Protein AF-A0A1J7IPE5-F1 (afdb_monomer)

Mean predicted aligned error: 17.85 Å

pLDDT: mean 82.45, std 17.39, range [29.64, 98.06]

Radius of gyration: 38.9 Å; Cα contacts (8 Å, |Δi|>4): 678; chains: 1; bounding box: 133×81×106 Å

Foldseek 3Di:
DDDDDPPPPPDDDPPDDLVPDQQDQDWDDDPQWIAGPNAIFHLPDGADALVLLVCLLPLVPDDDPSSVVNVVVVVPDDLQSHLVRNCVQLVLDPDPPPDDDDDDDCPPHSSVSSVVCSVVVSSVDGDPVNVVVSVVVVVVSVVVVVVRVVSNVVNVVVVVVVVVVVVVPDDPPVVVVVLVVVLVVCPVALQVNLVSDVVVSCCQAADDPRAGDCVNHVAKDKHWPHDPVSLVVVVVVQVVHPQKDKDWQDDPDTIIIIIHSDHVRRVVVSVVVNVVVVVVVLLVVLVVVVVVLVVLLVVVVVVVVVVVVVVPDDDDDPDDPLLLAFKKWKAFPLCCVVPVSQGTKIKGWASDWDDDPVGIWIKIWTCSSQWTFIKIKAPDPVRVVRVLVVVVVVPPPPDDDDDDDDDDDDDDDDDPPPPPDPDDDDDDDDDDPPPVQAFPDKIKMKTWTFGPPPPGGATDAPIWIWMKGARDPSSQKIWIWTQDPPSGITIMIIGGSTRHDHPPDDTDPRCCRHPVVRVVVVVVVVVVVVVVVVVVVVVVVVPPDDPPPDD

Solvent-accessible surface area (backbone atoms only — not comparable to full-atom values): 31977 Å² total; per-residue (Å²): 137,79,85,83,78,83,78,77,79,80,75,80,80,81,86,78,54,72,85,78,59,85,76,67,81,67,72,50,72,57,98,74,31,35,42,44,93,90,44,62,22,28,85,87,35,65,78,73,55,57,68,60,55,48,48,72,73,44,50,85,83,45,67,71,72,63,27,54,55,52,50,54,59,50,75,78,47,60,62,57,54,47,54,52,28,43,39,56,60,32,58,66,63,92,57,90,84,79,69,90,71,91,74,74,42,50,78,81,42,48,49,54,50,50,50,53,32,56,78,69,50,47,61,80,48,69,43,69,68,53,55,53,50,52,53,53,49,55,57,52,47,55,57,46,48,54,52,42,53,53,49,42,57,50,36,56,50,50,54,52,50,51,52,50,50,63,64,62,78,55,57,89,74,57,50,61,61,48,49,53,54,53,47,66,73,31,73,92,35,59,12,49,34,36,61,77,40,56,68,59,37,44,47,67,45,38,28,54,97,88,36,84,35,69,79,67,36,81,59,58,43,67,25,51,87,45,46,76,67,48,47,52,48,52,52,53,52,36,70,69,40,88,66,44,34,74,27,70,22,64,89,63,96,76,53,35,40,16,41,17,63,49,60,65,60,12,44,52,51,21,50,54,50,40,52,52,52,51,52,52,51,50,52,50,53,50,54,54,49,48,54,50,47,50,52,38,19,55,53,45,50,53,53,53,56,54,53,48,68,73,66,62,75,93,62,83,83,82,83,52,86,54,57,58,15,16,37,24,48,33,49,33,68,70,51,36,70,78,37,58,94,38,66,70,19,39,38,35,30,31,48,59,70,51,81,54,100,71,39,65,29,38,41,21,29,40,30,57,44,54,34,36,36,27,32,41,37,20,77,45,70,65,36,51,52,52,52,65,56,54,61,61,59,75,70,73,76,82,71,93,68,94,81,79,91,78,93,76,95,75,82,84,76,78,83,82,79,80,76,80,79,85,72,88,75,81,85,76,89,71,95,64,95,67,74,89,69,74,60,72,43,68,31,38,33,39,34,35,24,30,37,51,44,99,90,44,70,52,57,43,43,70,74,34,54,37,39,38,34,20,63,39,100,70,45,41,37,35,40,34,42,36,52,42,88,102,74,40,80,42,59,34,39,34,40,31,46,40,80,45,51,81,88,76,65,78,58,69,64,67,67,74,25,27,60,67,49,41,52,50,51,53,51,52,51,52,53,51,50,54,52,50,52,53,50,54,51,49,54,64,60,67,66,62,72,76,78,80,78,84,128

Organism: NCBI:txid1408157

Structure (mmCIF, N/CA/C/O backbone):
data_AF-A0A1J7IPE5-F1
#
_entry.id   AF-A0A1J7IPE5-F1
#
loop_
_atom_site.group_PDB
_atom_site.id
_atom_site.type_symbol
_atom_site.label_atom_id
_atom_site.label_alt_id
_atom_site.label_comp_id
_atom_site.label_asym_id
_atom_site.label_entity_id
_atom_site.label_seq_id
_atom_site.pdbx_PDB_ins_code
_atom_site.Cartn_x
_atom_site.Cartn_y
_atom_site.Cartn_z
_atom_site.occupancy
_atom_site.B_iso_or_equiv
_atom_site.auth_seq_id
_atom_site.auth_comp_id
_atom_site.auth_asym_id
_atom_site.auth_atom_id
_atom_site.pdbx_PDB_model_num
ATOM 1 N N . MET A 1 1 ? -4.215 -48.823 5.467 1.00 38.56 1 MET A N 1
ATOM 2 C CA . MET A 1 1 ? -2.832 -48.327 5.606 1.00 38.56 1 MET A CA 1
ATOM 3 C C . MET A 1 1 ? -2.918 -46.898 6.099 1.00 38.56 1 MET A C 1
ATOM 5 O O . MET A 1 1 ? -3.202 -46.001 5.317 1.00 38.56 1 MET A O 1
ATOM 9 N N . SER A 1 2 ? -2.836 -46.737 7.416 1.00 29.64 2 SER A N 1
ATOM 10 C CA . SER A 1 2 ? -2.898 -45.445 8.101 1.00 29.64 2 SER A CA 1
ATOM 11 C C . SER A 1 2 ? -1.520 -44.781 8.041 1.00 29.64 2 SER A C 1
ATOM 13 O O . SER A 1 2 ? -0.527 -45.504 8.113 1.00 29.64 2 SER A O 1
ATOM 15 N N . PRO A 1 3 ? -1.422 -43.452 7.882 1.00 41.94 3 PRO A N 1
ATOM 16 C CA . PRO A 1 3 ? -0.135 -42.779 7.888 1.00 41.94 3 PRO A CA 1
ATOM 17 C C . PRO A 1 3 ? 0.360 -42.661 9.331 1.00 41.94 3 PRO A C 1
ATOM 19 O O . PRO A 1 3 ? -0.299 -42.045 10.170 1.00 41.94 3 PRO A O 1
ATOM 22 N N . ASP A 1 4 ? 1.514 -43.266 9.599 1.00 32.22 4 ASP A N 1
ATOM 23 C CA . ASP A 1 4 ? 2.236 -43.130 10.857 1.00 32.22 4 ASP A CA 1
ATOM 24 C C . ASP A 1 4 ? 2.567 -41.656 11.115 1.00 32.22 4 ASP A C 1
ATOM 26 O O . ASP A 1 4 ? 3.304 -40.999 10.373 1.00 32.22 4 ASP A O 1
ATOM 30 N N . ILE A 1 5 ? 1.982 -41.137 12.189 1.00 35.66 5 ILE A N 1
ATOM 31 C CA . ILE A 1 5 ? 2.315 -39.850 12.782 1.00 35.66 5 ILE A CA 1
ATOM 32 C C . ILE A 1 5 ? 3.665 -40.042 13.476 1.00 35.66 5 ILE A C 1
ATOM 34 O O . ILE A 1 5 ? 3.760 -40.734 14.487 1.00 35.66 5 ILE A O 1
ATOM 38 N N . PHE A 1 6 ? 4.717 -39.448 12.912 1.00 36.88 6 PHE A N 1
ATOM 39 C CA . PHE A 1 6 ? 6.021 -39.347 13.564 1.00 36.88 6 PHE A CA 1
ATOM 40 C C . PHE A 1 6 ? 5.901 -38.451 14.800 1.00 36.88 6 PHE A C 1
ATOM 42 O O . PHE A 1 6 ? 5.999 -37.225 14.725 1.00 36.88 6 PHE A O 1
ATOM 49 N N . ASP A 1 7 ? 5.684 -39.093 15.941 1.00 37.91 7 ASP A N 1
ATOM 50 C CA . ASP A 1 7 ? 5.742 -38.499 17.267 1.00 37.91 7 ASP A CA 1
ATOM 51 C C . ASP A 1 7 ? 7.223 -38.325 17.657 1.00 37.91 7 ASP A C 1
ATOM 53 O O . ASP A 1 7 ? 7.864 -39.191 18.257 1.00 37.91 7 ASP A O 1
ATOM 57 N N . CYS A 1 8 ? 7.819 -37.214 17.213 1.00 33.47 8 CYS A N 1
ATOM 58 C CA . CYS A 1 8 ? 9.165 -36.804 17.610 1.00 33.47 8 CYS A CA 1
ATOM 59 C C . CYS A 1 8 ? 9.132 -36.356 19.079 1.00 33.47 8 CYS A C 1
ATOM 61 O O . CYS A 1 8 ? 8.987 -35.169 19.377 1.00 33.47 8 CYS A O 1
ATOM 63 N N . LYS A 1 9 ? 9.309 -37.307 20.003 1.00 41.19 9 LYS A N 1
ATOM 64 C CA . LYS A 1 9 ? 9.719 -37.021 21.382 1.00 41.19 9 LYS A CA 1
ATOM 65 C C . LYS A 1 9 ? 11.082 -36.319 21.355 1.00 41.19 9 LYS A C 1
ATOM 67 O O . LYS A 1 9 ? 12.122 -36.963 21.254 1.00 41.19 9 LYS A O 1
ATOM 72 N N . LEU A 1 10 ? 11.077 -34.985 21.392 1.00 42.62 10 LEU A N 1
ATOM 73 C CA . LEU A 1 10 ? 12.259 -34.195 21.735 1.00 42.62 10 LEU A CA 1
ATOM 74 C C . LEU A 1 10 ? 12.468 -34.322 23.250 1.00 42.62 10 LEU A C 1
ATOM 76 O O . LEU A 1 10 ? 11.893 -33.563 24.031 1.00 42.62 10 LEU A O 1
ATOM 80 N N . GLU A 1 11 ? 13.245 -35.322 23.648 1.00 45.34 11 GLU A N 1
ATOM 81 C CA . GLU A 1 11 ? 13.788 -35.426 24.999 1.00 45.34 11 GLU A CA 1
ATOM 82 C C . GLU A 1 11 ? 14.769 -34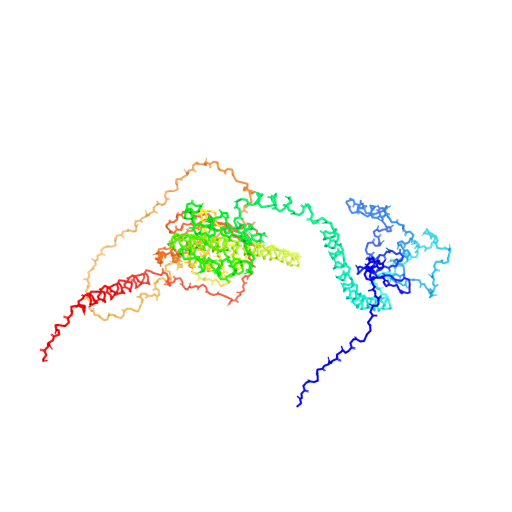.270 25.284 1.00 45.34 11 GLU A C 1
ATOM 84 O O . GLU A 1 11 ? 15.574 -33.889 24.433 1.00 45.34 11 GLU A O 1
ATOM 89 N N . GLU A 1 12 ? 14.624 -33.733 26.500 1.00 47.59 12 GLU A N 1
ATOM 90 C CA . GLU A 1 12 ? 15.601 -33.027 27.348 1.00 47.59 12 GLU A CA 1
ATOM 91 C C . GLU A 1 12 ? 16.173 -31.681 26.847 1.00 47.59 12 GLU A C 1
ATOM 93 O O . GLU A 1 12 ? 16.999 -31.569 25.947 1.00 47.59 12 GLU A O 1
ATOM 98 N N . LEU A 1 13 ? 15.593 -30.569 27.320 1.00 54.47 13 LEU A N 1
ATOM 99 C CA . LEU A 1 13 ? 16.037 -29.824 28.519 1.00 54.47 13 LEU A CA 1
ATOM 100 C C . LEU A 1 13 ? 17.335 -29.040 28.267 1.00 54.47 13 LEU A C 1
ATOM 102 O O . LEU A 1 13 ? 18.440 -29.430 28.613 1.00 54.47 13 LEU A O 1
ATOM 106 N N . SER A 1 14 ? 17.180 -27.855 27.668 1.00 57.78 14 SER A N 1
ATOM 107 C CA . SER A 1 14 ? 18.105 -26.765 27.980 1.00 57.78 14 SER A CA 1
ATOM 108 C C . SER A 1 14 ? 17.705 -26.239 29.360 1.00 57.78 14 SER A C 1
ATOM 110 O O . SER A 1 14 ? 16.714 -25.511 29.460 1.00 57.78 14 SER A O 1
ATOM 112 N N . ASP A 1 15 ? 18.481 -26.604 30.383 1.00 71.44 15 ASP A N 1
ATOM 113 C CA . ASP A 1 15 ? 18.374 -26.166 31.792 1.00 71.44 15 ASP A CA 1
ATOM 114 C C . ASP A 1 15 ? 18.757 -24.691 31.998 1.00 71.44 15 ASP A C 1
ATOM 116 O O . ASP A 1 15 ? 19.277 -24.296 33.034 1.00 71.44 15 ASP A O 1
ATOM 120 N N . TRP A 1 16 ? 18.570 -23.850 30.981 1.00 84.81 16 TRP A N 1
ATOM 121 C CA . TRP A 1 16 ? 18.903 -22.439 31.105 1.00 84.81 16 TRP A CA 1
ATOM 122 C C . TRP A 1 16 ? 17.825 -21.725 31.932 1.00 84.81 16 TRP A C 1
ATOM 124 O O . TRP A 1 16 ? 16.650 -21.696 31.533 1.00 84.81 16 TRP A O 1
ATOM 134 N N . ASP A 1 17 ? 18.249 -21.159 33.062 1.00 84.44 17 ASP A N 1
ATOM 135 C CA . ASP A 1 17 ? 17.425 -20.380 33.980 1.00 84.44 17 ASP A CA 1
ATOM 136 C C . ASP A 1 17 ? 17.452 -18.883 33.598 1.00 84.44 17 ASP A C 1
ATOM 138 O O . ASP A 1 17 ? 18.532 -18.292 33.470 1.00 84.44 17 ASP A O 1
ATOM 142 N N . PRO A 1 18 ? 16.287 -18.241 33.383 1.00 84.50 18 PRO A N 1
ATOM 143 C CA . PRO A 1 18 ? 16.202 -16.803 33.163 1.00 84.50 18 PRO A CA 1
ATOM 144 C C . PRO A 1 18 ? 16.586 -15.929 34.367 1.00 84.50 18 PRO A C 1
ATOM 146 O O . PRO A 1 18 ? 16.543 -14.713 34.220 1.00 84.50 18 PRO A O 1
ATOM 149 N N . GLU A 1 19 ? 16.944 -16.475 35.527 1.00 84.75 19 GLU A N 1
ATOM 150 C CA . GLU A 1 19 ? 17.472 -15.686 36.650 1.00 84.75 19 GLU A CA 1
ATOM 151 C C . GLU A 1 19 ? 19.000 -15.507 36.605 1.00 84.75 19 GLU A C 1
ATOM 153 O O . GLU A 1 19 ? 19.508 -14.508 37.116 1.00 84.75 19 GLU A O 1
ATOM 158 N N . ASP A 1 20 ? 19.728 -16.402 35.927 1.00 88.19 20 ASP A N 1
ATOM 159 C CA . ASP A 1 20 ? 21.195 -16.443 35.970 1.00 88.19 20 ASP A CA 1
ATOM 160 C C . ASP A 1 20 ? 21.868 -15.358 35.111 1.00 88.19 20 ASP A C 1
ATOM 162 O O . ASP A 1 20 ? 22.726 -14.609 35.586 1.00 88.19 20 ASP A O 1
ATOM 166 N N . ALA A 1 21 ? 21.540 -15.285 33.813 1.00 88.69 21 ALA A N 1
ATOM 167 C CA . ALA A 1 21 ? 22.156 -14.340 32.873 1.00 88.69 21 ALA A CA 1
ATOM 168 C C . ALA A 1 21 ? 21.436 -14.289 31.521 1.00 88.69 21 ALA A C 1
ATOM 170 O O . ALA A 1 21 ? 20.970 -15.314 31.036 1.00 88.69 21 ALA A O 1
ATOM 171 N N . GLU A 1 22 ? 21.472 -13.136 30.840 1.00 90.88 22 GLU A N 1
ATOM 172 C CA . GLU A 1 22 ? 20.930 -12.954 29.484 1.00 90.88 22 GLU A CA 1
ATOM 173 C C . GLU A 1 22 ? 21.467 -14.018 28.498 1.00 90.88 22 GLU A C 1
ATOM 175 O O . GLU A 1 22 ? 22.686 -14.237 28.414 1.00 90.88 22 GLU A O 1
ATOM 180 N N . PRO A 1 23 ? 20.592 -14.677 27.710 1.00 91.75 23 PRO A N 1
ATOM 181 C CA . PRO A 1 23 ? 21.030 -15.724 26.802 1.00 91.75 23 PRO A CA 1
ATOM 182 C C . PRO A 1 23 ? 21.918 -15.121 25.708 1.00 91.75 23 PRO A C 1
ATOM 184 O O . PRO A 1 23 ? 21.582 -14.100 25.105 1.00 91.75 23 PRO A O 1
ATOM 187 N N . ARG A 1 24 ? 23.054 -15.768 25.423 1.00 88.12 24 ARG A N 1
ATOM 188 C CA . ARG A 1 24 ? 24.028 -15.309 24.417 1.00 88.12 24 ARG A CA 1
ATOM 189 C C . ARG A 1 24 ? 23.795 -15.980 23.058 1.00 88.12 24 ARG A C 1
ATOM 191 O O . ARG A 1 24 ? 23.438 -17.159 23.030 1.00 88.12 24 ARG A O 1
ATOM 198 N N . PRO A 1 25 ? 24.038 -15.281 21.932 1.00 88.19 25 PRO A N 1
ATOM 199 C CA . PRO A 1 25 ? 23.971 -15.890 20.607 1.00 88.19 25 PRO A CA 1
ATOM 200 C C . PRO A 1 25 ? 24.941 -17.077 20.492 1.00 88.19 25 PRO A C 1
ATOM 202 O O . PRO A 1 25 ? 26.054 -17.007 21.027 1.00 88.19 25 PRO A O 1
ATOM 205 N N . PRO A 1 26 ? 24.568 -18.154 19.780 1.00 91.38 26 PRO A N 1
ATOM 206 C CA . PRO A 1 26 ? 25.431 -19.316 19.634 1.00 91.38 26 PRO A CA 1
ATOM 207 C C . PRO A 1 26 ? 26.689 -18.968 18.833 1.00 91.38 26 PRO A C 1
ATOM 209 O O . PRO A 1 26 ? 26.623 -18.394 17.744 1.00 91.38 26 PRO A O 1
ATOM 212 N N . VAL A 1 27 ? 27.851 -19.345 19.369 1.00 93.31 27 VAL A N 1
ATOM 213 C CA . VAL A 1 27 ? 29.149 -19.199 18.702 1.00 93.31 27 VAL A CA 1
ATOM 214 C C . VAL A 1 27 ? 29.757 -20.580 18.550 1.00 93.31 27 VAL A C 1
ATOM 216 O O . VAL A 1 27 ? 30.267 -21.157 19.510 1.00 93.31 27 VAL A O 1
ATOM 219 N N . LEU A 1 28 ? 29.740 -21.102 17.328 1.00 92.56 28 LEU A N 1
ATOM 220 C CA . LEU A 1 28 ? 30.306 -22.413 17.048 1.00 92.56 28 LEU A CA 1
ATOM 221 C C . LEU A 1 28 ? 31.764 -22.297 16.639 1.00 92.56 28 LEU A C 1
ATOM 223 O O . LEU A 1 28 ? 32.090 -21.559 15.711 1.00 92.56 28 LEU A O 1
ATOM 227 N N . LYS A 1 29 ? 32.631 -23.073 17.292 1.00 93.62 29 LYS A N 1
ATOM 228 C CA . LYS A 1 29 ? 34.056 -23.161 16.964 1.00 93.62 29 LYS A CA 1
ATOM 229 C C . LYS A 1 29 ? 34.421 -24.586 16.575 1.00 93.62 29 LYS A C 1
ATOM 231 O O . LYS A 1 29 ? 34.055 -25.527 17.278 1.00 93.62 29 LYS A O 1
ATOM 236 N N . LYS A 1 30 ? 35.149 -24.752 15.473 1.00 93.56 30 LYS A N 1
ATOM 237 C CA . LYS A 1 30 ? 35.725 -26.039 15.077 1.00 93.56 30 LYS A CA 1
ATOM 238 C C . LYS A 1 30 ? 36.933 -25.845 14.167 1.00 93.56 30 LYS A C 1
ATOM 240 O O . LYS A 1 30 ? 36.858 -25.087 13.209 1.00 93.56 30 LYS A O 1
ATOM 245 N N . ASP A 1 31 ? 38.023 -26.552 14.455 1.00 88.50 31 ASP A N 1
ATOM 246 C CA . ASP A 1 31 ? 39.263 -26.542 13.662 1.00 88.50 31 ASP A CA 1
ATOM 247 C C . ASP A 1 31 ? 39.821 -25.120 13.420 1.00 88.50 31 ASP A C 1
ATOM 249 O O . ASP A 1 31 ? 40.321 -24.807 12.344 1.00 88.50 31 ASP A O 1
ATOM 253 N N . GLY A 1 32 ? 39.679 -24.228 14.410 1.00 89.94 32 GLY A N 1
ATOM 254 C CA . GLY A 1 32 ? 40.064 -22.811 14.315 1.00 89.94 32 GLY A CA 1
ATOM 255 C C . GLY A 1 32 ? 39.052 -21.907 13.596 1.00 89.94 32 GLY A C 1
ATOM 256 O O . GLY A 1 32 ? 39.134 -20.687 13.725 1.00 89.94 32 GLY A O 1
ATOM 257 N N . PHE A 1 33 ? 38.064 -22.478 12.902 1.00 94.38 33 PHE A N 1
ATOM 258 C CA . PHE A 1 33 ? 36.974 -21.735 12.275 1.00 94.38 33 PHE A CA 1
ATOM 259 C C . PHE A 1 33 ? 35.870 -21.415 13.276 1.00 94.38 33 PHE A C 1
ATOM 261 O O . PHE A 1 33 ? 35.549 -22.217 14.158 1.00 94.38 33 PHE A O 1
ATOM 268 N N . ILE A 1 34 ? 35.268 -20.241 13.111 1.00 95.19 34 ILE A N 1
ATOM 269 C CA . ILE A 1 34 ? 34.213 -19.714 13.967 1.00 95.19 34 ILE A CA 1
ATOM 270 C C . ILE A 1 34 ? 33.029 -19.313 13.090 1.00 95.19 34 ILE A C 1
ATOM 272 O O . ILE A 1 34 ? 33.189 -18.542 12.145 1.00 95.19 34 ILE A O 1
ATOM 276 N N . LEU A 1 35 ? 31.837 -19.805 13.422 1.00 95.31 35 LEU A N 1
ATOM 277 C CA . LEU A 1 35 ? 30.579 -19.344 12.842 1.00 95.31 35 LEU A CA 1
ATOM 278 C C . LEU A 1 35 ? 29.810 -18.543 13.898 1.00 95.31 35 LEU A C 1
ATOM 280 O O . LEU A 1 35 ? 29.413 -19.091 14.929 1.00 95.31 35 LEU A O 1
ATOM 284 N N . ARG A 1 36 ? 29.628 -17.246 13.638 1.00 93.12 36 ARG A N 1
ATOM 285 C CA . ARG A 1 36 ? 28.872 -16.304 14.479 1.00 93.12 36 ARG A CA 1
ATOM 286 C C . ARG A 1 36 ? 28.000 -15.445 13.572 1.00 93.12 36 ARG A C 1
ATOM 288 O O . ARG A 1 36 ? 28.511 -14.924 12.590 1.00 93.12 36 ARG A O 1
ATOM 295 N N . ASP A 1 37 ? 26.712 -15.315 13.880 1.00 87.62 37 ASP A N 1
ATOM 296 C CA . ASP A 1 37 ? 25.768 -14.474 13.121 1.00 87.62 37 ASP A CA 1
ATOM 297 C C . ASP A 1 37 ? 25.819 -14.707 11.602 1.00 87.62 37 ASP A C 1
ATOM 299 O O . ASP A 1 37 ? 25.828 -13.777 10.804 1.00 87.62 37 ASP A O 1
ATOM 303 N N . ASP A 1 38 ? 25.888 -15.982 11.207 1.00 90.81 38 ASP A N 1
ATOM 304 C CA . ASP A 1 38 ? 25.984 -16.441 9.812 1.00 90.81 38 ASP A CA 1
ATOM 305 C C . ASP A 1 38 ? 27.313 -16.118 9.087 1.00 90.81 38 ASP A C 1
ATOM 307 O O . ASP A 1 38 ? 27.518 -16.531 7.940 1.00 90.81 38 ASP A O 1
ATOM 311 N N . LYS A 1 39 ? 28.262 -15.478 9.782 1.00 94.38 39 LYS A N 1
ATOM 312 C CA . LYS A 1 39 ? 29.614 -15.170 9.299 1.00 94.38 39 LYS A CA 1
ATOM 313 C C . LYS A 1 39 ? 30.584 -16.299 9.624 1.00 94.38 39 LYS A C 1
ATOM 315 O O . LYS A 1 39 ? 30.843 -16.603 10.792 1.00 94.38 39 LYS A O 1
ATOM 320 N N . PHE A 1 40 ? 31.134 -16.918 8.582 1.00 96.19 40 PHE A N 1
ATOM 321 C CA . PHE A 1 40 ? 32.129 -17.982 8.694 1.00 96.19 40 PHE A CA 1
ATOM 322 C C . PHE A 1 40 ? 33.539 -17.384 8.647 1.00 96.19 40 PHE A C 1
ATOM 324 O O . PHE A 1 40 ? 34.013 -16.948 7.598 1.00 96.19 40 PHE A O 1
ATOM 331 N N . THR A 1 41 ? 34.201 -17.346 9.800 1.00 96.12 41 THR A N 1
ATOM 332 C CA . THR A 1 41 ? 35.465 -16.629 10.003 1.00 96.12 41 THR A CA 1
ATOM 333 C C . THR A 1 41 ? 36.575 -17.554 10.486 1.00 96.12 41 THR A C 1
ATOM 335 O O . THR A 1 41 ? 36.325 -18.597 11.090 1.00 96.12 41 THR A O 1
ATOM 338 N N . VAL A 1 42 ? 37.820 -17.152 10.256 1.00 94.44 42 VAL A N 1
ATOM 339 C CA . VAL A 1 42 ? 39.006 -17.730 10.898 1.00 94.44 42 VAL A CA 1
ATOM 340 C C . VAL A 1 42 ? 39.909 -16.576 11.313 1.00 94.44 42 VAL A C 1
ATOM 342 O O . VAL A 1 42 ? 40.050 -15.610 10.567 1.00 94.44 42 VAL A O 1
ATOM 345 N N . LEU A 1 43 ? 40.438 -16.611 12.539 1.00 90.00 43 LEU A N 1
ATOM 346 C CA . LEU A 1 43 ? 41.174 -15.477 13.131 1.00 90.00 43 LEU A CA 1
ATOM 347 C C . LEU A 1 43 ? 40.398 -14.141 13.081 1.00 90.00 43 LEU A C 1
ATOM 349 O O . LEU A 1 43 ? 40.993 -13.076 12.975 1.00 90.00 43 LEU A O 1
ATOM 353 N N . GLY A 1 44 ? 39.062 -14.198 13.130 1.00 91.00 44 GLY A N 1
ATOM 354 C CA . GLY A 1 44 ? 38.192 -13.016 13.090 1.00 91.00 44 GLY A CA 1
ATOM 355 C C . GLY A 1 44 ? 37.926 -12.436 11.696 1.00 91.00 44 GLY A C 1
ATOM 356 O O . GLY A 1 44 ? 37.207 -11.448 11.596 1.00 91.00 44 GLY A O 1
ATOM 357 N N . HIS A 1 45 ? 38.440 -13.047 10.626 1.00 93.81 45 HIS A N 1
ATOM 358 C CA . HIS A 1 45 ? 38.270 -12.557 9.258 1.00 93.81 45 HIS A CA 1
ATOM 359 C C . HIS A 1 45 ? 37.417 -13.508 8.403 1.00 93.81 45 HIS A C 1
ATOM 361 O O . HIS A 1 45 ? 37.586 -14.734 8.428 1.00 93.81 45 HIS A O 1
ATOM 367 N N . GLU A 1 46 ? 36.484 -12.931 7.643 1.00 96.00 46 GLU A N 1
ATOM 368 C CA . GLU A 1 46 ? 35.667 -13.641 6.654 1.00 96.00 46 GLU A CA 1
ATOM 369 C C . GLU A 1 46 ? 36.495 -14.001 5.412 1.00 96.00 46 GLU A C 1
ATOM 371 O O . GLU A 1 46 ? 37.571 -13.448 5.168 1.00 96.00 46 GLU A O 1
ATOM 376 N N . ARG A 1 47 ? 36.007 -14.970 4.636 1.00 96.25 47 ARG A N 1
ATOM 377 C CA . ARG A 1 47 ? 36.646 -15.380 3.383 1.00 96.25 47 ARG A CA 1
ATOM 378 C C . ARG A 1 47 ? 36.449 -14.301 2.320 1.00 96.25 47 ARG A C 1
ATOM 380 O O . ARG A 1 47 ? 35.315 -14.018 1.943 1.00 96.25 47 ARG A O 1
ATOM 387 N N . GLU A 1 48 ? 37.546 -13.771 1.796 1.00 96.50 48 GLU A N 1
ATOM 388 C CA . GLU A 1 48 ? 37.536 -12.754 0.746 1.00 96.50 48 GLU A CA 1
ATOM 389 C C . GLU A 1 48 ? 37.575 -13.363 -0.651 1.00 96.50 48 GLU A C 1
ATOM 391 O O . GLU A 1 48 ? 38.077 -14.473 -0.860 1.00 96.50 48 GLU A O 1
ATOM 396 N N . LYS A 1 49 ? 37.057 -12.619 -1.632 1.00 95.94 49 LYS A N 1
ATOM 397 C CA . LYS A 1 49 ? 37.136 -13.011 -3.045 1.00 95.94 49 LYS A CA 1
ATOM 398 C C . LYS A 1 49 ? 38.563 -12.807 -3.584 1.00 95.94 49 LYS A C 1
ATOM 400 O O . LYS A 1 49 ? 39.209 -11.834 -3.198 1.00 95.94 49 LYS A O 1
ATOM 405 N N . PRO A 1 50 ? 39.029 -13.627 -4.546 1.00 94.50 50 PRO A N 1
ATOM 406 C CA . PRO A 1 50 ? 40.385 -13.514 -5.101 1.00 94.50 50 PRO A CA 1
ATOM 407 C C . PRO A 1 50 ? 40.720 -12.125 -5.660 1.00 94.50 50 PRO A C 1
ATOM 409 O O . PRO A 1 50 ? 41.822 -11.629 -5.449 1.00 94.50 50 PRO A O 1
ATOM 412 N N . ALA A 1 51 ? 39.756 -11.473 -6.322 1.00 94.31 51 ALA A N 1
ATOM 413 C CA . ALA A 1 51 ? 39.919 -10.113 -6.840 1.00 94.31 51 ALA A CA 1
ATOM 414 C C . ALA A 1 51 ? 40.216 -9.106 -5.718 1.00 94.31 51 ALA A C 1
ATOM 416 O O . ALA A 1 51 ? 41.180 -8.357 -5.799 1.00 94.31 51 ALA A O 1
ATOM 417 N N . ARG A 1 52 ? 39.462 -9.170 -4.615 1.00 94.88 52 ARG A N 1
ATOM 418 C CA . ARG A 1 52 ? 39.653 -8.270 -3.473 1.00 94.88 52 ARG A CA 1
ATOM 419 C C . ARG A 1 52 ? 40.978 -8.526 -2.752 1.00 94.88 52 ARG A C 1
ATOM 421 O O . ARG A 1 52 ? 41.636 -7.591 -2.314 1.00 94.88 52 ARG A O 1
ATOM 428 N N . ILE A 1 53 ? 41.405 -9.788 -2.676 1.00 95.44 53 ILE A N 1
ATOM 429 C CA . ILE A 1 53 ? 42.728 -10.152 -2.151 1.00 95.44 53 ILE A CA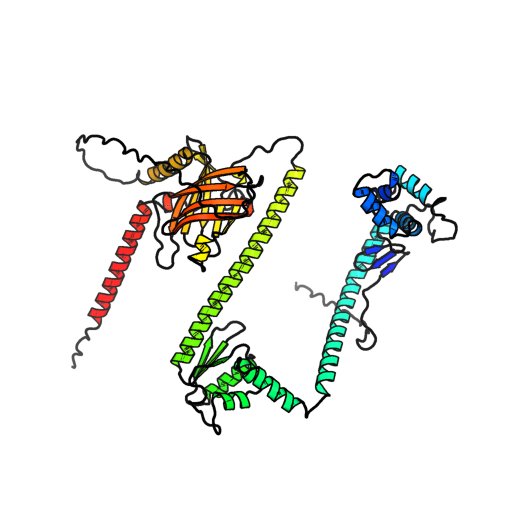 1
ATOM 430 C C . ILE A 1 53 ? 43.844 -9.534 -3.008 1.00 95.44 53 ILE A C 1
ATOM 432 O O . ILE A 1 53 ? 44.812 -9.013 -2.454 1.00 95.44 53 ILE A O 1
ATOM 436 N N . ARG A 1 54 ? 43.706 -9.564 -4.341 1.00 94.81 54 ARG A N 1
ATOM 437 C CA . ARG A 1 54 ? 44.651 -8.928 -5.270 1.00 94.81 54 ARG A CA 1
ATOM 438 C C . ARG A 1 54 ? 44.702 -7.415 -5.058 1.00 94.81 54 ARG A C 1
ATOM 440 O O . ARG A 1 54 ? 45.795 -6.874 -4.927 1.00 94.81 54 ARG A O 1
ATOM 447 N N . ASP A 1 55 ? 43.547 -6.771 -4.924 1.00 93.94 55 ASP A N 1
ATOM 448 C CA . ASP A 1 55 ? 43.454 -5.338 -4.630 1.00 93.94 55 ASP A CA 1
ATOM 449 C C . ASP A 1 55 ? 44.190 -4.985 -3.323 1.00 93.94 55 ASP A C 1
ATOM 451 O O . ASP A 1 55 ? 44.948 -4.018 -3.273 1.00 93.94 55 ASP A O 1
ATOM 455 N N . TYR A 1 56 ? 44.058 -5.809 -2.273 1.00 93.75 56 TYR A N 1
ATOM 456 C CA . TYR A 1 56 ? 44.772 -5.609 -1.003 1.00 93.75 56 TYR A CA 1
ATOM 457 C C . TYR A 1 56 ? 46.295 -5.803 -1.086 1.00 93.75 56 TYR A C 1
ATOM 459 O O . TYR A 1 56 ? 47.030 -5.272 -0.240 1.00 93.75 56 TYR A O 1
ATOM 467 N N . MET A 1 57 ? 46.778 -6.578 -2.058 1.00 92.62 57 MET A N 1
ATOM 468 C CA . MET A 1 57 ? 48.208 -6.777 -2.320 1.00 92.62 57 MET A CA 1
ATOM 469 C C . MET A 1 57 ? 48.791 -5.620 -3.143 1.00 92.62 57 MET A C 1
ATOM 471 O O . MET A 1 57 ? 49.891 -5.162 -2.839 1.00 92.62 57 MET A O 1
ATOM 475 N N . HIS A 1 58 ? 48.022 -5.106 -4.106 1.00 92.19 58 HIS A N 1
ATOM 476 C CA . HIS A 1 58 ? 48.453 -4.157 -5.139 1.00 92.19 58 HIS A CA 1
ATOM 477 C C . HIS A 1 58 ? 47.752 -2.795 -5.045 1.00 92.19 58 HIS A C 1
ATOM 479 O O . HIS A 1 58 ? 47.434 -2.165 -6.044 1.00 92.19 58 HIS A O 1
ATOM 485 N N . VAL A 1 59 ? 47.522 -2.303 -3.826 1.00 89.50 59 VAL A N 1
ATOM 486 C CA . VAL A 1 59 ? 46.819 -1.027 -3.576 1.00 89.50 59 VAL A CA 1
ATOM 487 C C . VAL A 1 59 ? 47.470 0.161 -4.295 1.00 89.50 59 VAL A C 1
ATOM 489 O O . VAL A 1 59 ? 46.799 1.134 -4.630 1.00 89.50 59 VAL A O 1
ATOM 492 N N . GLY A 1 60 ? 48.791 0.100 -4.501 1.00 88.19 60 GLY A N 1
ATOM 493 C CA . GLY A 1 60 ? 49.544 1.121 -5.229 1.00 88.19 60 GLY A CA 1
ATOM 494 C C . GLY A 1 60 ? 49.072 1.292 -6.672 1.00 88.19 60 GLY A C 1
ATOM 495 O O . GLY A 1 60 ? 49.015 2.431 -7.133 1.00 88.19 60 GLY A O 1
ATOM 496 N N . ASP A 1 61 ? 48.642 0.193 -7.294 1.00 90.81 61 ASP A N 1
ATOM 497 C CA . ASP A 1 61 ? 48.278 0.075 -8.710 1.00 90.81 61 ASP A CA 1
ATOM 498 C C . ASP A 1 61 ? 46.797 0.418 -8.972 1.00 90.81 61 ASP A C 1
ATOM 500 O O . ASP A 1 61 ? 46.333 0.361 -10.108 1.00 90.81 61 ASP A O 1
ATOM 504 N N . LEU A 1 62 ? 46.034 0.743 -7.920 1.00 89.62 62 LEU A N 1
ATOM 505 C CA . LEU A 1 62 ? 44.636 1.165 -8.015 1.00 89.62 62 LEU A CA 1
ATOM 506 C C . LEU A 1 62 ? 44.533 2.690 -8.121 1.00 89.62 62 LEU A C 1
ATOM 508 O O . LEU A 1 62 ? 45.270 3.409 -7.437 1.00 89.62 62 LEU A O 1
ATOM 512 N N . ASP A 1 63 ? 43.542 3.170 -8.875 1.00 87.62 63 ASP A N 1
ATOM 513 C CA . ASP A 1 63 ? 43.286 4.598 -9.088 1.00 87.62 63 ASP A CA 1
ATOM 514 C C . ASP A 1 63 ? 41.905 5.046 -8.585 1.00 87.62 63 ASP A C 1
ATOM 516 O O . ASP A 1 63 ? 40.951 4.267 -8.490 1.00 87.62 63 ASP A O 1
ATOM 520 N N . GLY A 1 64 ? 41.809 6.338 -8.259 1.00 89.50 64 GLY A N 1
ATOM 521 C CA . GLY A 1 64 ? 40.565 7.017 -7.893 1.00 89.50 64 GLY A CA 1
ATOM 522 C C . GLY A 1 64 ? 39.870 6.456 -6.647 1.00 89.50 64 GLY A C 1
ATOM 523 O O . GLY A 1 64 ? 40.505 6.035 -5.681 1.00 89.50 64 GLY A O 1
ATOM 524 N N . VAL A 1 65 ? 38.535 6.448 -6.688 1.00 82.19 65 VAL A N 1
ATOM 525 C CA . VAL A 1 65 ? 37.653 6.091 -5.560 1.00 82.19 65 VAL A CA 1
ATOM 526 C C . VAL A 1 65 ? 37.890 4.659 -5.058 1.00 82.19 65 VAL A C 1
ATOM 528 O O . VAL A 1 65 ? 37.810 4.397 -3.859 1.00 82.19 65 VAL A O 1
ATOM 531 N N . HIS A 1 66 ? 38.249 3.730 -5.951 1.00 85.56 66 HIS A N 1
ATOM 532 C CA . HIS A 1 66 ? 38.522 2.335 -5.582 1.00 85.56 66 HIS A CA 1
ATOM 533 C C . HIS A 1 66 ? 39.779 2.207 -4.710 1.00 85.56 66 HIS A C 1
ATOM 535 O O . HIS A 1 66 ? 39.803 1.429 -3.756 1.00 85.56 66 HIS A O 1
ATOM 541 N N . LYS A 1 67 ? 40.812 3.021 -4.975 1.00 91.12 67 LYS A N 1
ATOM 542 C CA . LYS A 1 67 ? 42.029 3.082 -4.150 1.00 91.12 67 LYS A CA 1
ATOM 543 C C . LYS A 1 67 ? 41.710 3.552 -2.734 1.00 91.12 67 LYS A C 1
ATOM 545 O O . LYS A 1 67 ? 42.181 2.944 -1.774 1.00 91.12 67 LYS A O 1
ATOM 550 N N . GLU A 1 68 ? 40.910 4.607 -2.602 1.00 88.50 68 GLU A N 1
ATOM 551 C CA . GLU A 1 68 ? 40.527 5.182 -1.306 1.00 88.50 68 GLU A CA 1
ATOM 552 C C . GLU A 1 68 ? 39.718 4.189 -0.464 1.00 88.50 68 GLU A C 1
ATOM 554 O O . GLU A 1 68 ? 40.014 3.992 0.717 1.00 88.50 68 GLU A O 1
ATOM 559 N N . GLU A 1 69 ? 38.758 3.493 -1.080 1.00 90.69 69 GLU A N 1
ATOM 560 C CA . GLU A 1 69 ? 37.961 2.452 -0.422 1.00 90.69 69 GLU A CA 1
ATOM 561 C C . GLU A 1 69 ? 38.847 1.310 0.102 1.00 90.69 69 GLU A C 1
ATOM 563 O O . GLU A 1 69 ? 38.748 0.894 1.263 1.00 90.69 69 GLU A O 1
ATOM 568 N N . VAL A 1 70 ? 39.758 0.820 -0.742 1.00 88.81 70 VAL A N 1
ATOM 569 C CA . VAL A 1 70 ? 40.680 -0.267 -0.401 1.00 88.81 70 VAL A CA 1
ATOM 570 C C . VAL A 1 70 ? 41.676 0.168 0.682 1.00 88.81 70 VAL A C 1
ATOM 572 O O . VAL A 1 70 ? 41.935 -0.587 1.622 1.00 88.81 70 VAL A O 1
ATOM 575 N N . GLN A 1 71 ? 42.200 1.395 0.613 1.00 88.19 71 GLN A N 1
ATOM 576 C CA . GLN A 1 71 ? 43.083 1.954 1.641 1.00 88.19 71 GLN A CA 1
ATOM 577 C C . GLN A 1 71 ? 42.376 2.106 2.990 1.00 88.19 71 GLN A C 1
ATOM 579 O O . GLN A 1 71 ? 42.950 1.749 4.024 1.00 88.19 71 GLN A O 1
ATOM 584 N N . ALA A 1 72 ? 41.128 2.580 2.996 1.00 87.75 72 ALA A N 1
ATOM 585 C CA . ALA A 1 72 ? 40.322 2.688 4.207 1.00 87.75 72 ALA A CA 1
ATOM 586 C C . ALA A 1 72 ? 40.076 1.309 4.843 1.00 87.75 72 ALA A C 1
ATOM 588 O O . ALA A 1 72 ? 40.259 1.146 6.052 1.00 87.75 72 ALA A O 1
ATOM 589 N N . ALA A 1 73 ? 39.752 0.299 4.027 1.00 85.75 73 ALA A N 1
ATOM 590 C CA . ALA A 1 73 ? 39.568 -1.076 4.486 1.00 85.75 73 ALA A CA 1
ATOM 591 C C . ALA A 1 73 ? 40.850 -1.660 5.108 1.00 85.75 73 ALA A C 1
ATOM 593 O O . ALA A 1 73 ? 40.790 -2.321 6.147 1.00 85.75 73 ALA A O 1
ATOM 594 N N . ILE A 1 74 ? 42.017 -1.377 4.519 1.00 86.38 74 ILE A N 1
ATOM 595 C CA . ILE A 1 74 ? 43.316 -1.846 5.022 1.00 86.38 74 ILE A CA 1
ATOM 596 C C . ILE A 1 74 ? 43.711 -1.153 6.328 1.00 86.38 74 ILE A C 1
ATOM 598 O O . ILE A 1 74 ? 44.236 -1.811 7.226 1.00 86.38 74 ILE A O 1
ATOM 602 N N . LYS A 1 75 ? 43.449 0.154 6.459 1.00 85.50 75 LYS A N 1
ATOM 603 C CA . LYS A 1 75 ? 43.826 0.954 7.638 1.00 85.50 75 LYS A CA 1
ATOM 604 C C . LYS A 1 75 ? 43.228 0.406 8.940 1.00 85.50 75 LYS A C 1
ATOM 606 O O . LYS A 1 75 ? 43.843 0.538 9.993 1.00 85.50 75 LYS A O 1
ATOM 611 N N . GLY A 1 76 ? 42.054 -0.225 8.866 1.00 75.56 76 GLY A N 1
ATOM 612 C CA . GLY A 1 76 ? 41.360 -0.817 10.012 1.00 75.56 76 GLY A CA 1
ATOM 613 C C . GLY A 1 76 ? 41.699 -2.282 10.309 1.00 75.56 76 GLY A C 1
ATOM 614 O O . GLY A 1 76 ? 41.187 -2.820 11.290 1.00 75.56 76 GLY A O 1
ATOM 615 N N . MET A 1 77 ? 42.527 -2.955 9.497 1.00 86.25 77 MET A N 1
ATOM 616 C CA . MET A 1 77 ? 42.806 -4.387 9.661 1.00 86.25 77 MET A CA 1
ATOM 617 C C . MET A 1 77 ? 44.276 -4.700 9.944 1.00 86.25 77 MET A C 1
ATOM 619 O O . MET A 1 77 ? 45.199 -4.122 9.375 1.00 86.25 77 MET A O 1
ATOM 623 N N . SER A 1 78 ? 44.509 -5.730 10.761 1.00 88.69 78 SER A N 1
ATOM 624 C CA . SER A 1 78 ? 45.832 -6.344 10.850 1.00 88.69 78 SER A CA 1
ATOM 625 C C . SER A 1 78 ? 46.097 -7.156 9.584 1.00 88.69 78 SER A C 1
ATOM 627 O O . SER A 1 78 ? 45.660 -8.303 9.471 1.00 88.69 78 SER A O 1
ATOM 629 N N . ARG A 1 79 ? 46.832 -6.575 8.624 1.00 88.12 79 ARG A N 1
ATOM 630 C CA . ARG A 1 79 ? 47.181 -7.231 7.345 1.00 88.12 79 ARG A CA 1
ATOM 631 C C . ARG A 1 79 ? 47.793 -8.619 7.548 1.00 88.12 79 ARG A C 1
ATOM 633 O O . ARG A 1 79 ? 47.502 -9.535 6.786 1.00 88.12 79 ARG A O 1
ATOM 640 N N . ARG A 1 80 ? 48.589 -8.794 8.612 1.00 89.12 80 ARG A N 1
ATOM 641 C CA . ARG A 1 80 ? 49.173 -10.088 8.995 1.00 89.12 80 ARG A CA 1
ATOM 642 C C . ARG A 1 80 ? 48.093 -11.136 9.256 1.00 89.12 80 ARG A C 1
ATOM 644 O O . ARG A 1 80 ? 48.108 -12.179 8.609 1.00 89.12 80 ARG A O 1
ATOM 651 N N . PHE A 1 81 ? 47.161 -10.869 10.173 1.00 89.88 81 PHE A N 1
ATOM 652 C CA . PHE A 1 81 ? 46.097 -11.823 10.508 1.00 89.88 81 PHE A CA 1
ATOM 653 C C . PHE A 1 81 ? 45.101 -11.995 9.366 1.00 89.88 81 PHE A C 1
ATOM 655 O O . PHE A 1 81 ? 44.663 -13.115 9.107 1.00 89.88 81 PHE A O 1
ATOM 662 N N . HIS A 1 82 ? 44.816 -10.920 8.631 1.00 93.62 82 HIS A N 1
ATOM 663 C CA . HIS A 1 82 ? 43.937 -10.969 7.476 1.00 93.62 82 HIS A CA 1
ATOM 664 C C . HIS A 1 82 ? 44.484 -11.904 6.393 1.00 93.62 82 HIS A C 1
ATOM 666 O O . HIS A 1 82 ? 43.831 -12.887 6.056 1.00 93.62 82 HIS A O 1
ATOM 672 N N . PHE A 1 83 ? 45.698 -11.685 5.887 1.00 93.69 83 PHE A N 1
ATOM 673 C CA . PHE A 1 83 ? 46.251 -12.556 4.844 1.00 93.69 83 PHE A CA 1
ATOM 674 C C . PHE A 1 83 ? 46.481 -13.984 5.339 1.00 93.69 83 PHE A C 1
ATOM 676 O O . PHE A 1 83 ? 46.190 -14.939 4.619 1.00 93.69 83 PHE A O 1
ATOM 683 N N . HIS A 1 84 ? 46.896 -14.148 6.597 1.00 91.31 84 HIS A N 1
ATOM 684 C CA . HIS A 1 84 ? 46.996 -15.470 7.210 1.00 91.31 84 HIS A CA 1
ATOM 685 C C . HIS A 1 84 ? 45.646 -16.208 7.198 1.00 91.31 84 HIS A C 1
ATOM 687 O O . HIS A 1 84 ? 45.580 -17.374 6.810 1.00 91.31 84 HIS A O 1
ATOM 693 N N . SER A 1 85 ? 44.551 -15.518 7.535 1.00 93.06 85 SER A N 1
ATOM 694 C CA . SER A 1 85 ? 43.202 -16.091 7.503 1.00 93.06 85 SER A CA 1
ATOM 695 C C . SER A 1 85 ? 42.777 -16.533 6.099 1.00 93.06 85 SER A C 1
ATOM 697 O O . SER A 1 85 ? 42.186 -17.604 5.951 1.00 93.06 85 SER A O 1
ATOM 699 N N . GLN A 1 86 ? 43.134 -15.770 5.058 1.00 95.94 86 GLN A N 1
ATOM 700 C CA . GLN A 1 86 ? 42.813 -16.128 3.677 1.00 95.94 86 GLN A CA 1
ATOM 701 C C . GLN A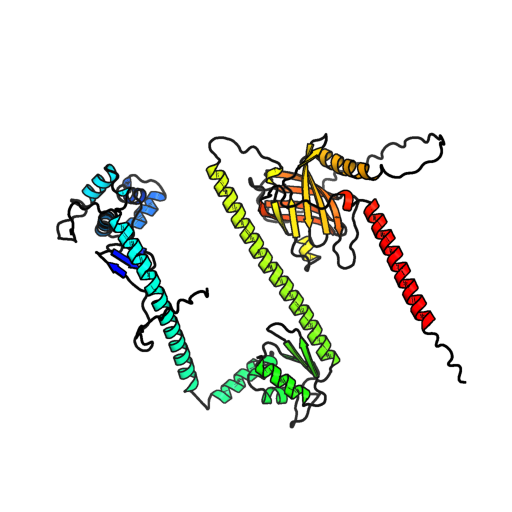 1 86 ? 43.566 -17.394 3.258 1.00 95.94 86 GLN A C 1
ATOM 703 O O . GLN A 1 86 ? 42.961 -18.332 2.743 1.00 95.94 86 GLN A O 1
ATOM 708 N N . LEU A 1 87 ? 44.859 -17.498 3.576 1.00 93.56 87 LEU A N 1
ATOM 709 C CA . LEU A 1 87 ? 45.634 -18.717 3.317 1.00 93.56 87 LEU A CA 1
ATOM 710 C C . LEU A 1 87 ? 45.016 -19.957 3.994 1.00 93.56 87 LEU A C 1
ATOM 712 O O . LEU A 1 87 ? 45.047 -21.050 3.419 1.00 93.56 87 LEU A O 1
ATOM 716 N N . ILE A 1 88 ? 44.408 -19.797 5.177 1.00 92.44 88 ILE A N 1
ATOM 717 C CA . ILE A 1 88 ? 43.691 -20.871 5.884 1.00 92.44 88 ILE A CA 1
ATOM 718 C C . ILE A 1 88 ? 42.359 -21.211 5.197 1.00 92.44 88 ILE A C 1
ATOM 720 O O . ILE A 1 88 ? 42.104 -22.390 4.936 1.00 92.44 88 ILE A O 1
ATOM 724 N N . HIS A 1 89 ? 41.532 -20.213 4.858 1.00 94.56 89 HIS A N 1
ATOM 725 C CA . HIS A 1 89 ? 40.249 -20.406 4.156 1.00 94.56 89 HIS A CA 1
ATOM 726 C C . HIS A 1 89 ? 40.414 -21.185 2.848 1.00 94.56 89 HIS A C 1
ATOM 728 O O . HIS A 1 89 ? 39.621 -22.080 2.549 1.00 94.56 89 HIS A O 1
ATOM 734 N N . TYR A 1 90 ? 41.474 -20.885 2.099 1.00 95.25 90 TYR A N 1
ATOM 735 C CA . TYR A 1 90 ? 41.791 -21.538 0.829 1.00 95.25 90 TYR A CA 1
ATOM 736 C C . TYR A 1 90 ? 42.706 -22.763 0.984 1.00 95.25 90 TYR A C 1
ATOM 738 O O . TYR A 1 90 ? 42.983 -23.463 0.014 1.00 95.25 90 TYR A O 1
ATOM 746 N N . GLY A 1 91 ? 43.122 -23.092 2.212 1.00 91.75 91 GLY A N 1
ATOM 747 C CA . GLY A 1 91 ? 43.901 -24.286 2.534 1.00 91.75 91 GLY A CA 1
ATOM 748 C C . GLY A 1 91 ? 45.245 -24.378 1.812 1.00 91.75 91 GLY A C 1
ATOM 749 O O . GLY A 1 91 ? 45.653 -25.485 1.469 1.00 91.75 91 GLY A O 1
ATOM 750 N N . ILE A 1 92 ? 45.905 -23.238 1.603 1.00 91.00 92 ILE A N 1
ATOM 751 C CA . ILE A 1 92 ? 47.145 -23.097 0.821 1.00 91.00 92 ILE A CA 1
ATOM 752 C C . ILE A 1 92 ? 48.380 -23.615 1.581 1.00 91.00 92 ILE A C 1
ATOM 754 O O . ILE A 1 92 ? 49.392 -23.968 0.975 1.00 91.00 92 ILE A O 1
ATOM 758 N N . TYR A 1 93 ? 48.309 -23.725 2.909 1.00 82.62 93 TYR A N 1
ATOM 759 C CA . TYR A 1 93 ? 49.411 -24.260 3.707 1.00 82.62 93 TYR A CA 1
ATOM 760 C C . TYR A 1 93 ? 49.784 -25.695 3.303 1.00 82.62 93 TYR A C 1
ATOM 762 O O . TYR A 1 93 ? 48.967 -26.614 3.373 1.00 82.62 93 TYR A O 1
ATOM 770 N N . LYS A 1 94 ? 51.058 -25.883 2.925 1.00 61.84 94 LYS A N 1
ATOM 771 C CA . LYS A 1 94 ? 51.615 -27.152 2.421 1.00 61.84 94 LYS A CA 1
ATOM 772 C C . LYS A 1 94 ? 51.647 -28.278 3.474 1.00 61.84 94 LYS A C 1
ATOM 774 O O . LYS A 1 94 ? 51.662 -29.445 3.094 1.00 61.84 94 LYS A O 1
ATOM 779 N N . LYS A 1 95 ? 51.629 -27.974 4.783 1.00 58.81 95 LYS A N 1
ATOM 780 C CA . LYS A 1 95 ? 51.617 -28.973 5.876 1.00 58.81 95 LYS A CA 1
ATOM 781 C C . LYS A 1 95 ? 50.311 -28.924 6.683 1.00 58.81 95 LYS A C 1
ATOM 783 O O . LYS A 1 95 ? 49.812 -27.852 7.020 1.00 58.81 95 LYS A O 1
ATOM 788 N N . LYS A 1 96 ? 49.764 -30.101 7.024 1.00 49.88 96 LYS A N 1
ATOM 789 C CA . LYS A 1 96 ? 48.665 -30.241 8.002 1.00 49.88 96 LYS A CA 1
ATOM 790 C C . LYS A 1 96 ? 49.180 -29.790 9.384 1.00 49.88 96 LYS A C 1
ATOM 792 O O . LYS A 1 96 ? 50.282 -30.176 9.751 1.00 49.88 96 LYS A O 1
ATOM 797 N N . ASN A 1 97 ? 48.384 -29.013 10.125 1.00 48.00 97 ASN A N 1
ATOM 798 C CA . ASN A 1 97 ? 48.644 -28.512 11.494 1.00 48.00 97 ASN A CA 1
ATOM 799 C C . ASN A 1 97 ? 49.588 -27.300 11.656 1.00 48.00 97 ASN A C 1
ATOM 801 O O . ASN A 1 97 ? 50.145 -27.109 12.731 1.00 48.00 97 ASN A O 1
ATOM 805 N N . MET A 1 98 ? 49.731 -26.429 10.652 1.00 52.00 98 MET A N 1
ATOM 806 C CA . MET A 1 98 ? 50.437 -25.146 10.823 1.00 52.00 98 MET A CA 1
ATOM 807 C C . MET A 1 98 ? 49.559 -24.102 11.535 1.00 52.00 98 MET A C 1
ATOM 809 O O . MET A 1 98 ? 49.068 -23.159 10.921 1.00 52.00 98 MET A O 1
ATOM 813 N N . LEU A 1 99 ? 49.329 -24.297 12.833 1.00 51.00 99 LEU A N 1
ATOM 814 C CA . LEU A 1 99 ? 48.845 -23.251 13.734 1.00 51.00 99 LEU A CA 1
ATOM 815 C C . LEU A 1 99 ? 50.061 -22.455 14.209 1.00 51.00 99 LEU A C 1
ATOM 817 O O . LEU A 1 99 ? 50.876 -22.999 14.941 1.00 51.00 99 LEU A O 1
ATOM 821 N N . THR A 1 100 ? 50.187 -21.208 13.740 1.00 50.88 100 THR A N 1
ATOM 822 C CA . THR A 1 100 ? 50.938 -20.099 14.368 1.00 50.88 100 THR A CA 1
ATOM 823 C C . THR A 1 100 ? 52.116 -20.492 15.276 1.00 50.88 100 THR A C 1
ATOM 825 O O . THR A 1 100 ? 52.142 -20.123 16.443 1.00 50.88 100 THR A O 1
ATOM 828 N N . THR A 1 101 ? 53.113 -21.210 14.762 1.00 48.19 101 THR A N 1
ATOM 829 C CA . THR A 1 101 ? 54.443 -21.249 15.383 1.00 48.19 101 THR A CA 1
ATOM 830 C C . THR A 1 101 ? 55.273 -20.139 14.745 1.00 48.19 101 THR A C 1
ATOM 832 O O . THR A 1 101 ? 55.559 -20.197 13.552 1.00 48.19 101 THR A O 1
ATOM 835 N N . GLU A 1 102 ? 55.485 -19.094 15.544 1.00 52.62 102 GLU A N 1
ATOM 836 C CA . GLU A 1 102 ? 56.430 -17.955 15.572 1.00 52.62 102 GLU A CA 1
ATOM 837 C C . GLU A 1 102 ? 57.139 -17.408 14.303 1.00 52.62 102 GLU A C 1
ATOM 839 O O . GLU A 1 102 ? 57.433 -16.216 14.283 1.00 52.62 102 GLU A O 1
ATOM 844 N N . ASP A 1 103 ? 57.281 -18.133 13.191 1.00 56.97 103 ASP A N 1
ATOM 845 C CA . ASP A 1 103 ? 58.175 -17.729 12.084 1.00 56.97 103 ASP A CA 1
ATOM 846 C C . ASP A 1 103 ? 57.511 -17.006 10.896 1.00 56.97 103 ASP A C 1
ATOM 848 O O . ASP A 1 103 ? 58.183 -16.587 9.952 1.00 56.97 103 ASP A O 1
ATOM 852 N N . TYR A 1 104 ? 56.190 -16.804 10.902 1.00 66.38 104 TYR A N 1
ATOM 853 C CA . TYR A 1 104 ? 55.506 -16.143 9.779 1.00 66.38 104 TYR A CA 1
ATOM 854 C C . TYR A 1 104 ? 55.526 -14.624 9.927 1.00 66.38 104 TYR A C 1
ATOM 856 O O . TYR A 1 104 ? 54.555 -14.019 10.411 1.00 66.38 104 TYR A O 1
ATOM 864 N N . SER A 1 105 ? 56.619 -13.995 9.496 1.00 79.56 105 SER A N 1
ATOM 865 C CA . SER A 1 105 ? 56.632 -12.550 9.282 1.00 79.56 105 SER A CA 1
ATOM 866 C C . SER A 1 105 ? 55.772 -12.207 8.056 1.00 79.56 105 SER A C 1
ATOM 868 O O . SER A 1 105 ? 55.712 -12.956 7.073 1.00 79.56 105 SER A O 1
ATOM 870 N N . LEU A 1 106 ? 55.050 -11.081 8.127 1.00 83.19 106 LEU A N 1
ATOM 871 C CA . LEU A 1 106 ? 54.178 -10.632 7.037 1.00 83.19 106 LEU A CA 1
ATOM 872 C C . LEU A 1 106 ? 54.968 -10.537 5.723 1.00 83.19 106 LEU A C 1
ATOM 874 O O . LEU A 1 106 ? 54.548 -11.103 4.718 1.00 83.19 106 LEU A O 1
ATOM 878 N N . HIS A 1 107 ? 56.127 -9.879 5.761 1.00 84.81 107 HIS A N 1
ATOM 879 C CA . HIS A 1 107 ? 56.933 -9.599 4.576 1.00 84.81 107 HIS A CA 1
ATOM 880 C C . HIS A 1 107 ? 57.742 -10.795 4.072 1.00 84.81 107 HIS A C 1
ATOM 882 O O . HIS A 1 107 ? 57.843 -10.964 2.862 1.00 84.81 107 HIS A O 1
ATOM 888 N N . ASN A 1 108 ? 58.272 -11.649 4.954 1.00 83.94 108 ASN A N 1
ATOM 889 C CA . ASN A 1 108 ? 59.186 -12.712 4.517 1.00 83.94 108 ASN A CA 1
ATOM 890 C C . ASN A 1 108 ? 58.457 -13.999 4.138 1.00 83.94 108 ASN A C 1
ATOM 892 O O . ASN A 1 108 ? 59.016 -14.822 3.421 1.00 83.94 108 ASN A O 1
ATOM 896 N N . THR A 1 109 ? 57.235 -14.213 4.635 1.00 84.19 109 THR A N 1
ATOM 897 C CA . THR A 1 109 ? 56.565 -15.510 4.461 1.00 84.19 109 THR A CA 1
ATOM 898 C C . THR A 1 109 ? 55.144 -15.386 3.948 1.00 84.19 109 THR A C 1
ATOM 900 O O . THR A 1 109 ? 54.779 -16.080 3.002 1.00 84.19 109 THR A O 1
ATOM 903 N N . ILE A 1 110 ? 54.331 -14.506 4.537 1.00 88.75 110 ILE A N 1
ATOM 904 C CA . ILE A 1 110 ? 52.912 -14.416 4.170 1.00 88.75 110 ILE A CA 1
ATOM 905 C C . ILE A 1 110 ? 52.750 -13.759 2.798 1.00 88.75 110 ILE A C 1
ATOM 907 O O . ILE A 1 110 ? 52.113 -14.352 1.936 1.00 88.75 110 ILE A O 1
ATOM 911 N N . LEU A 1 111 ? 53.335 -12.579 2.570 1.00 91.31 111 LEU A N 1
ATOM 912 C CA . LEU A 1 111 ? 53.206 -11.872 1.290 1.00 91.31 111 LEU A CA 1
ATOM 913 C C . LEU A 1 111 ? 53.787 -12.668 0.104 1.00 91.31 111 LEU A C 1
ATOM 915 O O . LEU A 1 111 ? 53.072 -12.793 -0.890 1.00 91.31 111 LEU A O 1
ATOM 919 N N . PRO A 1 112 ? 54.987 -13.284 0.185 1.00 92.38 112 PRO A N 1
ATOM 920 C CA . PRO A 1 112 ? 55.500 -14.112 -0.908 1.00 92.38 112 PRO A CA 1
ATOM 921 C C . PRO A 1 112 ? 54.598 -15.310 -1.222 1.00 92.38 112 PRO A C 1
ATOM 923 O O . PRO A 1 112 ? 54.352 -15.609 -2.387 1.00 92.38 112 PRO A O 1
ATOM 926 N N . LEU A 1 113 ? 54.043 -15.966 -0.195 1.00 91.06 113 LEU A N 1
ATOM 927 C CA . LEU A 1 113 ? 53.129 -17.094 -0.386 1.00 91.06 113 LEU A CA 1
ATOM 928 C C . LEU A 1 113 ? 51.773 -16.655 -0.959 1.00 91.06 113 LEU A C 1
ATOM 930 O O . LEU A 1 113 ? 51.195 -17.370 -1.775 1.00 91.06 113 LEU A O 1
ATOM 934 N N . MET A 1 114 ? 51.264 -15.488 -0.552 1.00 93.81 114 MET A N 1
ATOM 935 C CA . MET A 1 114 ? 50.064 -14.878 -1.136 1.00 93.81 114 MET A CA 1
ATOM 936 C C . MET A 1 114 ? 50.274 -14.570 -2.620 1.00 93.81 114 MET A C 1
ATOM 938 O O . MET A 1 114 ? 49.396 -14.882 -3.422 1.00 93.81 114 MET A O 1
ATOM 942 N N . GLN A 1 115 ? 51.435 -14.014 -2.982 1.00 94.56 115 GLN A N 1
ATOM 943 C CA . GLN A 1 115 ? 51.793 -13.732 -4.372 1.00 94.56 115 GLN A CA 1
ATOM 944 C C . GLN A 1 115 ? 51.871 -15.025 -5.193 1.00 94.56 115 GLN A C 1
ATOM 946 O O . GLN A 1 115 ? 51.164 -15.154 -6.188 1.00 94.56 115 GLN A O 1
ATOM 951 N N . GLU A 1 116 ? 52.617 -16.031 -4.714 1.00 94.38 116 GLU A N 1
ATOM 952 C CA . GLU A 1 116 ? 52.712 -17.344 -5.371 1.00 94.38 116 GLU A CA 1
ATOM 953 C C . GLU A 1 116 ? 51.320 -17.969 -5.580 1.00 94.38 116 GLU A C 1
ATOM 955 O O . GLU A 1 116 ? 51.021 -18.526 -6.639 1.00 94.38 116 GLU A O 1
ATOM 960 N N . ALA A 1 117 ? 50.446 -17.869 -4.575 1.00 94.56 117 ALA A N 1
ATOM 961 C CA . ALA A 1 117 ? 49.093 -18.403 -4.632 1.00 94.56 117 ALA A CA 1
ATOM 962 C C . ALA A 1 117 ? 48.176 -17.643 -5.605 1.00 94.56 117 ALA A C 1
ATOM 964 O O . ALA A 1 117 ? 47.320 -18.270 -6.235 1.00 94.56 117 ALA A O 1
ATOM 965 N N . LEU A 1 118 ? 48.335 -16.323 -5.741 1.00 95.00 118 LEU A N 1
ATOM 966 C CA . LEU A 1 118 ? 47.615 -15.516 -6.730 1.00 95.00 118 LEU A CA 1
ATOM 967 C C . LEU A 1 118 ? 48.067 -15.861 -8.152 1.00 95.00 118 LEU A C 1
ATOM 969 O O . LEU A 1 118 ? 47.215 -16.126 -9.003 1.00 95.00 118 LEU A O 1
ATOM 973 N N . ASP A 1 119 ? 49.377 -15.946 -8.383 1.00 94.31 119 ASP A N 1
ATOM 974 C CA . ASP A 1 119 ? 49.959 -16.258 -9.693 1.00 94.31 119 ASP A CA 1
ATOM 975 C C . ASP A 1 119 ? 49.532 -17.656 -10.170 1.00 94.31 119 ASP A C 1
ATOM 977 O O . ASP A 1 119 ? 49.154 -17.856 -11.326 1.00 94.31 119 ASP A O 1
ATOM 981 N N . LYS A 1 120 ? 49.497 -18.628 -9.248 1.00 94.81 120 LYS A N 1
ATOM 982 C CA . LYS A 1 120 ? 49.045 -20.005 -9.512 1.00 94.81 120 LYS A CA 1
ATOM 983 C C . LYS A 1 120 ? 47.529 -20.198 -9.421 1.00 94.81 120 LYS A C 1
ATOM 985 O O . LYS A 1 120 ? 47.060 -21.333 -9.534 1.00 94.81 120 LYS A O 1
ATOM 990 N N . ARG A 1 121 ? 46.758 -19.126 -9.207 1.00 95.38 121 ARG A N 1
ATOM 991 C CA . ARG A 1 121 ? 45.288 -19.148 -9.094 1.00 95.38 121 ARG A CA 1
ATOM 992 C C . ARG A 1 121 ? 44.747 -20.124 -8.037 1.00 95.38 121 ARG A C 1
ATOM 994 O O . ARG A 1 121 ? 43.684 -20.722 -8.194 1.00 95.38 121 ARG A O 1
ATOM 1001 N N . TRP A 1 122 ? 45.458 -20.296 -6.924 1.00 94.88 122 TRP A N 1
ATOM 1002 C CA . TRP A 1 122 ? 45.027 -21.179 -5.831 1.00 94.88 122 TRP A CA 1
ATOM 1003 C C . TRP A 1 122 ? 43.811 -20.642 -5.069 1.00 94.88 122 TRP A C 1
ATOM 1005 O O . TRP A 1 122 ? 43.043 -21.421 -4.508 1.00 94.88 122 TRP A O 1
ATOM 1015 N N . PHE A 1 123 ? 43.591 -19.328 -5.102 1.00 95.88 123 PHE A N 1
ATOM 1016 C CA . PHE A 1 123 ? 42.406 -18.692 -4.528 1.00 95.88 123 PHE A CA 1
ATOM 1017 C C . PHE A 1 123 ? 41.121 -18.938 -5.339 1.00 95.88 123 PHE A C 1
ATOM 1019 O O . PHE A 1 123 ? 40.030 -18.698 -4.835 1.00 95.88 123 PHE A O 1
ATOM 1026 N N . ASP A 1 124 ? 41.190 -19.476 -6.559 1.00 94.56 124 ASP A N 1
ATOM 1027 C CA . ASP A 1 124 ? 39.986 -19.690 -7.378 1.00 94.56 124 ASP A CA 1
ATOM 1028 C C . ASP A 1 124 ? 39.108 -20.843 -6.855 1.00 94.56 124 ASP A C 1
ATOM 1030 O O . ASP A 1 124 ? 37.941 -20.969 -7.233 1.00 94.56 124 ASP A O 1
ATOM 1034 N N . LYS A 1 125 ? 39.648 -21.716 -5.989 1.00 94.00 125 LYS A N 1
ATOM 1035 C CA . LYS A 1 125 ? 38.939 -22.897 -5.475 1.00 94.00 125 LYS A CA 1
ATOM 1036 C C . LYS A 1 125 ? 39.116 -23.057 -3.969 1.00 94.00 125 LYS A C 1
ATOM 1038 O O . LYS A 1 125 ? 40.213 -23.281 -3.473 1.00 94.00 125 LYS A O 1
ATOM 1043 N N . VAL A 1 126 ? 38.000 -23.067 -3.243 1.00 95.00 126 VAL A N 1
ATOM 1044 C CA . VAL A 1 126 ? 37.981 -23.410 -1.814 1.00 95.00 126 VAL A CA 1
ATOM 1045 C C . VAL A 1 126 ? 38.039 -24.936 -1.648 1.00 95.00 126 VAL A C 1
ATOM 1047 O O . VAL A 1 126 ? 37.237 -25.651 -2.262 1.00 95.00 126 VAL A O 1
ATOM 1050 N N . PRO A 1 127 ? 38.931 -25.483 -0.802 1.00 95.12 127 PRO A N 1
ATOM 1051 C CA . PRO A 1 127 ? 39.008 -26.921 -0.580 1.00 95.12 127 PRO A CA 1
ATOM 1052 C C . PRO A 1 127 ? 37.685 -27.512 -0.081 1.00 95.12 127 PRO A C 1
ATOM 1054 O O . PRO A 1 127 ? 37.080 -27.014 0.871 1.00 95.12 127 PRO A O 1
ATOM 1057 N N . ARG A 1 128 ? 37.282 -28.665 -0.637 1.00 94.56 128 ARG A N 1
ATOM 1058 C CA . ARG A 1 128 ? 36.039 -29.372 -0.256 1.00 94.56 128 ARG A CA 1
ATOM 1059 C C . ARG A 1 128 ? 35.916 -29.618 1.252 1.00 94.56 128 ARG A C 1
ATOM 1061 O O . ARG A 1 128 ? 34.807 -29.611 1.777 1.00 94.56 128 ARG A O 1
ATOM 1068 N N . ARG A 1 129 ? 37.036 -29.831 1.956 1.00 94.19 129 ARG A N 1
ATOM 1069 C CA . ARG A 1 129 ? 37.059 -30.005 3.420 1.00 94.19 129 ARG A CA 1
ATOM 1070 C C . ARG A 1 129 ? 36.519 -28.779 4.170 1.00 94.19 129 ARG A C 1
ATOM 1072 O O . ARG A 1 129 ? 35.759 -28.956 5.113 1.00 94.19 129 ARG A O 1
ATOM 1079 N N . ILE A 1 130 ? 36.859 -27.569 3.717 1.00 94.38 130 ILE A N 1
ATOM 1080 C CA . ILE A 1 130 ? 36.430 -26.310 4.340 1.00 94.38 130 ILE A CA 1
ATOM 1081 C C . ILE A 1 130 ? 34.949 -26.073 4.054 1.00 94.38 130 ILE A C 1
ATOM 1083 O O . ILE A 1 130 ? 34.196 -25.779 4.973 1.00 94.38 130 ILE A O 1
ATOM 1087 N N . LEU A 1 131 ? 34.496 -26.326 2.822 1.00 95.81 131 LEU A N 1
ATOM 1088 C CA . LEU A 1 131 ? 33.073 -26.234 2.469 1.00 95.81 131 LEU A CA 1
ATOM 1089 C C . LEU A 1 131 ? 32.207 -27.220 3.274 1.00 95.81 131 LEU A C 1
ATOM 1091 O O . LEU A 1 131 ? 31.141 -26.860 3.768 1.00 95.81 131 LEU A O 1
ATOM 1095 N N . LYS A 1 132 ?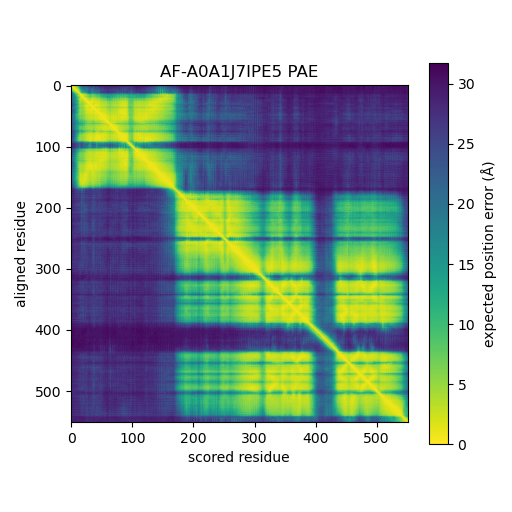 32.671 -28.467 3.458 1.00 96.19 132 LYS A N 1
ATOM 1096 C CA . LYS A 1 132 ? 31.987 -29.453 4.315 1.00 96.19 132 LYS A CA 1
ATOM 1097 C C . LYS A 1 132 ? 31.935 -29.001 5.777 1.00 96.19 132 LYS A C 1
ATOM 1099 O O . LYS A 1 132 ? 30.910 -29.192 6.429 1.00 96.19 132 LYS A O 1
ATOM 1104 N N . LEU A 1 133 ? 33.022 -28.418 6.286 1.00 95.19 133 LEU A N 1
ATOM 1105 C CA . LEU A 1 133 ? 33.089 -27.875 7.642 1.00 95.19 133 LEU A CA 1
ATOM 1106 C C . LEU A 1 133 ? 32.107 -26.710 7.829 1.00 95.19 133 LEU A C 1
ATOM 1108 O O . LEU A 1 133 ? 31.323 -26.733 8.775 1.00 95.19 133 LEU A O 1
ATOM 1112 N N . GLU A 1 134 ? 32.110 -25.748 6.905 1.00 96.06 134 GLU A N 1
ATOM 1113 C CA . GLU A 1 134 ? 31.197 -24.601 6.888 1.00 96.06 134 GLU A CA 1
ATOM 1114 C C . GLU A 1 134 ? 29.734 -25.070 6.898 1.00 96.06 134 GLU A C 1
ATOM 1116 O O . GLU A 1 134 ? 28.962 -24.673 7.771 1.00 96.06 134 GLU A O 1
ATOM 1121 N N . ASN A 1 135 ? 29.366 -26.000 6.011 1.00 95.12 135 ASN A N 1
ATOM 1122 C CA . ASN A 1 135 ? 28.013 -26.559 5.959 1.00 95.12 135 ASN A CA 1
ATOM 1123 C C . ASN A 1 135 ? 27.613 -27.265 7.262 1.00 95.12 135 ASN A C 1
ATOM 1125 O O . ASN A 1 135 ? 26.492 -27.082 7.740 1.00 95.12 135 ASN A O 1
ATOM 1129 N N . LYS A 1 136 ? 28.524 -28.039 7.869 1.00 94.88 136 LYS A N 1
ATOM 1130 C CA . LYS A 1 136 ? 28.271 -28.721 9.148 1.00 94.88 136 LYS A CA 1
ATOM 1131 C C . LYS A 1 136 ? 28.045 -27.722 10.286 1.00 94.88 136 LYS A C 1
ATOM 1133 O O . LYS A 1 136 ? 27.154 -27.929 11.108 1.00 94.88 136 LYS A O 1
ATOM 1138 N N . LEU A 1 137 ? 28.822 -26.640 10.328 1.00 93.62 137 LEU A N 1
ATOM 1139 C CA . LEU A 1 137 ? 28.643 -25.576 11.315 1.00 93.62 137 LEU A CA 1
ATOM 1140 C C . LEU A 1 137 ? 27.327 -24.831 11.087 1.00 93.62 137 LEU A C 1
ATOM 1142 O O . LEU A 1 137 ? 26.571 -24.671 12.037 1.00 93.62 137 LEU A O 1
ATOM 1146 N N . ARG A 1 138 ? 26.980 -24.481 9.841 1.00 94.62 138 ARG A N 1
ATOM 1147 C CA . ARG A 1 138 ? 25.694 -23.833 9.521 1.00 94.62 138 ARG A CA 1
ATOM 1148 C C . ARG A 1 138 ? 24.496 -24.692 9.922 1.00 94.62 138 ARG A C 1
ATOM 1150 O O . ARG A 1 138 ? 23.530 -24.169 10.470 1.00 94.62 138 ARG A O 1
ATOM 1157 N N . GLN A 1 139 ? 24.554 -26.007 9.702 1.00 92.12 139 GLN A N 1
ATOM 1158 C CA . GLN A 1 139 ? 23.511 -26.930 10.162 1.00 92.12 139 GLN A CA 1
ATOM 1159 C C . GLN A 1 139 ? 23.390 -26.944 11.690 1.00 92.12 139 GLN A C 1
ATOM 1161 O O . GLN A 1 139 ? 22.286 -26.813 12.212 1.00 92.12 139 GLN A O 1
ATOM 1166 N N . LYS A 1 140 ? 24.512 -27.032 12.414 1.00 92.25 140 LYS A N 1
ATOM 1167 C CA . LYS A 1 140 ? 24.501 -27.016 13.883 1.00 92.25 140 LYS A CA 1
ATOM 1168 C C . LYS A 1 140 ? 24.005 -25.671 14.441 1.00 92.25 140 LYS A C 1
ATOM 1170 O O . LYS A 1 140 ? 23.209 -25.666 15.376 1.00 92.25 140 LYS A O 1
ATOM 1175 N N . THR A 1 141 ? 24.374 -24.547 13.819 1.00 91.81 141 THR A N 1
ATOM 1176 C CA . THR A 1 141 ? 23.893 -23.209 14.204 1.00 91.81 141 THR A CA 1
ATOM 1177 C C . THR A 1 141 ? 22.386 -23.078 14.045 1.00 91.81 141 THR A C 1
ATOM 1179 O O . THR A 1 141 ? 21.764 -22.424 14.873 1.00 91.81 141 THR A O 1
ATOM 1182 N N . LYS A 1 142 ? 21.766 -23.698 13.030 1.00 89.75 142 LYS A N 1
ATOM 1183 C CA . LYS A 1 142 ? 20.298 -23.669 12.892 1.00 89.75 142 LYS A CA 1
ATOM 1184 C C . LYS A 1 142 ? 19.606 -24.255 14.124 1.00 89.75 142 LYS A C 1
ATOM 1186 O O . LYS A 1 142 ? 18.677 -23.637 14.633 1.00 89.75 142 LYS A O 1
ATOM 1191 N N . ASN A 1 143 ? 20.101 -25.381 14.636 1.00 87.75 143 ASN A N 1
ATOM 1192 C CA . ASN A 1 143 ? 19.537 -26.021 15.824 1.00 87.75 143 ASN A CA 1
ATOM 1193 C C . ASN A 1 143 ? 19.771 -25.172 17.083 1.00 87.75 143 ASN A C 1
ATOM 1195 O O . ASN A 1 143 ? 18.835 -24.905 17.831 1.00 87.75 143 ASN A O 1
ATOM 1199 N N . GLU A 1 144 ? 20.992 -24.670 17.286 1.00 89.81 144 GLU A N 1
ATOM 1200 C CA . GLU A 1 144 ? 21.305 -23.821 18.446 1.00 89.81 144 GLU A CA 1
ATOM 1201 C C . GLU A 1 144 ? 20.573 -22.470 18.410 1.00 89.81 144 GLU A C 1
ATOM 1203 O O . GLU A 1 144 ? 20.197 -21.942 19.454 1.00 89.81 144 GLU A O 1
ATOM 1208 N N . LYS A 1 145 ? 20.297 -21.922 17.219 1.00 90.31 145 LYS A N 1
ATOM 1209 C CA . LYS A 1 145 ? 19.530 -20.679 17.055 1.00 90.31 145 LYS A CA 1
ATOM 1210 C C . LYS A 1 145 ? 18.080 -20.836 17.512 1.00 90.31 145 LYS A C 1
ATOM 1212 O O . LYS A 1 145 ? 17.538 -19.900 18.092 1.00 90.31 145 LYS A O 1
ATOM 1217 N N . ILE A 1 146 ? 17.473 -22.006 17.300 1.00 89.44 146 ILE A N 1
ATOM 1218 C CA . ILE A 1 146 ? 16.123 -22.312 17.800 1.00 89.44 146 ILE A CA 1
ATOM 1219 C C . ILE A 1 146 ? 16.120 -22.315 19.336 1.00 89.44 146 ILE A C 1
ATOM 1221 O O . ILE A 1 146 ? 15.250 -21.698 19.952 1.00 89.44 146 ILE A O 1
ATOM 1225 N N . ILE A 1 147 ? 17.124 -22.945 19.956 1.00 90.19 147 ILE A N 1
ATOM 1226 C CA . ILE A 1 147 ? 17.282 -22.965 21.420 1.00 90.19 147 ILE A CA 1
ATOM 1227 C C . ILE A 1 147 ? 17.483 -21.540 21.953 1.00 90.19 147 ILE A C 1
ATOM 1229 O O . ILE A 1 147 ? 16.778 -21.115 22.867 1.00 90.19 147 ILE A O 1
ATOM 1233 N N . TYR A 1 148 ? 18.377 -20.768 21.331 1.00 91.38 148 TYR A N 1
ATOM 1234 C CA . TYR A 1 148 ? 18.632 -19.372 21.685 1.00 91.38 148 TYR A CA 1
ATOM 1235 C C . TYR A 1 148 ? 17.367 -18.507 21.618 1.00 91.38 148 TYR A C 1
ATOM 1237 O O . TYR A 1 148 ? 17.069 -17.794 22.571 1.00 91.38 148 TYR A O 1
ATOM 1245 N N . GLN A 1 149 ? 16.588 -18.591 20.534 1.00 91.31 149 GLN A N 1
ATOM 1246 C CA . GLN A 1 149 ? 15.344 -17.826 20.388 1.00 91.31 149 GLN A CA 1
ATOM 1247 C C . GLN A 1 149 ? 14.321 -18.179 21.472 1.00 91.31 149 GLN A C 1
ATOM 1249 O O . GLN A 1 149 ? 13.652 -17.293 22.006 1.00 91.31 149 GLN A O 1
ATOM 1254 N N . ARG A 1 150 ? 14.228 -19.462 21.841 1.00 90.06 150 ARG A N 1
ATOM 1255 C CA . ARG A 1 150 ? 13.356 -19.916 22.929 1.00 90.06 150 ARG A CA 1
ATOM 1256 C C . ARG A 1 150 ? 13.802 -19.357 24.280 1.00 90.06 150 ARG A C 1
ATOM 1258 O O . ARG A 1 150 ? 12.963 -18.858 25.027 1.00 90.06 150 ARG A O 1
ATOM 1265 N N . ASN A 1 151 ? 15.099 -19.408 24.579 1.00 91.75 151 ASN A N 1
ATOM 1266 C CA . ASN A 1 151 ? 15.655 -18.869 25.822 1.00 91.75 151 ASN A CA 1
ATOM 1267 C C . ASN A 1 151 ? 15.521 -17.342 25.873 1.00 91.75 151 ASN A C 1
ATOM 1269 O O . ASN A 1 151 ? 15.140 -16.794 26.904 1.00 91.75 151 ASN A O 1
ATOM 1273 N N . ARG A 1 152 ? 15.698 -16.650 24.741 1.00 92.38 152 ARG A N 1
ATOM 1274 C CA . ARG A 1 152 ? 15.470 -15.205 24.651 1.00 92.38 152 ARG A CA 1
ATOM 1275 C C . ARG A 1 152 ? 14.027 -14.825 24.966 1.00 92.38 152 ARG A C 1
ATOM 1277 O O . ARG A 1 152 ? 13.794 -13.964 25.804 1.00 92.38 152 ARG A O 1
ATOM 1284 N N . ALA A 1 153 ? 13.061 -15.527 24.380 1.00 89.19 153 ALA A N 1
ATOM 1285 C CA . ALA A 1 153 ? 11.652 -15.288 24.675 1.00 89.19 153 ALA A CA 1
ATOM 1286 C C . ALA A 1 153 ? 11.299 -15.550 26.154 1.00 89.19 153 ALA A C 1
ATOM 1288 O O . ALA A 1 153 ? 10.435 -14.869 26.705 1.00 89.19 153 ALA A O 1
ATOM 1289 N N . LYS A 1 154 ? 11.949 -16.526 26.811 1.00 90.19 154 LYS A N 1
ATOM 1290 C CA . LYS A 1 154 ? 11.809 -16.746 28.262 1.00 90.19 154 LYS A CA 1
ATOM 1291 C C . LYS A 1 154 ? 12.376 -15.569 29.069 1.00 90.19 154 LYS A C 1
ATOM 1293 O O . LYS A 1 154 ? 11.684 -15.083 29.958 1.00 90.19 154 LYS A O 1
ATOM 1298 N N . TRP A 1 155 ? 13.580 -15.096 28.732 1.00 91.69 155 TRP A N 1
ATOM 1299 C CA . TRP A 1 155 ? 14.218 -13.934 29.368 1.00 91.69 155 TRP A CA 1
ATOM 1300 C C . TRP A 1 155 ? 13.340 -12.679 29.295 1.00 91.69 155 TRP A C 1
ATOM 1302 O O . TRP A 1 155 ? 13.089 -12.024 30.303 1.00 91.69 155 TRP A O 1
ATOM 1312 N N . ASP A 1 156 ? 12.811 -12.375 28.108 1.00 90.56 156 ASP A N 1
ATOM 1313 C CA . ASP A 1 156 ? 11.996 -11.177 27.895 1.00 90.56 156 ASP A CA 1
ATOM 1314 C C . ASP A 1 156 ? 10.698 -11.222 28.732 1.00 90.56 156 ASP A C 1
ATOM 1316 O O . ASP A 1 156 ? 10.278 -10.211 29.2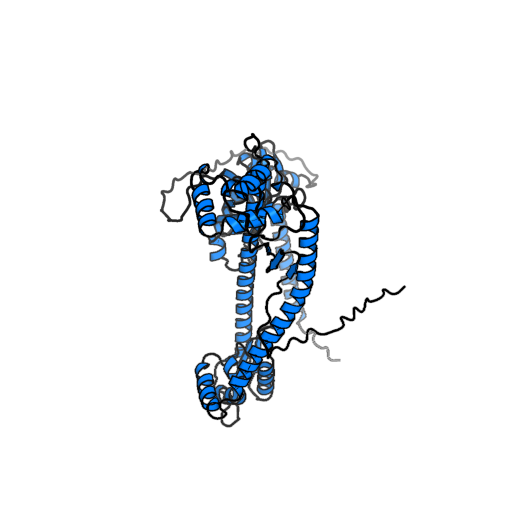96 1.00 90.56 156 ASP A O 1
ATOM 1320 N N . ARG A 1 157 ? 10.088 -12.409 28.895 1.00 89.31 157 ARG A N 1
ATOM 1321 C CA . ARG A 1 157 ? 8.932 -12.602 29.795 1.00 89.31 157 ARG A CA 1
ATOM 1322 C C . ARG A 1 157 ? 9.298 -12.411 31.263 1.00 89.31 157 ARG A C 1
ATOM 1324 O O . ARG A 1 157 ? 8.511 -11.820 31.997 1.00 89.31 157 ARG A O 1
ATOM 1331 N N . TYR A 1 158 ? 10.457 -12.910 31.684 1.00 91.44 158 TYR A N 1
ATOM 1332 C CA . TYR A 1 158 ? 10.946 -12.731 33.050 1.00 91.44 158 TYR A CA 1
ATOM 1333 C C . TYR A 1 158 ? 11.140 -11.243 33.376 1.00 91.44 158 TYR A C 1
ATOM 1335 O O . TYR A 1 158 ? 10.626 -10.768 34.389 1.00 91.44 158 TYR A O 1
ATOM 1343 N N . LEU A 1 159 ? 11.777 -10.476 32.482 1.00 88.81 159 LEU A N 1
ATOM 1344 C CA . LEU A 1 159 ? 11.930 -9.026 32.650 1.00 88.81 159 LEU A CA 1
ATOM 1345 C C . LEU A 1 159 ? 10.579 -8.308 32.745 1.00 88.81 159 LEU A C 1
ATOM 1347 O O . LEU A 1 159 ? 10.396 -7.473 33.632 1.00 88.81 159 LEU A O 1
ATOM 1351 N N . ALA A 1 160 ? 9.620 -8.667 31.887 1.00 86.25 160 ALA A N 1
ATOM 1352 C CA . ALA A 1 160 ? 8.274 -8.100 31.933 1.00 86.25 160 ALA A CA 1
ATOM 1353 C C . ALA A 1 160 ? 7.567 -8.402 33.268 1.00 86.25 160 ALA A C 1
ATOM 1355 O O . ALA A 1 160 ? 6.974 -7.512 33.874 1.00 86.25 160 ALA A O 1
ATOM 1356 N N . GLN A 1 161 ? 7.667 -9.633 33.778 1.00 86.94 161 GLN A N 1
ATOM 1357 C CA . GLN A 1 161 ? 7.094 -10.002 35.077 1.00 86.94 161 GLN A CA 1
ATOM 1358 C C . GLN A 1 161 ? 7.775 -9.285 36.245 1.00 86.94 161 GLN A C 1
ATOM 1360 O O . GLN A 1 161 ? 7.092 -8.854 37.173 1.00 86.94 161 GLN A O 1
ATOM 1365 N N . LYS A 1 162 ? 9.102 -9.126 36.205 1.00 86.38 162 LYS A N 1
ATOM 1366 C CA . LYS A 1 162 ? 9.863 -8.395 37.225 1.00 86.38 162 LYS A CA 1
ATOM 1367 C C . LYS A 1 162 ? 9.468 -6.917 37.270 1.00 86.38 162 LYS A C 1
ATOM 1369 O O . LYS A 1 162 ? 9.310 -6.373 38.357 1.00 86.38 162 LYS A O 1
ATOM 1374 N N . GLN A 1 163 ? 9.238 -6.299 36.110 1.00 82.06 163 GLN A N 1
ATOM 1375 C CA . GLN A 1 163 ? 8.703 -4.936 36.019 1.00 82.06 163 GLN A CA 1
ATOM 1376 C C . GLN A 1 163 ? 7.288 -4.840 36.600 1.00 82.06 163 GLN A C 1
ATOM 1378 O O . GLN A 1 163 ? 7.036 -3.965 37.419 1.00 82.06 163 GLN A O 1
ATOM 1383 N N . ILE A 1 164 ? 6.391 -5.774 36.262 1.00 76.50 164 ILE A N 1
ATOM 1384 C CA . ILE A 1 164 ? 5.023 -5.799 36.807 1.00 76.50 164 ILE A CA 1
ATOM 1385 C C . ILE A 1 164 ? 5.034 -5.965 38.333 1.00 76.50 164 ILE A C 1
ATOM 1387 O O . ILE A 1 164 ? 4.327 -5.237 39.026 1.00 76.50 164 ILE A O 1
ATOM 1391 N N . LYS A 1 165 ? 5.850 -6.878 38.877 1.00 76.06 165 LYS A N 1
ATOM 1392 C CA . LYS A 1 165 ? 5.976 -7.079 40.333 1.00 76.06 165 LYS A CA 1
ATOM 1393 C C . LYS A 1 165 ? 6.520 -5.832 41.035 1.00 76.06 165 LYS A C 1
ATOM 1395 O O . LYS A 1 165 ? 5.930 -5.398 42.018 1.00 76.06 165 LYS A O 1
ATOM 1400 N N . ALA A 1 166 ? 7.550 -5.192 40.475 1.00 66.88 166 ALA A N 1
ATOM 1401 C CA . ALA A 1 166 ? 8.069 -3.922 40.987 1.00 66.88 166 ALA A CA 1
ATOM 1402 C C . ALA A 1 166 ? 7.018 -2.793 40.966 1.00 66.88 166 ALA A C 1
ATOM 1404 O O . ALA A 1 166 ? 7.018 -1.944 41.850 1.00 66.88 166 ALA A O 1
ATOM 1405 N N . SER A 1 167 ? 6.092 -2.801 40.001 1.00 61.22 167 SER A N 1
ATOM 1406 C CA . SER A 1 167 ? 4.958 -1.864 39.951 1.00 61.22 167 SER A CA 1
ATOM 1407 C C . SER A 1 167 ? 3.780 -2.246 40.858 1.00 61.22 167 SER A C 1
ATOM 1409 O O . SER A 1 167 ? 2.878 -1.433 41.046 1.00 61.22 167 SER A O 1
ATOM 1411 N N . THR A 1 168 ? 3.744 -3.469 41.397 1.00 59.16 168 THR A N 1
ATOM 1412 C CA . THR A 1 168 ? 2.607 -3.974 42.189 1.00 59.16 168 THR A CA 1
ATOM 1413 C C . THR A 1 168 ? 2.863 -3.897 43.697 1.00 59.16 168 THR A C 1
ATOM 1415 O O . THR A 1 168 ? 1.917 -3.609 44.429 1.00 59.16 168 THR A O 1
ATOM 1418 N N . ASP A 1 169 ? 4.115 -4.066 44.146 1.00 50.56 169 ASP A N 1
ATOM 1419 C CA . ASP A 1 169 ? 4.510 -4.023 45.570 1.00 50.56 169 ASP A CA 1
ATOM 1420 C C . ASP A 1 169 ? 4.699 -2.596 46.131 1.00 50.56 169 ASP A C 1
ATOM 1422 O O . ASP A 1 169 ? 4.857 -2.407 47.337 1.00 50.56 169 ASP A O 1
ATOM 1426 N N . GLY A 1 170 ? 4.630 -1.575 45.273 1.00 49.44 170 GLY A N 1
ATOM 1427 C CA . GLY A 1 170 ? 4.532 -0.174 45.668 1.00 49.44 170 GLY A CA 1
ATOM 1428 C C . GLY A 1 170 ? 3.077 0.289 45.756 1.00 49.44 170 GLY A C 1
ATOM 1429 O O . GLY A 1 170 ? 2.369 0.371 44.754 1.00 49.44 170 GLY A O 1
ATOM 1430 N N . THR A 1 171 ? 2.670 0.665 46.963 1.00 47.38 171 THR A N 1
ATOM 1431 C CA . THR A 1 171 ? 1.669 1.707 47.225 1.00 47.38 171 THR A CA 1
ATOM 1432 C C . THR A 1 171 ? 0.182 1.395 47.008 1.00 47.38 171 THR A C 1
ATOM 1434 O O . THR A 1 171 ? -0.432 1.669 45.979 1.00 47.38 171 THR A O 1
ATOM 1437 N N . THR A 1 172 ? -0.460 0.943 48.086 1.00 49.72 172 THR A N 1
ATOM 1438 C CA . THR A 1 172 ? -1.921 0.921 48.271 1.00 49.72 172 THR A CA 1
ATOM 1439 C C . THR A 1 172 ? -2.516 2.289 48.644 1.00 49.72 172 THR A C 1
ATOM 1441 O O . THR A 1 172 ? -3.730 2.423 48.634 1.00 49.72 172 THR A O 1
ATOM 1444 N N . THR A 1 173 ? -1.701 3.319 48.905 1.00 48.19 173 THR A N 1
ATOM 1445 C CA . THR A 1 173 ? -2.154 4.683 49.266 1.00 48.19 173 THR A CA 1
ATOM 1446 C C . THR A 1 173 ? -1.867 5.762 48.207 1.00 48.19 173 THR A C 1
ATOM 1448 O O . THR A 1 173 ? -2.555 6.775 48.186 1.00 48.19 173 THR A O 1
ATOM 1451 N N . GLU A 1 174 ? -0.940 5.554 47.261 1.00 50.75 174 GLU A N 1
ATOM 1452 C CA . GLU A 1 174 ? -0.762 6.456 46.095 1.00 50.75 174 GLU A CA 1
ATOM 1453 C C . GLU A 1 174 ? -1.674 6.090 44.908 1.00 50.75 174 GLU A C 1
ATOM 1455 O O . GLU A 1 174 ? -1.868 6.901 44.002 1.00 50.75 174 GLU A O 1
ATOM 1460 N N . LYS A 1 175 ? -2.264 4.885 44.900 1.00 51.59 175 LYS A N 1
ATOM 1461 C CA . LYS A 1 175 ? -3.159 4.414 43.827 1.00 51.59 175 LYS A CA 1
ATOM 1462 C C . LYS A 1 175 ? -4.472 5.193 43.743 1.00 51.59 175 LYS A C 1
ATOM 1464 O O . LYS A 1 175 ? -4.971 5.379 42.641 1.00 51.59 175 LYS A O 1
ATOM 1469 N N . GLU A 1 176 ? -5.009 5.676 44.861 1.00 52.44 176 GLU A N 1
ATOM 1470 C CA . GLU A 1 176 ? -6.250 6.468 44.863 1.00 52.44 176 GLU A CA 1
ATOM 1471 C C . GLU A 1 176 ? -6.013 7.876 44.291 1.00 52.44 176 GLU A C 1
ATOM 1473 O O . GLU A 1 176 ? -6.722 8.289 43.376 1.00 52.44 176 GLU A O 1
ATOM 1478 N N . SER A 1 177 ? -4.930 8.542 44.710 1.00 59.62 177 SER A N 1
ATOM 1479 C CA . SER A 1 177 ? -4.470 9.826 44.148 1.00 59.62 177 SER A CA 1
ATOM 1480 C C . SER A 1 177 ? -4.181 9.731 42.642 1.00 59.62 177 SER A C 1
ATOM 1482 O O . SER A 1 177 ? -4.653 10.549 41.851 1.00 59.62 177 SER A O 1
ATOM 1484 N N . ASN A 1 178 ? -3.473 8.682 42.212 1.00 62.53 178 ASN A N 1
ATOM 1485 C CA . ASN A 1 178 ? -3.171 8.479 40.796 1.00 62.53 178 ASN A CA 1
ATOM 1486 C C . ASN A 1 178 ? -4.401 8.091 39.967 1.00 62.53 178 ASN A C 1
ATOM 1488 O O . ASN A 1 178 ? -4.476 8.483 38.805 1.00 62.53 178 ASN A O 1
ATOM 1492 N N . ASN A 1 179 ? -5.370 7.363 40.531 1.00 69.12 179 ASN A N 1
ATOM 1493 C CA . ASN A 1 179 ? -6.620 7.046 39.837 1.00 69.12 179 ASN A CA 1
ATOM 1494 C C . ASN A 1 179 ? -7.492 8.289 39.638 1.00 69.12 179 ASN A C 1
ATOM 1496 O O . ASN A 1 179 ? -8.102 8.423 38.580 1.00 69.12 179 ASN A O 1
ATOM 1500 N N . ASP A 1 180 ? -7.515 9.214 40.599 1.00 76.56 180 ASP A N 1
ATOM 1501 C CA . ASP A 1 180 ? -8.192 10.504 40.437 1.00 76.56 180 ASP A CA 1
ATOM 1502 C C . ASP A 1 180 ? -7.529 11.367 39.360 1.00 76.56 180 ASP A C 1
ATOM 1504 O O . ASP A 1 180 ? -8.212 11.924 38.497 1.00 76.56 180 ASP A O 1
ATOM 1508 N N . ILE A 1 181 ? -6.194 11.432 39.355 1.00 79.12 181 ILE A N 1
ATOM 1509 C CA . ILE A 1 181 ? -5.438 12.136 38.311 1.00 79.12 181 ILE A CA 1
ATOM 1510 C C . ILE A 1 181 ? -5.688 11.487 36.940 1.00 79.12 181 ILE A C 1
ATOM 1512 O O . ILE A 1 181 ? -5.972 12.188 35.967 1.00 79.12 181 ILE A O 1
ATOM 1516 N N . ALA A 1 182 ? -5.636 10.155 36.856 1.00 81.75 182 ALA A N 1
ATOM 1517 C CA . ALA A 1 182 ? -5.879 9.410 35.625 1.00 81.75 182 ALA A CA 1
ATOM 1518 C C . ALA A 1 182 ? -7.311 9.605 35.110 1.00 81.75 182 ALA A C 1
ATOM 1520 O O . ALA A 1 182 ? -7.491 9.833 33.916 1.00 81.75 182 ALA A O 1
ATOM 1521 N N . TRP A 1 183 ? -8.312 9.583 35.994 1.00 87.19 183 TRP A N 1
ATOM 1522 C CA . TRP A 1 183 ? -9.710 9.832 35.648 1.00 87.19 183 TRP A CA 1
ATOM 1523 C C . TRP A 1 183 ? -9.904 11.208 35.006 1.00 87.19 183 TRP A C 1
ATOM 1525 O O . TRP A 1 183 ? -10.422 11.301 33.892 1.00 87.19 183 TRP A O 1
ATOM 1535 N N . ASN A 1 184 ? -9.435 12.258 35.687 1.00 84.69 184 ASN A N 1
ATOM 1536 C CA . ASN A 1 184 ? -9.590 13.645 35.241 1.00 84.69 184 ASN A CA 1
ATOM 1537 C C . ASN A 1 184 ? -8.778 13.928 33.965 1.00 84.69 184 ASN A C 1
ATOM 1539 O O . ASN A 1 184 ? -9.164 14.745 33.136 1.00 84.69 184 ASN A O 1
ATOM 1543 N N . SER A 1 185 ? -7.661 13.221 33.758 1.00 84.88 185 SER A N 1
ATOM 1544 C CA . SER A 1 185 ? -6.872 13.335 32.523 1.00 84.88 185 SER A CA 1
ATOM 1545 C C . SER A 1 185 ? -7.587 12.788 31.276 1.00 84.88 185 SER A C 1
ATOM 1547 O O . SER A 1 185 ? -7.152 13.050 30.156 1.00 84.88 185 SER A O 1
ATOM 1549 N N . MET A 1 186 ? -8.674 12.026 31.458 1.00 85.19 186 MET A N 1
ATOM 1550 C CA . MET A 1 186 ? -9.421 11.340 30.398 1.00 85.19 186 MET A CA 1
ATOM 1551 C C . MET A 1 186 ? -10.815 11.936 30.148 1.00 85.19 186 MET A C 1
ATOM 1553 O O . MET A 1 186 ? -11.644 11.261 29.539 1.00 85.19 186 MET A O 1
ATOM 1557 N N . ASP A 1 187 ? -11.083 13.175 30.573 1.00 81.06 187 ASP A N 1
ATOM 1558 C CA . ASP A 1 187 ? -12.403 13.825 30.437 1.00 81.06 187 ASP A CA 1
ATOM 1559 C C . ASP A 1 187 ? -12.937 13.850 28.991 1.00 81.06 187 ASP A C 1
ATOM 1561 O O . ASP A 1 187 ? -14.144 13.740 28.762 1.00 81.06 187 ASP A O 1
ATOM 1565 N N . ASP A 1 188 ? -12.043 13.885 28.001 1.00 84.69 188 ASP A N 1
ATOM 1566 C CA . ASP A 1 188 ? -12.402 13.848 26.578 1.00 84.69 188 ASP A CA 1
ATOM 1567 C C . ASP A 1 188 ? -12.691 12.430 26.041 1.00 84.69 188 ASP A C 1
ATOM 1569 O O . ASP A 1 188 ? -13.113 12.270 24.891 1.00 84.69 188 ASP A O 1
ATOM 1573 N N . ASN A 1 189 ? -12.468 11.378 26.839 1.00 89.12 189 ASN A N 1
ATOM 1574 C CA . ASN A 1 189 ? -12.648 9.986 26.429 1.00 89.12 189 ASN A CA 1
ATOM 1575 C C . ASN A 1 189 ? -13.459 9.158 27.447 1.00 89.12 189 ASN A C 1
ATOM 1577 O O . ASN A 1 189 ? -12.901 8.337 28.190 1.00 89.12 189 ASN A O 1
ATOM 1581 N N . PRO A 1 190 ? -14.801 9.260 27.399 1.00 91.88 190 PRO A N 1
ATOM 1582 C CA . PRO A 1 190 ? -15.689 8.544 28.316 1.00 91.88 190 PRO A CA 1
ATOM 1583 C C . PRO A 1 190 ? -15.533 7.014 28.250 1.00 91.88 190 PRO A C 1
ATOM 1585 O O . PRO A 1 190 ? -15.821 6.307 29.213 1.00 91.88 190 PRO A O 1
ATOM 1588 N N . GLY A 1 191 ? -15.065 6.472 27.118 1.00 90.62 191 GLY A N 1
ATOM 1589 C CA . GLY A 1 191 ? -14.827 5.035 26.966 1.00 90.62 191 GLY A CA 1
ATOM 1590 C C . GLY A 1 191 ? -13.613 4.526 27.748 1.00 90.62 191 GLY A C 1
ATOM 1591 O O . GLY A 1 191 ? -13.645 3.405 28.253 1.00 90.62 191 GLY A O 1
ATOM 1592 N N . GLN A 1 192 ? -12.567 5.345 27.905 1.00 90.75 192 GLN A N 1
ATOM 1593 C CA . GLN A 1 192 ? -11.425 5.010 28.762 1.00 90.75 192 GLN A CA 1
ATOM 1594 C C . GLN A 1 192 ? -11.738 5.208 30.244 1.00 90.75 192 GLN A C 1
ATOM 1596 O O . GLN A 1 192 ? -11.340 4.370 31.051 1.00 90.75 192 GLN A O 1
ATOM 1601 N N . GLN A 1 193 ? -12.529 6.224 30.593 1.00 92.56 193 GLN A N 1
ATOM 1602 C CA . GLN A 1 193 ? -13.054 6.380 31.951 1.00 92.56 193 GLN A CA 1
ATOM 1603 C C . GLN A 1 193 ? -13.884 5.158 32.378 1.00 92.56 193 GLN A C 1
ATOM 1605 O O . GLN A 1 193 ? -13.635 4.580 33.433 1.00 92.56 193 GLN A O 1
ATOM 1610 N N . ALA A 1 194 ? -14.767 4.658 31.504 1.00 92.12 194 ALA A N 1
ATOM 1611 C CA . ALA A 1 194 ? -15.499 3.412 31.747 1.00 92.12 194 ALA A CA 1
ATOM 1612 C C . ALA A 1 194 ? -14.592 2.177 31.923 1.00 92.12 194 ALA A C 1
ATOM 1614 O O . ALA A 1 194 ? -15.013 1.199 32.539 1.00 92.12 194 ALA A O 1
ATOM 1615 N N . ASN A 1 195 ? -13.367 2.193 31.381 1.00 91.75 195 ASN A N 1
ATOM 1616 C CA . ASN A 1 195 ? -12.407 1.111 31.593 1.00 91.75 195 ASN A CA 1
ATOM 1617 C C . ASN A 1 195 ? -11.688 1.183 32.942 1.00 91.75 195 ASN A C 1
ATOM 1619 O O . ASN A 1 195 ? -11.296 0.134 33.448 1.00 91.75 195 ASN A O 1
ATOM 1623 N N . LEU A 1 196 ? -11.473 2.392 33.468 1.00 91.00 196 LEU A N 1
ATOM 1624 C CA . LEU A 1 196 ? -10.820 2.622 34.756 1.00 91.00 196 LEU A CA 1
ATOM 1625 C C . LEU A 1 196 ? -11.752 2.277 35.915 1.00 91.00 196 LEU A C 1
ATOM 1627 O O . LEU A 1 196 ? -11.394 1.481 36.778 1.00 91.00 196 LEU A O 1
ATOM 1631 N N . ASP A 1 197 ? -12.943 2.875 35.920 1.00 92.50 197 ASP A N 1
ATOM 1632 C CA . ASP A 1 197 ? -13.928 2.706 36.983 1.00 92.50 197 ASP A CA 1
ATOM 1633 C C . ASP A 1 197 ? -15.347 2.811 36.409 1.00 92.50 197 ASP A C 1
ATOM 1635 O O . ASP A 1 197 ? -15.852 3.882 36.055 1.00 92.50 197 ASP A O 1
ATOM 1639 N N . MET A 1 198 ? -16.000 1.654 36.313 1.00 93.44 198 MET A N 1
ATOM 1640 C CA . MET A 1 198 ? -17.347 1.521 35.768 1.00 93.44 198 MET A CA 1
ATOM 1641 C C . MET A 1 198 ? -18.398 2.219 36.639 1.00 93.44 198 MET A C 1
ATOM 1643 O O . MET A 1 198 ? -19.358 2.789 36.117 1.00 93.44 198 MET A O 1
ATOM 1647 N N . ASP A 1 199 ? -18.257 2.159 37.962 1.00 93.69 199 ASP A N 1
ATOM 1648 C CA . ASP A 1 199 ? -19.244 2.714 38.887 1.00 93.69 199 ASP A CA 1
ATOM 1649 C C . ASP A 1 199 ? -19.176 4.238 38.864 1.00 93.69 199 ASP A C 1
ATOM 1651 O O . ASP A 1 199 ? -20.200 4.912 38.691 1.00 93.69 199 ASP A O 1
ATOM 1655 N N . ARG A 1 200 ? -17.957 4.784 38.916 1.00 93.50 200 ARG A N 1
ATOM 1656 C CA . ARG A 1 200 ? -17.717 6.219 38.757 1.00 93.50 200 ARG A CA 1
ATOM 1657 C C . ARG A 1 200 ? -18.184 6.729 37.398 1.00 93.50 200 ARG A C 1
ATOM 1659 O O . ARG A 1 200 ? -18.795 7.791 37.346 1.00 93.50 200 ARG A O 1
ATOM 1666 N N . PHE A 1 201 ? -18.001 5.960 36.324 1.00 95.31 201 PHE A N 1
ATOM 1667 C CA . PHE A 1 201 ? -18.489 6.310 34.984 1.00 95.31 201 PHE A CA 1
ATOM 1668 C C . PHE A 1 201 ? -20.008 6.488 34.941 1.00 95.31 201 PHE A C 1
ATOM 1670 O O . PHE A 1 201 ? -20.500 7.523 34.485 1.00 95.31 201 PHE A O 1
ATOM 1677 N N . PHE A 1 202 ? -20.767 5.514 35.450 1.00 94.94 202 PHE A N 1
ATOM 1678 C CA . PHE A 1 202 ? -22.226 5.625 35.474 1.00 94.94 202 PHE A CA 1
ATOM 1679 C C . PHE A 1 202 ? -22.698 6.761 36.387 1.00 94.94 202 PHE A C 1
ATOM 1681 O O . PHE A 1 202 ? -23.614 7.489 36.009 1.00 94.94 202 PHE A O 1
ATOM 1688 N N . ASN A 1 203 ? -22.052 6.969 37.536 1.00 93.94 203 ASN A N 1
ATOM 1689 C CA . ASN A 1 203 ? -22.365 8.079 38.441 1.00 93.94 203 ASN A CA 1
ATOM 1690 C C . ASN A 1 203 ? -22.032 9.452 37.845 1.00 93.94 203 ASN A C 1
ATOM 1692 O O . ASN A 1 203 ? -22.762 10.417 38.063 1.00 93.94 203 ASN A O 1
ATOM 1696 N N . HIS A 1 204 ? -20.957 9.561 37.072 1.00 93.81 204 HIS A N 1
ATOM 1697 C CA . HIS A 1 204 ? -20.561 10.823 36.463 1.00 93.81 204 HIS A CA 1
ATOM 1698 C C . HIS A 1 204 ? -21.504 11.215 35.318 1.00 93.81 204 HIS A C 1
ATOM 1700 O O . HIS A 1 204 ? -21.992 12.341 35.286 1.00 93.81 204 HIS A O 1
ATOM 1706 N N . TYR A 1 205 ? -21.828 10.273 34.426 1.00 94.00 205 TYR A N 1
ATOM 1707 C CA . TYR A 1 205 ? -22.566 10.585 33.200 1.00 94.00 205 TYR A CA 1
ATOM 1708 C C . TYR A 1 205 ? -24.074 10.323 33.262 1.00 94.00 205 TYR A C 1
ATOM 1710 O O . TYR A 1 205 ? -24.828 10.972 32.539 1.00 94.00 205 TYR A O 1
ATOM 1718 N N . PHE A 1 206 ? -24.552 9.384 34.079 1.00 94.88 206 PHE A N 1
ATOM 1719 C CA . PHE A 1 206 ? -25.935 8.903 33.960 1.00 94.88 206 PHE A CA 1
ATOM 1720 C C . PHE A 1 206 ? -26.720 8.858 35.268 1.00 94.88 206 PHE A C 1
ATOM 1722 O O . PHE A 1 206 ? -27.944 8.855 35.199 1.00 94.88 206 PHE A O 1
ATOM 1729 N N . LEU A 1 207 ? -26.081 8.796 36.439 1.00 94.81 207 LEU A N 1
ATOM 1730 C CA . LEU A 1 207 ? -26.777 8.570 37.709 1.00 94.81 207 LEU A CA 1
ATOM 1731 C C . LEU A 1 207 ? -26.589 9.718 38.699 1.00 94.81 207 LEU A C 1
ATOM 1733 O O . LEU A 1 207 ? -25.469 10.151 38.933 1.00 94.81 207 LEU A O 1
ATOM 1737 N N . THR A 1 208 ? -27.660 10.142 39.361 1.00 92.50 208 THR A N 1
ATOM 1738 C CA . THR A 1 208 ? -27.624 10.987 40.566 1.00 92.50 208 THR A CA 1
ATOM 1739 C C . THR A 1 208 ? -28.378 10.243 41.663 1.00 92.50 208 THR A C 1
ATOM 1741 O O . THR A 1 208 ? -29.490 9.767 41.431 1.00 92.50 208 THR A O 1
ATOM 1744 N N . ASP A 1 209 ? -27.736 10.030 42.814 1.00 90.25 209 ASP A N 1
ATOM 1745 C CA . ASP A 1 209 ? -28.264 9.216 43.923 1.00 90.25 209 ASP A CA 1
ATOM 1746 C C . ASP A 1 209 ? -28.731 7.811 43.491 1.00 90.25 209 ASP A C 1
ATOM 1748 O O . ASP A 1 209 ? -29.771 7.299 43.911 1.00 90.25 209 ASP A O 1
ATOM 1752 N N . GLY A 1 210 ? -27.977 7.192 42.574 1.00 87.12 210 GLY A N 1
ATOM 1753 C CA . GLY A 1 210 ? -28.264 5.857 42.040 1.00 87.12 210 GLY A CA 1
ATOM 1754 C C . GLY A 1 210 ? -29.452 5.780 41.070 1.00 87.12 210 GLY A C 1
ATOM 1755 O O . GLY A 1 210 ? -29.781 4.690 40.601 1.00 87.12 210 GLY A O 1
ATOM 1756 N N . LYS A 1 211 ? -30.094 6.906 40.733 1.00 90.44 211 LYS A N 1
ATOM 1757 C CA . LYS A 1 211 ? -31.191 6.981 39.753 1.00 90.44 211 LYS A CA 1
ATOM 1758 C C . LYS A 1 211 ? -30.734 7.652 38.468 1.00 90.44 211 LYS A C 1
ATOM 1760 O O . LYS A 1 211 ? -29.876 8.523 38.499 1.00 90.44 211 LYS A O 1
ATOM 1765 N N . LEU A 1 212 ? -31.338 7.259 37.344 1.00 92.94 212 LEU A N 1
ATOM 1766 C CA . LEU A 1 212 ? -31.054 7.856 36.040 1.00 92.94 212 LEU A CA 1
ATOM 1767 C C . LEU A 1 212 ? -31.372 9.359 36.061 1.00 92.94 212 LEU A C 1
ATOM 1769 O O . LEU A 1 212 ? -32.521 9.744 36.278 1.00 92.94 212 LEU A O 1
ATOM 1773 N N . ASP A 1 213 ? -30.362 10.178 35.795 1.00 92.44 213 ASP A N 1
ATOM 1774 C CA . ASP A 1 213 ? -30.453 11.629 35.707 1.00 92.44 213 ASP A CA 1
ATOM 1775 C C . ASP A 1 213 ? -30.221 12.074 34.260 1.00 92.44 213 ASP A C 1
ATOM 1777 O O . ASP A 1 213 ? -29.115 12.018 33.721 1.00 92.44 213 ASP A O 1
ATOM 1781 N N . VAL A 1 214 ? -31.300 12.517 33.618 1.00 90.44 214 VAL A N 1
ATOM 1782 C CA . VAL A 1 214 ? -31.300 12.939 32.211 1.00 90.44 214 VAL A CA 1
ATOM 1783 C C . VAL A 1 214 ? -30.539 14.256 32.010 1.00 90.44 214 VAL A C 1
ATOM 1785 O O . VAL A 1 214 ? -30.131 14.563 30.891 1.00 90.44 214 VAL A O 1
ATOM 1788 N N . THR A 1 215 ? -30.324 15.035 33.076 1.00 91.00 215 THR A N 1
ATOM 1789 C CA . THR A 1 215 ? -29.691 16.358 32.988 1.00 91.00 215 THR A CA 1
ATOM 1790 C C . THR A 1 215 ? -28.170 16.286 32.866 1.00 91.00 215 THR A C 1
ATOM 1792 O O . THR A 1 215 ? -27.580 17.167 32.244 1.00 91.00 215 THR A O 1
ATOM 1795 N N . 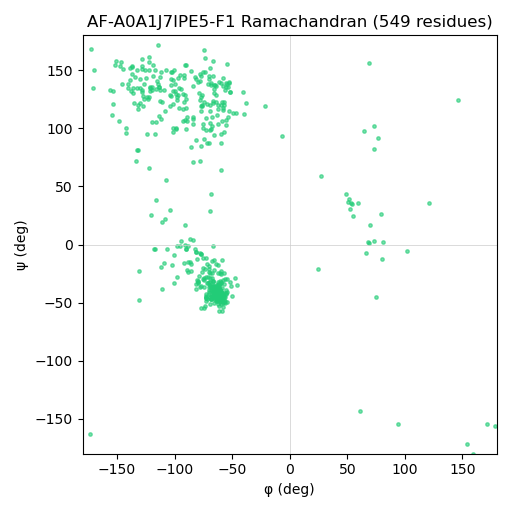LYS A 1 216 ? -27.539 15.217 33.376 1.00 91.44 216 LYS A N 1
ATOM 1796 C CA . LYS A 1 216 ? -26.078 15.036 33.348 1.00 91.44 216 LYS A CA 1
ATOM 1797 C C . LYS A 1 216 ? -25.518 14.901 31.940 1.00 91.44 216 LYS A C 1
ATOM 1799 O O . LYS A 1 216 ? -24.523 15.534 31.603 1.00 91.44 216 LYS A O 1
ATOM 1804 N N . THR A 1 217 ? -26.179 14.100 31.108 1.00 88.12 217 THR A N 1
ATOM 1805 C CA . THR A 1 217 ? -25.711 13.820 29.748 1.00 88.12 217 THR A CA 1
ATOM 1806 C C . THR A 1 217 ? -26.853 13.956 28.742 1.00 88.12 217 THR A C 1
ATOM 1808 O O . THR A 1 217 ? -27.446 12.959 28.320 1.00 88.12 217 THR A O 1
ATOM 1811 N N . PRO A 1 218 ? -27.172 15.197 28.324 1.00 84.31 218 PRO A N 1
ATOM 1812 C CA . PRO A 1 218 ? -28.255 15.457 27.374 1.00 84.31 218 PRO A CA 1
ATOM 1813 C C . PRO A 1 218 ? -27.933 14.969 25.950 1.00 84.31 218 PRO A C 1
ATOM 1815 O O . PRO A 1 218 ? -28.837 14.745 25.140 1.00 84.31 218 PRO A O 1
ATOM 1818 N N . ASN A 1 219 ? -26.646 14.791 25.635 1.00 90.25 219 ASN A N 1
ATOM 1819 C CA . ASN A 1 219 ? -26.160 14.300 24.348 1.00 90.25 219 ASN A CA 1
ATOM 1820 C C . ASN A 1 219 ? -25.758 12.825 24.441 1.00 90.25 219 ASN A C 1
ATOM 1822 O O . ASN A 1 219 ? -25.272 12.371 25.466 1.00 90.25 219 ASN A O 1
ATOM 1826 N N . THR A 1 220 ? -25.912 12.062 23.358 1.00 93.00 220 THR A N 1
ATOM 1827 C CA . THR A 1 220 ? -25.421 10.677 23.324 1.00 93.00 220 THR A CA 1
ATOM 1828 C C . THR A 1 220 ? -23.894 10.648 23.439 1.00 93.00 220 THR A C 1
ATOM 1830 O O . THR A 1 220 ? -23.202 11.282 22.642 1.00 93.00 220 THR A O 1
ATOM 1833 N N . LEU A 1 221 ? -23.371 9.853 24.373 1.00 93.69 221 LEU A N 1
ATOM 1834 C CA . LEU A 1 221 ? -21.944 9.591 24.506 1.00 93.69 221 LEU A CA 1
ATOM 1835 C C . LEU A 1 221 ? -21.461 8.579 23.480 1.00 93.69 221 LEU A C 1
ATOM 1837 O O . LEU A 1 221 ? -22.109 7.566 23.203 1.00 93.69 221 LEU A O 1
ATOM 1841 N N . ARG A 1 222 ? -20.265 8.842 22.966 1.00 93.31 222 ARG A N 1
ATOM 1842 C CA . ARG A 1 222 ? -19.475 7.921 22.161 1.00 93.31 222 ARG A CA 1
ATOM 1843 C C . ARG A 1 222 ? -18.388 7.324 23.050 1.00 93.31 222 ARG A C 1
ATOM 1845 O O . ARG A 1 222 ? -17.570 8.060 23.586 1.00 93.31 222 ARG A O 1
ATOM 1852 N N . LEU A 1 223 ? -18.375 6.003 23.187 1.00 92.81 223 LEU A N 1
ATOM 1853 C CA . LEU A 1 223 ? -17.385 5.276 23.976 1.00 92.81 223 LEU A CA 1
ATOM 1854 C C . LEU A 1 223 ? -16.351 4.664 23.032 1.00 92.81 223 LEU A C 1
ATOM 1856 O O . LEU A 1 223 ? -16.574 3.605 22.437 1.00 92.81 223 LEU A O 1
ATOM 1860 N N . ASP A 1 224 ? -15.238 5.373 22.869 1.00 88.69 224 ASP A N 1
ATOM 1861 C CA . ASP A 1 224 ? -14.081 4.912 22.107 1.00 88.69 224 ASP A CA 1
ATOM 1862 C C . ASP A 1 224 ? -13.154 4.056 22.987 1.00 88.69 224 ASP A C 1
ATOM 1864 O O . ASP A 1 224 ? -13.054 4.261 24.192 1.00 88.69 224 ASP A O 1
ATOM 1868 N N . ASN A 1 225 ? -12.449 3.090 22.386 1.00 86.12 225 ASN A N 1
ATOM 1869 C CA . ASN A 1 225 ? -11.419 2.273 23.052 1.00 86.12 225 ASN A CA 1
ATOM 1870 C C . ASN A 1 225 ? -11.868 1.525 24.328 1.00 86.12 225 ASN A C 1
ATOM 1872 O O . ASN A 1 225 ? -11.039 1.171 25.168 1.00 86.12 225 ASN A O 1
ATOM 1876 N N . ILE A 1 226 ? -13.163 1.247 24.479 1.00 89.12 226 ILE A N 1
ATOM 1877 C CA . ILE A 1 226 ? -13.668 0.415 25.572 1.00 89.12 226 ILE A CA 1
ATOM 1878 C C . ILE A 1 226 ? -13.222 -1.045 25.384 1.00 89.12 226 ILE A C 1
ATOM 1880 O O . ILE A 1 226 ? -13.244 -1.571 24.265 1.00 89.12 226 ILE A O 1
ATOM 1884 N N . THR A 1 227 ? -12.792 -1.715 26.459 1.00 88.94 227 THR A N 1
ATOM 1885 C CA . THR A 1 227 ? -12.435 -3.141 26.381 1.00 88.94 227 THR A CA 1
ATOM 1886 C C . THR A 1 227 ? -13.679 -3.983 26.089 1.00 88.94 227 THR A C 1
ATOM 1888 O O . THR A 1 227 ? -14.811 -3.573 26.347 1.00 88.94 227 THR A O 1
ATOM 1891 N N . ILE A 1 228 ? -13.494 -5.188 25.543 1.00 88.19 228 ILE A N 1
ATOM 1892 C CA . ILE A 1 228 ? -14.622 -6.073 25.201 1.00 88.19 228 ILE A CA 1
ATOM 1893 C C . ILE A 1 228 ? -15.448 -6.421 26.450 1.00 88.19 228 ILE A C 1
ATOM 1895 O O . ILE A 1 228 ? -16.675 -6.491 26.377 1.00 88.19 228 ILE A O 1
ATOM 1899 N N . GLU A 1 229 ? -14.787 -6.641 27.586 1.00 89.12 229 GLU A N 1
ATOM 1900 C CA . GLU A 1 229 ? -15.428 -6.989 28.857 1.00 89.12 229 GLU A CA 1
ATOM 1901 C C . GLU A 1 229 ? -16.219 -5.807 29.421 1.00 89.12 229 GLU A C 1
ATOM 1903 O O . GLU A 1 229 ? -17.425 -5.929 29.642 1.00 89.12 229 GLU A O 1
ATOM 1908 N N . ASN A 1 230 ? -15.588 -4.635 29.520 1.00 90.69 230 ASN A N 1
ATOM 1909 C CA . ASN A 1 230 ? -16.247 -3.426 30.013 1.00 90.69 230 ASN A CA 1
ATOM 1910 C C . ASN A 1 230 ? -17.370 -2.971 29.077 1.00 90.69 230 ASN A C 1
ATOM 1912 O O . ASN A 1 230 ? -18.431 -2.564 29.537 1.00 90.69 230 ASN A O 1
ATOM 1916 N N . GLY A 1 231 ? -17.214 -3.129 27.762 1.00 90.38 231 GLY A N 1
ATOM 1917 C CA . GLY A 1 231 ? -18.271 -2.844 26.794 1.00 90.38 231 GLY A CA 1
ATOM 1918 C C . GLY A 1 231 ? -19.510 -3.720 26.992 1.00 90.38 231 GLY A C 1
ATOM 1919 O O . GLY A 1 231 ? -20.636 -3.220 26.932 1.00 90.38 231 GLY A O 1
ATOM 1920 N N . LYS A 1 232 ? -19.332 -5.018 27.281 1.00 91.12 232 LYS A N 1
ATOM 1921 C CA . LYS A 1 232 ? -20.449 -5.915 27.630 1.00 91.12 232 LYS A CA 1
ATOM 1922 C C . LYS A 1 232 ? -21.127 -5.480 28.926 1.00 91.12 232 LYS A C 1
ATOM 1924 O O . LYS A 1 232 ? -22.356 -5.510 28.999 1.00 91.12 232 LYS A O 1
ATOM 1929 N N . GLU A 1 233 ? -20.345 -5.055 29.911 1.00 93.56 233 GLU A N 1
ATOM 1930 C CA . GLU A 1 233 ? -20.863 -4.601 31.199 1.00 93.56 233 GLU A CA 1
ATOM 1931 C C . GLU A 1 233 ? -21.645 -3.284 31.082 1.00 93.56 233 GLU A C 1
ATOM 1933 O O . GLU A 1 233 ? -22.769 -3.197 31.582 1.00 93.56 233 GLU A O 1
ATOM 1938 N N . VAL A 1 234 ? -21.145 -2.302 30.321 1.00 94.00 234 VAL A N 1
ATOM 1939 C CA . VAL A 1 234 ? -21.887 -1.068 30.006 1.00 94.00 234 VAL A CA 1
ATOM 1940 C C . VAL A 1 234 ? -23.221 -1.401 29.342 1.00 94.00 234 VAL A C 1
ATOM 1942 O O . VAL A 1 234 ? -24.258 -0.858 29.727 1.00 94.00 234 VAL A O 1
ATOM 1945 N N . VAL A 1 235 ? -23.233 -2.325 28.376 1.00 93.81 235 VAL A N 1
ATOM 1946 C CA . VAL A 1 235 ? -24.472 -2.779 27.724 1.00 93.81 235 VAL A CA 1
ATOM 1947 C C . VAL A 1 235 ? -25.427 -3.428 28.729 1.00 93.81 235 VAL A C 1
ATOM 1949 O O . VAL A 1 235 ? -26.627 -3.147 28.698 1.00 93.81 235 VAL A O 1
ATOM 1952 N N . ARG A 1 236 ? -24.920 -4.284 29.624 1.00 95.12 236 ARG A N 1
ATOM 1953 C CA . ARG A 1 236 ? -25.721 -4.953 30.658 1.00 95.12 236 ARG A CA 1
ATOM 1954 C C . ARG A 1 236 ? -26.381 -3.936 31.591 1.00 95.12 236 ARG A C 1
ATOM 1956 O O . ARG A 1 236 ? -27.594 -3.997 31.783 1.00 95.12 236 ARG A O 1
ATOM 1963 N N . ARG A 1 237 ? -25.611 -2.978 32.114 1.00 94.50 237 ARG A N 1
ATOM 1964 C CA . ARG A 1 237 ? -26.109 -1.916 33.005 1.00 94.50 237 ARG A CA 1
ATOM 1965 C C . ARG A 1 237 ? -27.071 -0.969 32.296 1.00 94.50 237 ARG A C 1
ATOM 1967 O O . ARG A 1 237 ? -28.124 -0.653 32.838 1.00 94.50 237 ARG A O 1
ATOM 1974 N N . THR A 1 238 ? -26.780 -0.613 31.046 1.00 94.31 238 THR A N 1
ATOM 1975 C CA . THR A 1 238 ? -27.674 0.222 30.232 1.00 94.31 238 THR A CA 1
ATOM 1976 C C . THR A 1 238 ? -29.036 -0.437 30.023 1.00 94.31 238 THR A C 1
ATOM 1978 O O . THR A 1 238 ? -30.054 0.236 30.108 1.00 94.31 238 THR A O 1
ATOM 1981 N N . LYS A 1 239 ? -29.088 -1.760 29.812 1.00 93.06 239 LYS A N 1
ATOM 1982 C CA . LYS A 1 239 ? -30.361 -2.499 29.721 1.00 93.06 239 LYS A CA 1
ATOM 1983 C C . LYS A 1 239 ? -31.140 -2.535 31.038 1.00 93.06 239 LYS A C 1
ATOM 1985 O O . LYS A 1 239 ? -32.364 -2.612 30.997 1.00 93.06 239 LYS A O 1
ATOM 1990 N N . ALA A 1 240 ? -30.445 -2.535 32.175 1.00 93.56 240 ALA A N 1
ATOM 1991 C CA . ALA A 1 240 ? -31.069 -2.557 33.496 1.00 93.56 240 ALA A CA 1
ATOM 1992 C C . ALA A 1 240 ? -31.672 -1.192 33.881 1.00 93.56 240 ALA A C 1
ATOM 1994 O O . ALA A 1 240 ? -32.671 -1.139 34.596 1.00 93.56 240 ALA A O 1
ATOM 1995 N N . LEU A 1 241 ? -31.099 -0.092 33.385 1.00 92.00 241 LEU A N 1
ATOM 1996 C CA . LEU A 1 241 ? -31.578 1.267 33.632 1.00 92.00 241 LEU A CA 1
ATOM 1997 C C . LEU A 1 241 ? -32.697 1.646 32.651 1.00 92.00 241 LEU A C 1
ATOM 1999 O O . LEU A 1 241 ? -32.470 1.895 31.466 1.00 92.00 241 LEU A O 1
ATOM 2003 N N . LYS A 1 242 ? -33.935 1.727 33.150 1.00 91.12 242 LYS A N 1
ATOM 2004 C CA . LYS A 1 242 ? -35.095 2.117 32.338 1.00 91.12 242 LYS A CA 1
ATOM 2005 C C . LYS A 1 242 ? -34.921 3.547 31.809 1.00 91.12 242 LYS A C 1
ATOM 2007 O O . LYS A 1 242 ? -34.846 4.486 32.591 1.00 91.12 242 LYS A O 1
ATOM 2012 N N . GLY A 1 243 ? -34.914 3.699 30.484 1.00 90.62 243 GLY A N 1
ATOM 2013 C CA . GLY A 1 243 ? -34.771 4.993 29.803 1.00 90.62 243 GLY A CA 1
ATOM 2014 C C . GLY A 1 243 ? -33.372 5.274 29.252 1.00 90.62 243 GLY A C 1
ATOM 2015 O O . GLY A 1 243 ? -33.209 6.249 28.530 1.00 90.62 243 GLY A O 1
ATOM 2016 N N . LEU A 1 244 ? -32.381 4.417 29.522 1.00 94.19 244 LEU A N 1
ATOM 2017 C CA . LEU A 1 244 ? -31.074 4.498 28.875 1.00 94.19 244 LEU A CA 1
ATOM 2018 C C . LEU A 1 244 ? -31.019 3.537 27.679 1.00 94.19 244 LEU A C 1
ATOM 2020 O O . LEU A 1 244 ? -31.451 2.384 27.743 1.00 94.19 244 LEU A O 1
ATOM 2024 N N . HIS A 1 245 ? -30.499 4.016 26.555 1.00 95.06 245 HIS A N 1
ATOM 2025 C CA . HIS A 1 245 ? -30.405 3.264 25.312 1.00 95.06 245 HIS A CA 1
ATOM 2026 C C . HIS A 1 245 ? -28.960 3.178 24.839 1.00 95.06 245 HIS A C 1
ATOM 2028 O O . HIS A 1 245 ? -28.148 4.072 25.070 1.00 95.06 245 HIS A O 1
ATOM 2034 N N . TYR A 1 246 ? -28.647 2.090 24.139 1.00 94.12 246 TYR A N 1
ATOM 2035 C CA . TYR A 1 246 ? -27.334 1.889 23.547 1.00 94.12 246 TYR A CA 1
ATOM 2036 C C . TYR A 1 246 ? -27.450 1.433 22.093 1.00 94.12 246 TYR A C 1
ATOM 2038 O O . TYR A 1 246 ? -28.401 0.749 21.708 1.00 94.12 246 TYR A O 1
ATOM 2046 N N . HIS A 1 247 ? -26.452 1.786 21.290 1.00 93.75 247 HIS A N 1
ATOM 2047 C CA . HIS A 1 247 ? -26.285 1.314 19.923 1.00 93.75 247 HIS A CA 1
ATOM 2048 C C . HIS A 1 247 ? -24.807 1.036 19.637 1.00 93.75 247 HIS A C 1
ATOM 2050 O O . HIS A 1 247 ? -23.931 1.798 20.025 1.00 93.75 247 HIS A O 1
ATOM 2056 N N . LEU A 1 248 ? -24.530 -0.069 18.946 1.00 88.75 248 LEU A N 1
ATOM 2057 C CA . LEU A 1 248 ? -23.178 -0.464 18.547 1.00 88.75 248 LEU A CA 1
ATOM 2058 C C . LEU A 1 248 ? -22.920 -0.027 17.104 1.00 88.75 248 LEU A C 1
ATOM 2060 O O . LEU A 1 248 ? -23.703 -0.367 16.211 1.00 88.75 248 LEU A O 1
ATOM 2064 N N . SER A 1 249 ? -21.813 0.674 16.854 1.00 79.50 249 SER A N 1
ATOM 2065 C CA . SER A 1 249 ? -21.343 0.922 15.492 1.00 79.50 249 SER A CA 1
ATOM 2066 C C . SER A 1 249 ? -20.417 -0.230 15.058 1.00 79.50 249 SER A C 1
ATOM 2068 O O . SER A 1 249 ? -19.277 -0.315 15.505 1.00 79.50 249 SER A O 1
ATOM 2070 N N . SER A 1 250 ? -20.898 -1.107 14.169 1.00 72.25 250 SER A N 1
ATOM 2071 C CA . SER A 1 250 ? -20.155 -2.230 13.544 1.00 72.25 250 SER A CA 1
ATOM 2072 C C . SER A 1 250 ? -19.736 -3.423 14.440 1.00 72.25 250 SER A C 1
ATOM 2074 O O . SER A 1 250 ? -19.614 -3.309 15.654 1.00 72.25 250 SER A O 1
ATOM 2076 N N . GLN A 1 251 ? -19.528 -4.590 13.803 1.00 56.41 251 GLN A N 1
ATOM 2077 C CA . GLN A 1 251 ? -19.217 -5.904 14.408 1.00 56.41 251 GLN A CA 1
ATOM 2078 C C . GLN A 1 251 ? -17.729 -6.311 14.362 1.00 56.41 251 GLN A C 1
ATOM 2080 O O . GLN A 1 251 ? -17.357 -7.311 14.969 1.00 56.41 251 GLN A O 1
ATOM 2085 N N . THR A 1 252 ? -16.862 -5.593 13.648 1.00 52.97 252 THR A N 1
ATOM 2086 C CA . THR A 1 252 ? -15.436 -5.955 13.531 1.00 52.97 252 THR A CA 1
ATOM 2087 C C . THR A 1 252 ? -14.579 -5.215 14.557 1.00 52.97 252 THR A C 1
ATOM 2089 O O . THR A 1 252 ? -14.747 -4.011 14.726 1.00 52.97 252 THR A O 1
ATOM 2092 N N . SER A 1 253 ? -13.684 -5.965 15.217 1.00 49.38 253 SER A N 1
ATOM 2093 C CA . SER A 1 253 ? -12.626 -5.569 16.170 1.00 49.38 253 SER A CA 1
ATOM 2094 C C . SER A 1 253 ? -12.430 -4.053 16.331 1.00 49.38 253 SER A C 1
ATOM 2096 O O . SER A 1 253 ? -11.708 -3.435 15.550 1.00 49.38 253 SER A O 1
ATOM 2098 N N . GLY A 1 254 ? -13.100 -3.472 17.332 1.00 62.69 254 GLY A N 1
ATOM 2099 C CA . GLY A 1 254 ? -13.165 -2.022 17.562 1.00 62.69 254 GLY A CA 1
ATOM 2100 C C . GLY A 1 254 ? -14.589 -1.452 17.548 1.00 62.69 254 GLY A C 1
ATOM 2101 O O . GLY A 1 254 ? -14.801 -0.354 17.040 1.00 62.69 254 GLY A O 1
ATOM 2102 N N . SER A 1 255 ? -15.582 -2.198 18.048 1.00 71.81 255 SER A N 1
ATOM 2103 C CA . SER A 1 255 ? -16.972 -1.733 18.117 1.00 71.81 255 SER A CA 1
ATOM 2104 C C . SER A 1 255 ? -17.083 -0.513 19.032 1.00 71.81 255 SER A C 1
ATOM 2106 O O . SER A 1 255 ? -16.925 -0.638 20.246 1.00 71.81 255 SER A O 1
ATOM 2108 N N . ILE A 1 256 ? -17.375 0.652 18.455 1.00 86.69 256 ILE A N 1
ATOM 2109 C CA . ILE A 1 256 ? -17.654 1.872 19.219 1.00 86.69 256 ILE A CA 1
ATOM 2110 C C . ILE A 1 256 ? -19.082 1.764 19.760 1.00 86.69 256 ILE A C 1
ATOM 2112 O O . ILE A 1 256 ? -20.028 1.478 19.012 1.00 86.69 256 ILE A O 1
ATOM 2116 N N . LEU A 1 257 ? -19.228 1.949 21.070 1.00 92.12 257 LEU A N 1
ATOM 2117 C CA . LEU A 1 257 ? -20.505 1.874 21.771 1.00 92.12 257 LEU A CA 1
ATOM 2118 C C . LEU A 1 257 ? -21.049 3.292 21.965 1.00 92.12 257 LEU A C 1
ATOM 2120 O O . LEU A 1 257 ? -20.373 4.152 22.516 1.00 92.12 257 LEU A O 1
ATOM 2124 N N . CYS A 1 258 ? -22.269 3.546 21.506 1.00 94.19 258 CYS A N 1
ATOM 2125 C CA . CYS A 1 258 ? -22.969 4.805 21.732 1.00 94.19 258 CYS A CA 1
ATOM 2126 C C . CYS A 1 258 ? -24.027 4.605 22.815 1.00 94.19 258 CYS A C 1
ATOM 2128 O O . CYS A 1 258 ? -24.844 3.692 22.687 1.00 94.19 258 CYS A O 1
ATOM 2130 N N . VAL A 1 259 ? -24.033 5.447 23.848 1.00 95.31 259 VAL A N 1
ATOM 2131 C CA . VAL A 1 259 ? -24.959 5.355 24.990 1.00 95.31 259 VAL A CA 1
ATOM 2132 C C . VAL A 1 259 ? -25.633 6.703 25.213 1.00 95.31 259 VAL A C 1
ATOM 2134 O O . VAL A 1 259 ? -24.973 7.737 25.213 1.00 95.31 259 VAL A O 1
ATOM 2137 N N . GLY A 1 260 ? -26.949 6.720 25.397 1.00 95.31 260 GLY A N 1
ATOM 2138 C CA . GLY A 1 260 ? -27.677 7.952 25.687 1.00 95.31 260 GLY A CA 1
ATOM 2139 C C . GLY A 1 260 ? -29.142 7.717 26.026 1.00 95.31 260 GLY A C 1
ATOM 2140 O O . GLY A 1 260 ? -29.670 6.626 25.829 1.00 95.31 260 GLY A O 1
ATOM 2141 N N . VAL A 1 261 ? -29.800 8.757 26.537 1.00 94.06 261 VAL A N 1
ATOM 2142 C CA . VAL A 1 261 ? -31.214 8.702 26.953 1.00 94.06 261 VAL A CA 1
ATOM 2143 C C . VAL A 1 261 ? -32.164 8.683 25.748 1.00 94.06 261 VAL A C 1
ATOM 2145 O O . VAL A 1 261 ? -33.235 8.090 25.800 1.00 94.06 261 VAL A O 1
ATOM 2148 N N . ASP A 1 262 ? -31.760 9.275 24.620 1.00 93.31 262 ASP A N 1
ATOM 2149 C CA . ASP A 1 262 ? -32.539 9.264 23.380 1.00 93.31 262 ASP A CA 1
ATOM 2150 C C . ASP A 1 262 ? -32.081 8.140 22.436 1.00 93.31 262 ASP A C 1
ATOM 2152 O O . ASP A 1 262 ? -30.947 8.114 21.941 1.00 93.31 262 ASP A O 1
ATOM 2156 N N . LYS A 1 263 ? -33.001 7.214 22.153 1.00 92.38 263 LYS A N 1
ATOM 2157 C CA . LYS A 1 263 ? -32.775 6.076 21.261 1.00 92.38 263 LYS A CA 1
ATOM 2158 C C . LYS A 1 263 ? -32.444 6.501 19.829 1.00 92.38 263 LYS A C 1
ATOM 2160 O O . LYS A 1 263 ? -31.611 5.851 19.194 1.00 92.38 263 LYS A O 1
ATOM 2165 N N . THR A 1 264 ? -33.105 7.528 19.288 1.00 93.12 264 THR A N 1
ATOM 2166 C CA . THR A 1 264 ? -32.913 7.930 17.883 1.00 93.12 264 THR A CA 1
ATOM 2167 C C . THR A 1 264 ? -31.552 8.589 17.710 1.00 93.12 264 THR A C 1
ATOM 2169 O O . THR A 1 264 ? -30.781 8.144 16.860 1.00 93.12 264 THR A O 1
ATOM 2172 N N . LYS A 1 265 ? -31.188 9.521 18.600 1.00 93.06 265 LYS A N 1
ATOM 2173 C CA . LYS A 1 265 ? -29.863 10.164 18.610 1.00 93.06 265 LYS A CA 1
ATOM 2174 C C . LYS A 1 265 ? -28.731 9.155 18.783 1.00 93.06 265 LYS A C 1
ATOM 2176 O O . LYS A 1 265 ? -27.740 9.218 18.056 1.00 93.06 265 LYS A O 1
ATOM 2181 N N . ALA A 1 266 ? -28.899 8.168 19.670 1.00 90.75 266 ALA A N 1
ATOM 2182 C CA . ALA A 1 266 ? -27.902 7.115 19.849 1.00 90.75 266 ALA A CA 1
ATOM 2183 C C . ALA A 1 266 ? -27.692 6.281 18.579 1.00 90.75 266 ALA A C 1
ATOM 2185 O O . ALA A 1 266 ? -26.561 5.936 18.225 1.00 90.75 266 ALA A O 1
ATOM 2186 N N . ARG A 1 267 ? -28.781 5.991 17.858 1.00 92.25 267 ARG A N 1
ATOM 2187 C CA . ARG A 1 267 ? -28.745 5.262 16.588 1.00 92.25 267 ARG A CA 1
ATOM 2188 C C . ARG A 1 267 ? -28.106 6.075 15.467 1.00 92.25 267 ARG A C 1
ATOM 2190 O O . ARG A 1 267 ? -27.291 5.537 14.720 1.00 92.25 267 ARG A O 1
ATOM 2197 N N . GLU A 1 268 ? -28.476 7.345 15.341 1.00 92.19 268 GLU A N 1
ATOM 2198 C CA . GLU A 1 268 ? -27.939 8.262 14.332 1.00 92.19 268 GLU A CA 1
ATOM 2199 C C . GLU A 1 268 ? -26.440 8.487 14.523 1.00 92.19 268 GLU A C 1
ATOM 2201 O O . GLU A 1 268 ? -25.682 8.402 13.555 1.00 92.19 268 GLU A O 1
ATOM 2206 N N . LEU A 1 269 ? -25.996 8.687 15.769 1.00 91.94 269 LEU A N 1
ATOM 2207 C CA . LEU A 1 269 ? -24.579 8.818 16.097 1.00 91.94 269 LEU A CA 1
ATOM 2208 C C . LEU A 1 269 ? -23.807 7.548 15.723 1.00 91.94 269 LEU A C 1
ATOM 2210 O O . LEU A 1 269 ? -22.801 7.632 15.016 1.00 91.94 269 LEU A O 1
ATOM 2214 N N . ALA A 1 270 ? -24.306 6.371 16.116 1.00 90.44 270 ALA A N 1
ATOM 2215 C CA . ALA A 1 270 ? -23.688 5.096 15.760 1.00 90.44 270 ALA A CA 1
ATOM 2216 C C . ALA A 1 270 ? -23.615 4.893 14.235 1.00 90.44 270 ALA A C 1
ATOM 2218 O O . ALA A 1 270 ? -22.593 4.439 13.718 1.00 90.44 270 ALA A O 1
ATOM 2219 N N . HIS A 1 271 ? -24.662 5.271 13.495 1.00 89.06 271 HIS A N 1
ATOM 2220 C CA . HIS A 1 271 ? -24.676 5.200 12.033 1.00 89.06 271 HIS A CA 1
ATOM 2221 C C . HIS A 1 271 ? -23.669 6.170 11.396 1.00 89.06 271 HIS A C 1
ATOM 2223 O O . HIS A 1 271 ? -22.909 5.779 10.509 1.00 89.06 271 HIS A O 1
ATOM 2229 N N . LYS A 1 272 ? -23.600 7.417 11.878 1.00 89.94 272 LYS A N 1
ATOM 2230 C CA . LYS A 1 272 ? -22.632 8.426 11.420 1.00 89.94 272 LYS A CA 1
ATOM 2231 C C . LYS A 1 272 ? -21.193 7.960 11.642 1.00 89.94 272 LYS A C 1
ATOM 2233 O O . LYS A 1 272 ? -20.368 8.062 10.735 1.00 89.94 272 LYS A O 1
ATOM 2238 N N . ILE A 1 273 ? -20.906 7.397 12.815 1.00 88.62 273 ILE A N 1
ATOM 2239 C CA . ILE A 1 273 ? -19.599 6.811 13.134 1.00 88.62 273 ILE A CA 1
ATOM 2240 C C . ILE A 1 273 ? -19.306 5.636 12.204 1.00 88.62 273 ILE A C 1
ATOM 2242 O O . ILE A 1 273 ? -18.223 5.574 11.631 1.00 88.62 273 ILE A O 1
ATOM 2246 N N . GLN A 1 274 ? -20.268 4.736 11.991 1.00 86.56 274 GLN A N 1
ATOM 2247 C CA . GLN A 1 274 ? -20.084 3.594 11.099 1.00 86.56 274 GLN A CA 1
ATOM 2248 C C . GLN A 1 274 ? -19.731 4.030 9.670 1.00 86.56 274 GLN A C 1
ATOM 2250 O O . GLN A 1 274 ? -18.853 3.426 9.052 1.00 86.56 274 GLN A O 1
ATOM 2255 N N . LEU A 1 275 ? -20.389 5.066 9.144 1.00 86.00 275 LEU A N 1
ATOM 2256 C CA . LEU A 1 275 ? -20.063 5.633 7.835 1.00 86.00 275 LEU A CA 1
ATOM 2257 C C . LEU A 1 275 ? -18.646 6.218 7.812 1.00 86.00 275 LEU A C 1
ATOM 2259 O O . LEU A 1 275 ? -17.874 5.880 6.917 1.00 86.00 275 LEU A O 1
ATOM 2263 N N . ALA A 1 276 ? -18.272 7.009 8.821 1.00 85.31 276 ALA A N 1
ATOM 2264 C CA . ALA A 1 276 ? -16.941 7.610 8.915 1.00 85.31 276 ALA A CA 1
ATOM 2265 C C . ALA A 1 276 ? -15.821 6.563 9.065 1.00 85.31 276 ALA A C 1
ATOM 2267 O O . ALA A 1 276 ? -14.763 6.686 8.451 1.00 85.31 276 ALA A O 1
ATOM 2268 N N . VAL A 1 277 ? -16.043 5.507 9.854 1.00 84.50 277 VAL A N 1
ATOM 2269 C CA . VAL A 1 277 ? -15.090 4.397 10.019 1.00 84.50 277 VAL A CA 1
ATOM 2270 C C . VAL A 1 277 ? -14.930 3.630 8.711 1.00 84.50 277 VAL A C 1
ATOM 2272 O O . VAL A 1 277 ? -13.802 3.347 8.314 1.00 84.50 277 VAL A O 1
ATOM 2275 N N . LYS A 1 278 ? -16.032 3.326 8.010 1.00 83.06 278 LYS A N 1
ATOM 2276 C CA . LYS A 1 278 ? -15.978 2.687 6.686 1.00 83.06 278 LYS A CA 1
ATOM 2277 C C . LYS A 1 278 ? -15.213 3.543 5.680 1.00 83.06 278 LYS A C 1
ATOM 2279 O O . LYS A 1 278 ? -14.395 3.008 4.942 1.00 83.06 278 LYS A O 1
ATOM 2284 N N . GLU A 1 279 ? -15.449 4.851 5.673 1.00 83.88 279 GLU A N 1
ATOM 2285 C CA . GLU A 1 279 ? -14.756 5.790 4.791 1.00 83.88 279 GLU A CA 1
ATOM 2286 C C . GLU A 1 279 ? -13.253 5.847 5.092 1.00 83.88 279 GLU A C 1
ATOM 2288 O O . GLU A 1 279 ? -12.446 5.647 4.188 1.00 83.88 279 GLU A O 1
ATOM 2293 N N . LYS A 1 280 ? -12.860 5.994 6.364 1.00 84.44 280 LYS A N 1
ATOM 2294 C CA . LYS A 1 280 ? -11.446 5.947 6.775 1.00 84.44 280 LYS A CA 1
ATOM 2295 C C . LYS A 1 280 ? -10.780 4.612 6.439 1.00 84.44 280 LYS A C 1
ATOM 2297 O O . LYS A 1 280 ? -9.652 4.600 5.958 1.00 84.44 280 LYS A O 1
ATOM 2302 N N . ALA A 1 281 ? -11.461 3.492 6.681 1.00 84.62 281 ALA A N 1
ATOM 2303 C CA . ALA A 1 281 ? -10.944 2.165 6.358 1.00 84.62 281 ALA A CA 1
ATOM 2304 C C . ALA A 1 281 ? -10.761 1.979 4.846 1.00 84.62 281 ALA A C 1
ATOM 2306 O O . ALA A 1 281 ? -9.763 1.405 4.419 1.00 84.62 281 ALA A O 1
ATOM 2307 N N . MET A 1 282 ? -11.692 2.496 4.039 1.00 83.62 282 MET A N 1
ATOM 2308 C CA . MET A 1 282 ? -11.594 2.486 2.581 1.00 83.62 282 MET A CA 1
ATOM 2309 C C . MET A 1 282 ? -10.398 3.315 2.095 1.00 83.62 282 MET A C 1
ATOM 2311 O O . MET A 1 282 ? -9.607 2.794 1.310 1.00 83.62 282 MET A O 1
ATOM 2315 N N . ILE A 1 283 ? -10.228 4.541 2.609 1.00 84.56 283 ILE A N 1
ATOM 2316 C CA . ILE A 1 283 ? -9.083 5.414 2.295 1.00 84.56 283 ILE A CA 1
ATOM 2317 C C . ILE A 1 283 ? -7.771 4.712 2.653 1.00 84.56 283 ILE A C 1
ATOM 2319 O O . ILE A 1 283 ? -6.897 4.571 1.803 1.00 84.56 283 ILE A O 1
ATOM 2323 N N . LYS A 1 284 ? -7.658 4.179 3.877 1.00 87.56 284 LYS A N 1
ATOM 2324 C CA . LYS A 1 284 ? -6.461 3.456 4.324 1.00 87.56 284 LYS A CA 1
ATOM 2325 C C . LYS A 1 284 ? -6.158 2.243 3.441 1.00 87.56 284 LYS A C 1
ATOM 2327 O O . LYS A 1 284 ? -5.028 2.066 3.004 1.00 87.56 284 LYS A O 1
ATOM 2332 N N . HIS A 1 285 ? -7.167 1.427 3.135 1.00 86.31 285 HIS A N 1
ATOM 2333 C CA . HIS A 1 285 ? -7.007 0.282 2.238 1.00 86.31 285 HIS A CA 1
ATOM 2334 C C . HIS A 1 285 ? -6.515 0.711 0.845 1.00 86.31 285 HIS A C 1
ATOM 2336 O O . HIS A 1 285 ? -5.706 0.020 0.228 1.00 86.31 285 HIS A O 1
ATOM 2342 N N . GLN A 1 286 ? -6.982 1.853 0.337 1.00 83.12 286 GLN A N 1
ATOM 2343 C CA . GLN A 1 286 ? -6.535 2.400 -0.943 1.00 83.12 286 GLN A CA 1
ATOM 2344 C C . GLN A 1 286 ? -5.096 2.926 -0.883 1.00 83.12 286 GLN A C 1
ATOM 2346 O O . GLN A 1 286 ? -4.332 2.655 -1.806 1.00 83.12 286 GLN A O 1
ATOM 2351 N N . GLU A 1 287 ? -4.697 3.605 0.193 1.00 87.38 287 GLU A N 1
ATOM 2352 C CA . GLU A 1 287 ? -3.306 4.023 0.419 1.00 87.38 287 GLU A CA 1
ATOM 2353 C C . GLU A 1 287 ? -2.354 2.826 0.521 1.00 87.38 287 GLU A C 1
ATOM 2355 O O . GLU A 1 287 ? -1.280 2.827 -0.083 1.00 87.38 287 GLU A O 1
ATOM 2360 N N . ASP A 1 288 ? -2.749 1.783 1.251 1.00 90.25 288 ASP A N 1
ATOM 2361 C CA . ASP A 1 288 ? -1.960 0.558 1.395 1.00 90.25 288 ASP A CA 1
ATOM 2362 C C . ASP A 1 288 ? -1.821 -0.167 0.048 1.00 90.25 288 ASP A C 1
ATOM 2364 O O . ASP A 1 288 ? -0.730 -0.611 -0.324 1.00 90.25 288 ASP A O 1
ATOM 2368 N N . GLN A 1 289 ? -2.901 -0.223 -0.737 1.00 88.88 289 GLN A N 1
ATOM 2369 C CA . GLN A 1 289 ? -2.858 -0.769 -2.091 1.00 88.88 289 GLN A CA 1
ATOM 2370 C C . GLN A 1 289 ? -1.984 0.081 -3.024 1.00 88.88 289 GLN A C 1
ATOM 2372 O O . GLN A 1 289 ? -1.235 -0.485 -3.814 1.00 88.88 289 GLN A O 1
ATOM 2377 N N . TRP A 1 290 ? -2.022 1.411 -2.915 1.00 89.75 290 TRP A N 1
ATOM 2378 C CA . TRP A 1 290 ? -1.153 2.310 -3.678 1.00 89.75 290 TRP A CA 1
ATOM 2379 C C . TRP A 1 290 ? 0.327 2.076 -3.360 1.00 89.75 290 TRP A C 1
ATOM 2381 O O . TRP A 1 290 ? 1.140 1.938 -4.272 1.00 89.75 290 TRP A O 1
ATOM 2391 N N . LYS A 1 291 ? 0.685 1.962 -2.075 1.00 93.25 291 LYS A N 1
ATOM 2392 C CA . LYS A 1 291 ? 2.058 1.634 -1.652 1.00 93.25 291 LYS A CA 1
ATOM 2393 C C . LYS A 1 291 ? 2.520 0.312 -2.254 1.00 93.25 291 LYS A C 1
ATOM 2395 O O . LYS A 1 291 ? 3.635 0.230 -2.765 1.00 93.25 291 LYS A O 1
ATOM 2400 N N . LYS A 1 292 ? 1.655 -0.705 -2.230 1.00 95.12 292 LYS A N 1
ATOM 2401 C CA . LYS A 1 292 ? 1.929 -2.003 -2.851 1.00 95.12 292 LYS A CA 1
ATOM 2402 C C . LYS A 1 292 ? 2.131 -1.880 -4.363 1.00 95.12 292 LYS A C 1
ATOM 2404 O O . LYS A 1 292 ? 3.106 -2.405 -4.887 1.00 95.12 292 LYS A O 1
ATOM 2409 N N . ASP A 1 293 ? 1.253 -1.152 -5.046 1.00 94.06 293 ASP A N 1
ATOM 2410 C CA . ASP A 1 293 ? 1.334 -0.930 -6.489 1.00 94.06 293 ASP A CA 1
ATOM 2411 C C . ASP A 1 293 ? 2.638 -0.188 -6.870 1.00 94.06 293 ASP A C 1
ATOM 2413 O O . ASP A 1 293 ? 3.298 -0.551 -7.843 1.00 94.06 293 ASP A O 1
ATOM 2417 N N . MET A 1 294 ? 3.080 0.791 -6.071 1.00 95.25 294 MET A N 1
ATOM 2418 C CA . MET A 1 294 ? 4.368 1.473 -6.275 1.00 95.25 294 MET A CA 1
ATOM 2419 C C . MET A 1 294 ? 5.574 0.564 -6.019 1.00 95.25 294 MET A C 1
ATOM 2421 O O . MET A 1 294 ? 6.540 0.603 -6.779 1.00 95.25 294 MET A O 1
ATOM 2425 N N . GLN A 1 295 ? 5.526 -0.295 -4.997 1.00 96.00 295 GLN A N 1
ATOM 2426 C CA . GLN A 1 295 ? 6.565 -1.310 -4.782 1.00 96.00 295 GLN A CA 1
ATOM 2427 C C . GLN A 1 295 ? 6.652 -2.285 -5.963 1.00 96.00 295 GLN A C 1
ATOM 2429 O O . GLN A 1 295 ? 7.750 -2.622 -6.409 1.00 96.00 295 GLN A O 1
ATOM 2434 N N . ASP A 1 296 ? 5.504 -2.706 -6.502 1.00 95.69 296 ASP A N 1
ATOM 2435 C CA . ASP A 1 296 ? 5.436 -3.558 -7.688 1.00 95.69 296 ASP A CA 1
ATOM 2436 C C . ASP A 1 296 ? 6.033 -2.867 -8.918 1.00 95.69 296 ASP A C 1
ATOM 2438 O O . ASP A 1 296 ? 6.786 -3.500 -9.662 1.00 95.69 296 ASP A O 1
ATOM 2442 N N . HIS A 1 297 ? 5.763 -1.571 -9.098 1.00 95.56 297 HIS A N 1
ATOM 2443 C CA . HIS A 1 297 ? 6.381 -0.760 -10.143 1.00 95.56 297 HIS A CA 1
ATOM 2444 C C . HIS A 1 297 ? 7.904 -0.679 -9.996 1.00 95.56 297 HIS A C 1
ATOM 2446 O O . HIS A 1 297 ? 8.613 -1.016 -10.941 1.00 95.56 297 HIS A O 1
ATOM 2452 N N . ILE A 1 298 ? 8.414 -0.294 -8.820 1.00 95.12 298 ILE A N 1
ATOM 2453 C CA . ILE A 1 298 ? 9.862 -0.176 -8.563 1.00 95.12 298 ILE A CA 1
ATOM 2454 C C . ILE A 1 298 ? 10.560 -1.509 -8.848 1.00 95.12 298 ILE A C 1
ATOM 2456 O O . ILE A 1 298 ? 11.585 -1.554 -9.530 1.00 95.12 298 ILE A O 1
ATOM 2460 N N . ARG A 1 299 ? 9.973 -2.615 -8.378 1.00 95.56 299 ARG A N 1
ATOM 2461 C CA . ARG A 1 299 ? 10.484 -3.964 -8.632 1.00 95.56 299 ARG A CA 1
ATOM 2462 C C . ARG A 1 299 ? 10.514 -4.289 -10.125 1.00 95.56 299 ARG A C 1
ATOM 2464 O O . ARG A 1 299 ? 11.512 -4.820 -10.606 1.00 95.56 299 ARG A O 1
ATOM 2471 N N . LEU A 1 300 ? 9.436 -3.997 -10.854 1.00 94.19 300 LEU A N 1
ATOM 2472 C CA . LEU A 1 300 ? 9.354 -4.272 -12.286 1.00 94.19 300 LEU A CA 1
ATOM 2473 C C . LEU A 1 300 ? 10.336 -3.414 -13.095 1.00 94.19 300 LEU A C 1
ATOM 2475 O O . LEU A 1 300 ? 11.012 -3.942 -13.978 1.00 94.19 300 LEU A O 1
ATOM 2479 N N . ALA A 1 301 ? 10.420 -2.118 -12.797 1.00 91.44 301 ALA A N 1
ATOM 2480 C CA . ALA A 1 301 ? 11.353 -1.200 -13.438 1.00 91.44 301 ALA A CA 1
ATOM 2481 C C . ALA A 1 301 ? 12.801 -1.667 -13.221 1.00 91.44 301 ALA A C 1
ATOM 2483 O O . ALA A 1 301 ? 13.550 -1.793 -14.185 1.00 91.44 301 ALA A O 1
ATOM 2484 N N . GLY A 1 302 ? 13.160 -2.057 -11.991 1.00 90.56 302 GLY A N 1
ATOM 2485 C CA . GLY A 1 302 ? 14.478 -2.623 -11.685 1.00 90.56 302 GLY A CA 1
ATOM 2486 C C . GLY A 1 302 ? 14.798 -3.895 -12.482 1.00 90.56 302 GLY A C 1
ATOM 2487 O O . GLY A 1 302 ? 15.898 -4.023 -13.015 1.00 90.56 302 GLY A O 1
ATOM 2488 N N . GLN A 1 303 ? 13.832 -4.808 -12.632 1.00 90.00 303 GLN A N 1
ATOM 2489 C CA . GLN A 1 303 ? 13.997 -6.018 -13.453 1.00 90.00 303 GLN A CA 1
ATOM 2490 C C . GLN A 1 303 ? 14.199 -5.700 -14.939 1.00 90.00 303 GLN A C 1
ATOM 2492 O O . GLN A 1 303 ? 14.995 -6.353 -15.608 1.00 90.00 303 GLN A O 1
ATOM 2497 N N . LEU A 1 304 ? 13.464 -4.720 -15.467 1.00 87.19 304 LEU A N 1
ATOM 2498 C CA . LEU A 1 304 ? 13.590 -4.290 -16.859 1.00 87.19 304 LEU A CA 1
ATOM 2499 C C . LEU A 1 304 ? 14.941 -3.623 -17.128 1.00 87.19 304 LEU A C 1
ATOM 2501 O O . LEU A 1 304 ? 15.564 -3.932 -18.141 1.00 87.19 304 LEU A O 1
ATOM 2505 N N . CYS A 1 305 ? 15.424 -2.803 -16.192 1.00 83.88 305 CYS A N 1
ATOM 2506 C CA . CYS A 1 305 ? 16.760 -2.223 -16.267 1.00 83.88 305 CYS A CA 1
ATOM 2507 C C . CYS A 1 305 ? 17.857 -3.293 -16.307 1.00 83.88 305 CYS A C 1
ATOM 2509 O O . CYS A 1 305 ? 18.767 -3.200 -17.124 1.00 83.88 305 CYS A O 1
ATOM 2511 N N . GLN A 1 306 ? 17.759 -4.329 -15.468 1.00 82.19 306 GLN A N 1
ATOM 2512 C CA . GLN A 1 306 ? 18.744 -5.418 -15.434 1.00 82.19 306 GLN A CA 1
ATOM 2513 C C . GLN A 1 306 ? 18.769 -6.232 -16.734 1.00 82.19 306 GLN A C 1
ATOM 2515 O O . GLN A 1 306 ? 19.844 -6.508 -17.253 1.00 82.19 306 GLN A O 1
ATOM 2520 N N . GLN A 1 307 ? 17.602 -6.558 -17.299 1.00 79.38 307 GLN A N 1
ATOM 2521 C CA . GLN A 1 307 ? 17.516 -7.324 -18.552 1.00 79.38 307 GLN A CA 1
ATOM 2522 C C . GLN A 1 307 ? 18.155 -6.593 -19.738 1.00 79.38 307 GLN A C 1
ATOM 2524 O O . GLN A 1 307 ? 18.787 -7.222 -20.579 1.00 79.38 307 GLN A O 1
ATOM 2529 N N . LYS A 1 308 ? 18.046 -5.261 -19.786 1.00 68.69 308 LYS A N 1
ATOM 2530 C CA . LYS A 1 308 ? 18.668 -4.455 -20.843 1.00 68.69 308 LYS A CA 1
ATOM 2531 C C . LYS A 1 308 ? 20.196 -4.477 -20.759 1.00 68.69 308 LYS A C 1
ATOM 2533 O O . LYS A 1 308 ? 20.851 -4.549 -21.787 1.00 68.69 308 LYS A O 1
ATOM 2538 N N . VAL A 1 309 ? 20.769 -4.471 -19.555 1.00 64.25 309 VAL A N 1
ATOM 2539 C CA . VAL A 1 309 ? 22.231 -4.573 -19.380 1.00 64.25 309 VAL A CA 1
ATOM 2540 C C . VAL A 1 309 ? 22.768 -5.906 -19.918 1.00 64.25 309 VAL A C 1
ATOM 2542 O O . VAL A 1 309 ? 23.881 -5.946 -20.430 1.00 64.25 309 VAL A O 1
ATOM 2545 N N . GLU A 1 310 ? 21.980 -6.981 -19.846 1.00 60.69 310 GLU A N 1
ATOM 2546 C CA . GLU A 1 310 ? 22.370 -8.304 -20.356 1.00 60.69 310 GLU A CA 1
ATOM 2547 C C . GLU A 1 310 ? 22.197 -8.449 -21.881 1.00 60.69 310 GLU A C 1
ATOM 2549 O O . GLU A 1 310 ? 22.956 -9.186 -22.505 1.00 60.69 310 GLU A O 1
ATOM 2554 N N . GLU A 1 311 ? 21.226 -7.755 -22.489 1.00 58.78 311 GLU A N 1
ATOM 2555 C CA . GLU A 1 311 ? 20.924 -7.847 -23.932 1.00 58.78 311 GLU A CA 1
ATOM 2556 C C . GLU A 1 311 ? 21.727 -6.863 -24.807 1.00 58.78 311 GLU A C 1
ATOM 2558 O O . GLU A 1 311 ? 21.793 -7.038 -26.024 1.00 58.78 311 GLU A O 1
ATOM 2563 N N . PHE A 1 312 ? 22.366 -5.845 -24.221 1.00 51.28 312 PHE A N 1
ATOM 2564 C CA . PHE A 1 312 ? 23.164 -4.855 -24.955 1.00 51.28 312 PHE A CA 1
ATOM 2565 C C . PHE A 1 312 ? 24.598 -5.335 -25.219 1.00 51.28 312 PHE A C 1
ATOM 2567 O O . PHE A 1 312 ? 25.571 -4.811 -24.680 1.00 51.28 312 PHE A O 1
ATOM 2574 N N . SER A 1 313 ? 24.717 -6.310 -26.118 1.00 48.00 313 SER A N 1
ATOM 2575 C CA . SER A 1 313 ? 25.885 -6.453 -26.988 1.00 48.00 313 SER A CA 1
ATOM 2576 C C . SER A 1 313 ? 25.523 -5.906 -28.381 1.00 48.00 313 SER A C 1
ATOM 2578 O O . SER A 1 313 ? 24.844 -6.580 -29.151 1.00 48.00 313 SER A O 1
ATOM 2580 N N . ASP A 1 314 ? 25.946 -4.671 -28.671 1.00 46.00 314 ASP A N 1
ATOM 2581 C CA . ASP A 1 314 ? 26.119 -4.057 -30.006 1.00 46.00 314 ASP A CA 1
ATOM 2582 C C . ASP A 1 314 ? 24.916 -3.696 -30.912 1.00 46.00 314 ASP A C 1
ATOM 2584 O O . ASP A 1 314 ? 25.128 -3.397 -32.088 1.00 46.00 314 ASP A O 1
ATOM 2588 N N . SER A 1 315 ? 23.670 -3.600 -30.431 1.00 49.22 315 SER A N 1
ATOM 2589 C CA . SER A 1 315 ? 22.587 -3.026 -31.265 1.00 49.22 315 SER A CA 1
ATOM 2590 C C . SER A 1 315 ? 21.656 -2.075 -30.520 1.00 49.22 315 SER A C 1
ATOM 2592 O O . SER A 1 315 ? 21.135 -2.427 -29.461 1.00 49.22 315 SER A O 1
ATOM 2594 N N . ASP A 1 316 ? 21.400 -0.905 -31.115 1.00 49.41 316 ASP A N 1
ATOM 2595 C CA . ASP A 1 316 ? 20.390 0.047 -30.649 1.00 49.41 316 ASP A CA 1
ATOM 2596 C C . ASP A 1 316 ? 19.023 -0.640 -30.489 1.00 49.41 316 ASP A C 1
ATOM 2598 O O . ASP A 1 316 ? 18.628 -1.464 -31.327 1.00 49.41 316 ASP A O 1
ATOM 2602 N N . PRO A 1 317 ? 18.267 -0.324 -29.424 1.00 53.47 317 PRO A N 1
ATOM 2603 C CA . PRO A 1 317 ? 17.009 -0.993 -29.153 1.00 53.47 317 PRO A CA 1
ATOM 2604 C C . PRO A 1 317 ? 15.999 -0.625 -30.239 1.00 53.47 317 PRO A C 1
ATOM 2606 O O . PRO A 1 317 ? 15.500 0.495 -30.289 1.00 53.47 317 PRO A O 1
ATOM 2609 N N . VAL A 1 318 ? 15.651 -1.586 -31.096 1.00 57.50 318 VAL A N 1
ATOM 2610 C CA . VAL A 1 318 ? 14.551 -1.428 -32.053 1.00 57.50 318 VAL A CA 1
ATOM 2611 C C . VAL A 1 318 ? 13.239 -1.399 -31.271 1.00 57.50 318 VAL A C 1
ATOM 2613 O O . VAL A 1 318 ? 12.703 -2.446 -30.894 1.00 57.50 318 VAL A O 1
ATOM 2616 N N . TRP A 1 319 ? 12.741 -0.189 -31.022 1.00 65.25 319 TRP A N 1
ATOM 2617 C CA . TRP A 1 319 ? 11.494 0.070 -30.308 1.00 65.25 319 TRP A CA 1
ATOM 2618 C C . TRP A 1 319 ? 10.313 -0.652 -30.949 1.00 65.25 319 TRP A C 1
ATOM 2620 O O . TRP A 1 319 ? 10.159 -0.677 -32.175 1.00 65.25 319 TRP A O 1
ATOM 2630 N N . LYS A 1 320 ? 9.430 -1.222 -30.123 1.00 77.44 320 LYS A N 1
ATOM 2631 C CA . LYS A 1 320 ? 8.172 -1.799 -30.598 1.00 77.44 320 LYS A CA 1
ATOM 2632 C C . LYS A 1 320 ? 7.028 -1.222 -29.788 1.00 77.44 320 LYS A C 1
ATOM 2634 O O . LYS A 1 320 ? 7.010 -1.316 -28.571 1.00 77.44 320 LYS A O 1
ATOM 2639 N N . LEU A 1 321 ? 5.981 -0.764 -30.473 1.00 84.88 321 LEU A N 1
ATOM 2640 C CA . LEU A 1 321 ? 4.707 -0.348 -29.870 1.00 84.88 321 LEU A CA 1
ATOM 2641 C C . LEU A 1 321 ? 4.168 -1.374 -28.840 1.00 84.88 321 LEU A C 1
ATOM 2643 O O . LEU A 1 321 ? 3.505 -1.036 -27.864 1.00 84.88 321 LEU A O 1
ATOM 2647 N N . ARG A 1 322 ? 4.495 -2.661 -29.014 1.00 87.56 322 ARG A N 1
ATOM 2648 C CA . ARG A 1 322 ? 4.161 -3.739 -28.072 1.00 87.56 322 ARG A CA 1
ATOM 2649 C C . ARG A 1 322 ? 4.794 -3.567 -26.679 1.00 87.56 322 ARG A C 1
ATOM 2651 O O . ARG A 1 322 ? 4.233 -4.090 -25.713 1.00 87.56 322 ARG A O 1
ATOM 2658 N N . ASP A 1 323 ? 5.901 -2.851 -26.547 1.00 89.50 323 ASP A N 1
ATOM 2659 C CA . ASP A 1 323 ? 6.626 -2.671 -25.285 1.00 89.50 323 ASP A CA 1
ATOM 2660 C C . ASP A 1 323 ? 5.835 -1.806 -24.294 1.00 89.50 323 ASP A C 1
ATOM 2662 O O . ASP A 1 323 ? 5.917 -2.016 -23.082 1.00 89.50 323 ASP A O 1
ATOM 2666 N N . CYS A 1 324 ? 4.928 -0.957 -24.789 1.00 92.88 324 CYS A N 1
ATOM 2667 C CA . CYS A 1 324 ? 3.951 -0.228 -23.978 1.00 92.88 324 CYS A CA 1
ATOM 2668 C C . CYS A 1 324 ? 2.918 -1.149 -23.298 1.00 92.88 324 CYS A C 1
ATOM 2670 O O . CYS A 1 324 ? 2.189 -0.710 -22.412 1.00 92.88 324 CYS A O 1
ATOM 2672 N N . SER A 1 325 ? 2.816 -2.427 -23.684 1.00 94.44 325 SER A N 1
ATOM 2673 C CA . SER A 1 325 ? 1.819 -3.339 -23.113 1.00 94.44 325 SER A CA 1
ATOM 2674 C C . SER A 1 325 ? 2.097 -3.680 -21.644 1.00 94.44 325 SER A C 1
ATOM 2676 O O . SER A 1 325 ? 3.234 -3.929 -21.228 1.00 94.44 325 SER A O 1
ATOM 2678 N N . GLY A 1 326 ? 1.039 -3.722 -20.836 1.00 95.25 326 GLY A N 1
ATOM 2679 C CA . GLY A 1 326 ? 1.142 -3.943 -19.398 1.00 95.25 326 GLY A CA 1
ATOM 2680 C C . GLY A 1 326 ? -0.063 -3.464 -18.603 1.00 95.25 326 GLY A C 1
ATOM 2681 O O . GLY A 1 326 ? -1.042 -2.962 -19.155 1.00 95.25 326 GLY A O 1
ATOM 2682 N N . LEU A 1 327 ? 0.011 -3.655 -17.288 1.00 96.56 327 LEU A N 1
ATOM 2683 C CA . LEU A 1 327 ? -0.897 -3.030 -16.332 1.00 96.56 327 LEU A CA 1
ATOM 2684 C C . LEU A 1 327 ? -0.212 -1.801 -15.748 1.00 96.56 327 LEU A C 1
ATOM 2686 O O . LEU A 1 327 ? 0.890 -1.910 -15.216 1.00 96.56 327 LEU A O 1
ATOM 2690 N N . PHE A 1 328 ? -0.893 -0.669 -15.829 1.00 97.44 328 PHE A N 1
ATOM 2691 C CA . PHE A 1 328 ? -0.502 0.592 -15.233 1.00 97.44 328 PHE A CA 1
ATOM 2692 C C . PHE A 1 328 ? -1.497 0.947 -14.144 1.00 97.44 328 PHE A C 1
ATOM 2694 O O . PHE A 1 328 ? -2.715 0.836 -14.328 1.00 97.44 328 PHE A O 1
ATOM 2701 N N . VAL A 1 329 ? -0.969 1.394 -13.017 1.00 96.81 329 VAL A N 1
ATOM 2702 C CA . VAL A 1 329 ? -1.757 2.069 -11.995 1.00 96.81 329 VAL A CA 1
ATOM 2703 C C . VAL A 1 329 ? -1.666 3.550 -12.295 1.00 96.81 329 VAL A C 1
ATOM 2705 O O . VAL A 1 329 ? -0.581 4.060 -12.559 1.00 96.81 329 VAL A O 1
ATOM 2708 N N . VAL A 1 330 ? -2.820 4.201 -12.353 1.00 96.25 330 VAL A N 1
ATOM 2709 C CA . VAL A 1 330 ? -2.966 5.581 -12.808 1.00 96.25 330 VAL A CA 1
ATOM 2710 C C . VAL A 1 330 ? -3.393 6.451 -11.636 1.00 96.25 330 VAL A C 1
ATOM 2712 O O . VAL A 1 330 ? -4.172 6.018 -10.786 1.00 96.25 330 VAL A O 1
ATOM 2715 N N . ARG A 1 331 ? -2.907 7.689 -11.603 1.00 94.25 331 ARG A N 1
ATOM 2716 C CA . ARG A 1 331 ? -3.316 8.704 -10.637 1.00 94.25 331 ARG A CA 1
ATOM 2717 C C . ARG A 1 331 ? -3.607 10.013 -11.354 1.00 94.25 331 ARG A C 1
ATOM 2719 O O . ARG A 1 331 ? -2.832 10.453 -12.193 1.00 94.25 331 ARG A O 1
ATOM 2726 N N . SER A 1 332 ? -4.723 10.638 -10.999 1.00 94.50 332 SER A N 1
ATOM 2727 C CA . SER A 1 332 ? -5.080 11.979 -11.451 1.00 94.50 332 SER A CA 1
ATOM 2728 C C . SER A 1 332 ? -5.506 12.803 -10.249 1.00 94.50 332 SER A C 1
ATOM 2730 O O . SER A 1 332 ? -6.465 12.448 -9.563 1.00 94.50 332 SER A O 1
ATOM 2732 N N . GLU A 1 333 ? -4.805 13.903 -9.990 1.00 91.56 333 GLU A N 1
ATOM 2733 C CA . GLU A 1 333 ? -5.134 14.789 -8.872 1.00 91.56 333 GLU A CA 1
ATOM 2734 C C . GLU A 1 333 ? -6.516 15.415 -9.033 1.00 91.56 333 GLU A C 1
ATOM 2736 O O . GLU A 1 333 ? -7.276 15.473 -8.074 1.00 91.56 333 GLU A O 1
ATOM 2741 N N . GLN A 1 334 ? -6.884 15.791 -10.258 1.00 91.88 334 GLN A N 1
ATOM 2742 C CA . GLN A 1 334 ? -8.186 16.385 -10.563 1.00 91.88 334 GLN A CA 1
ATOM 2743 C C . GLN A 1 334 ? -9.337 15.414 -10.266 1.00 91.88 334 GLN A C 1
ATOM 2745 O O . GLN A 1 334 ? -10.359 15.812 -9.700 1.00 91.88 334 GLN A O 1
ATOM 2750 N N . ILE A 1 335 ? -9.169 14.127 -10.599 1.00 91.31 335 ILE A N 1
ATOM 2751 C CA . ILE A 1 335 ? -10.153 13.091 -10.254 1.00 91.31 335 ILE A CA 1
ATOM 2752 C C . ILE A 1 335 ? -10.179 12.875 -8.741 1.00 91.31 335 ILE A C 1
ATOM 2754 O O . ILE A 1 335 ? -11.263 12.871 -8.164 1.00 91.31 335 ILE A O 1
ATOM 2758 N N . CYS A 1 336 ? -9.021 12.749 -8.087 1.00 88.81 336 CYS A N 1
ATOM 2759 C CA . CYS A 1 336 ? -8.948 12.530 -6.641 1.00 88.81 336 CYS A CA 1
ATOM 2760 C C . CYS A 1 336 ? -9.540 13.696 -5.829 1.00 88.81 336 CYS A C 1
ATOM 2762 O O . CYS A 1 336 ? -10.193 13.459 -4.819 1.00 88.81 336 CYS A O 1
ATOM 2764 N N . GLN A 1 337 ? -9.353 14.944 -6.267 1.00 87.62 337 GLN A N 1
ATOM 2765 C CA . GLN A 1 337 ? -9.919 16.127 -5.612 1.00 87.62 337 GLN A CA 1
ATOM 2766 C C . GLN A 1 337 ? -11.445 16.170 -5.746 1.00 87.62 337 GLN A C 1
ATOM 2768 O O . GLN A 1 337 ? -12.147 16.422 -4.769 1.00 87.62 337 GLN A O 1
ATOM 2773 N N . LYS A 1 338 ? -11.974 15.908 -6.949 1.00 88.31 338 LYS A N 1
ATOM 2774 C CA . LYS A 1 338 ? -13.419 15.989 -7.220 1.00 88.31 338 LYS A CA 1
ATOM 2775 C C . LYS A 1 338 ? -14.187 14.760 -6.733 1.00 88.31 338 LYS A C 1
ATOM 2777 O O . LYS A 1 338 ? -15.345 14.869 -6.337 1.00 88.31 338 LYS A O 1
ATOM 2782 N N . TYR A 1 339 ? -13.547 13.596 -6.761 1.00 87.56 339 TYR A N 1
ATOM 2783 C CA . TYR A 1 339 ? -14.135 12.309 -6.415 1.00 87.56 339 TYR A CA 1
ATOM 2784 C C . TYR A 1 339 ? -13.205 11.526 -5.489 1.00 87.56 339 TYR A C 1
ATOM 2786 O O . TYR A 1 339 ? -12.653 10.505 -5.908 1.00 87.56 339 TYR A O 1
ATOM 2794 N N . PRO A 1 340 ? -13.072 11.949 -4.214 1.00 79.00 340 PRO A N 1
ATOM 2795 C CA . PRO A 1 340 ? -12.152 11.322 -3.275 1.00 79.00 340 PRO A CA 1
ATOM 2796 C C . PRO A 1 340 ? -12.334 9.813 -3.246 1.00 79.00 340 PRO A C 1
ATOM 2798 O O . PRO A 1 340 ? -11.379 9.098 -3.433 1.00 79.00 340 PRO A O 1
ATOM 2801 N N . ARG A 1 341 ? -13.563 9.289 -3.216 1.00 78.81 341 ARG A N 1
ATOM 2802 C CA . ARG A 1 341 ? -13.829 7.837 -3.138 1.00 78.81 341 ARG A CA 1
ATOM 2803 C C . ARG A 1 341 ? -13.247 6.982 -4.284 1.00 78.81 341 ARG A C 1
ATOM 2805 O O . ARG A 1 341 ? -13.189 5.760 -4.146 1.00 78.81 341 ARG A O 1
ATOM 2812 N N . HIS A 1 342 ? -12.796 7.588 -5.383 1.00 75.06 342 HIS A N 1
ATOM 2813 C CA . HIS A 1 342 ? -12.338 6.920 -6.604 1.00 75.06 342 HIS A CA 1
ATOM 2814 C C . HIS A 1 342 ? -10.808 6.980 -6.775 1.00 75.06 342 HIS A C 1
ATOM 2816 O O . HIS A 1 342 ? -10.296 7.417 -7.800 1.00 75.06 342 HIS A O 1
ATOM 2822 N N . PHE A 1 343 ? -10.061 6.505 -5.776 1.00 68.75 343 PHE A N 1
ATOM 2823 C CA . PHE A 1 343 ? -8.595 6.603 -5.768 1.00 68.75 343 PHE A CA 1
ATOM 2824 C C . PHE A 1 343 ? -7.868 5.608 -6.680 1.00 68.75 343 PHE A C 1
ATOM 2826 O O . PHE A 1 343 ? -6.720 5.846 -7.051 1.00 68.75 343 PHE A O 1
ATOM 2833 N N . ARG A 1 344 ? -8.488 4.469 -7.021 1.00 81.81 344 ARG A N 1
ATOM 2834 C CA . ARG A 1 344 ? -7.806 3.430 -7.801 1.00 81.81 344 ARG A CA 1
ATOM 2835 C C . ARG A 1 344 ? -8.182 3.524 -9.266 1.00 81.81 344 ARG A C 1
ATOM 2837 O O . ARG A 1 344 ? -9.217 3.005 -9.676 1.00 81.81 344 ARG A O 1
ATOM 2844 N N . SER A 1 345 ? -7.290 4.128 -10.037 1.00 93.56 345 SER A N 1
ATOM 2845 C CA . SER A 1 345 ? -7.378 4.123 -11.486 1.00 93.56 345 SER A CA 1
ATOM 2846 C C . SER A 1 345 ? -6.384 3.128 -12.080 1.00 93.56 345 SER A C 1
ATOM 2848 O O . SER A 1 345 ? -5.273 2.956 -11.581 1.00 93.56 345 SER A O 1
ATOM 2850 N N . THR A 1 346 ? -6.779 2.440 -13.143 1.00 95.81 346 THR A N 1
ATOM 2851 C CA . THR A 1 346 ? -5.930 1.486 -13.855 1.00 95.81 346 THR A CA 1
ATOM 2852 C C . THR A 1 346 ? -6.035 1.690 -15.356 1.00 95.81 346 THR A C 1
ATOM 2854 O O . THR A 1 346 ? -7.100 1.988 -15.896 1.00 95.81 346 THR A O 1
ATOM 2857 N N . LEU A 1 347 ? -4.918 1.495 -16.044 1.00 97.12 347 LEU A N 1
ATOM 2858 C CA . LEU A 1 347 ? -4.843 1.452 -17.494 1.00 97.12 347 LEU A CA 1
ATOM 2859 C C . LEU A 1 347 ? -4.135 0.160 -17.878 1.00 97.12 347 LEU A C 1
ATOM 2861 O O . LEU A 1 347 ? -2.995 -0.080 -17.500 1.00 97.12 347 LEU A O 1
ATOM 2865 N N . ARG A 1 348 ? -4.814 -0.708 -18.617 1.00 96.44 348 ARG A N 1
ATOM 2866 C CA . ARG A 1 348 ? -4.279 -2.002 -19.026 1.00 96.44 348 ARG A CA 1
ATOM 2867 C C . ARG A 1 348 ? -4.148 -2.051 -20.535 1.00 96.44 348 ARG A C 1
ATOM 2869 O O . ARG A 1 348 ? -5.147 -2.209 -21.229 1.00 96.44 348 ARG A O 1
ATOM 2876 N N . ILE A 1 349 ? -2.919 -1.958 -21.021 1.00 96.25 349 ILE A N 1
ATOM 2877 C CA . ILE A 1 349 ? -2.572 -1.959 -22.441 1.00 96.25 349 ILE A CA 1
ATOM 2878 C C . ILE A 1 349 ? -2.292 -3.400 -22.883 1.00 96.25 349 ILE A C 1
ATOM 2880 O O . ILE A 1 349 ? -1.440 -4.085 -22.312 1.00 96.25 349 ILE A O 1
ATOM 2884 N N . SER A 1 350 ? -3.025 -3.884 -23.885 1.00 93.44 350 SER A N 1
ATOM 2885 C CA . SER A 1 350 ? -2.873 -5.238 -24.422 1.00 93.44 350 SER A CA 1
ATOM 2886 C C . SER A 1 350 ? -1.630 -5.362 -25.303 1.00 93.44 350 SER A C 1
ATOM 2888 O O . SER A 1 350 ? -1.251 -4.434 -26.009 1.00 93.44 350 SER A O 1
ATOM 2890 N N . ALA A 1 351 ? -1.018 -6.549 -25.312 1.00 88.31 351 ALA A N 1
ATOM 2891 C CA . ALA A 1 351 ? 0.058 -6.893 -26.247 1.00 88.31 351 ALA A CA 1
ATOM 2892 C C . ALA A 1 351 ? -0.458 -7.219 -27.667 1.00 88.31 351 ALA A C 1
ATOM 2894 O O . ALA A 1 351 ? 0.340 -7.429 -28.594 1.00 88.31 351 ALA A O 1
ATOM 2895 N N . ARG A 1 352 ? -1.788 -7.318 -27.827 1.00 87.88 352 ARG A N 1
ATOM 2896 C CA . ARG A 1 352 ? -2.469 -7.493 -29.112 1.00 87.88 352 ARG A CA 1
ATOM 2897 C C . ARG A 1 352 ? -2.526 -6.146 -29.830 1.00 87.88 352 ARG A C 1
ATOM 2899 O O . ARG A 1 352 ? -3.049 -5.175 -29.292 1.00 87.88 352 ARG A O 1
ATOM 2906 N N . MET A 1 353 ? -2.000 -6.123 -31.050 1.00 88.88 353 MET A N 1
ATOM 2907 C CA . MET A 1 353 ? -2.097 -4.973 -31.945 1.00 88.88 353 MET A CA 1
ATOM 2908 C C . MET A 1 353 ? -3.252 -5.184 -32.919 1.00 88.88 353 MET A C 1
ATOM 2910 O O . MET A 1 353 ? -3.474 -6.306 -33.381 1.00 88.88 353 MET A O 1
ATOM 2914 N N . VAL A 1 354 ? -3.958 -4.108 -33.242 1.00 89.88 354 VAL A N 1
ATOM 2915 C CA . VAL A 1 354 ? -4.958 -4.074 -34.309 1.00 89.88 354 VAL A CA 1
ATOM 2916 C C . VAL A 1 354 ? -4.323 -3.404 -35.516 1.00 89.88 354 VAL A C 1
ATOM 2918 O O . VAL A 1 354 ? -3.671 -2.364 -35.396 1.00 89.88 354 VAL A O 1
ATOM 2921 N N . ARG A 1 355 ? -4.475 -4.030 -36.682 1.00 89.19 355 ARG A N 1
ATOM 2922 C CA . ARG A 1 355 ? -3.948 -3.517 -37.944 1.00 89.19 355 ARG A CA 1
ATOM 2923 C C . ARG A 1 355 ? -5.062 -2.833 -38.716 1.00 89.19 355 ARG A C 1
ATOM 2925 O O . ARG A 1 355 ? -6.130 -3.403 -38.899 1.00 89.19 355 ARG A O 1
ATOM 2932 N N . THR A 1 356 ? -4.773 -1.638 -39.204 1.00 88.56 356 THR A N 1
ATOM 2933 C CA . THR A 1 356 ? -5.605 -0.922 -40.171 1.00 88.56 356 THR A CA 1
ATOM 2934 C C . THR A 1 356 ? -4.853 -0.771 -41.486 1.00 88.56 356 THR A C 1
ATOM 2936 O O . THR A 1 356 ? -3.646 -1.015 -41.556 1.00 88.56 356 THR A O 1
ATOM 2939 N N . ALA A 1 357 ? -5.542 -0.288 -42.518 1.00 86.69 357 ALA A N 1
ATOM 2940 C CA . ALA A 1 357 ? -4.896 0.132 -43.759 1.00 86.69 357 ALA A CA 1
ATOM 2941 C C . ALA A 1 357 ? -3.868 1.266 -43.555 1.00 86.69 357 ALA A C 1
ATOM 2943 O O . ALA A 1 357 ? -2.973 1.424 -44.377 1.00 86.69 357 ALA A O 1
ATOM 2944 N N . LYS A 1 358 ? -3.988 2.051 -42.473 1.00 89.12 358 LYS A N 1
ATOM 2945 C CA . LYS A 1 358 ? -3.194 3.267 -42.229 1.00 89.12 358 LYS A CA 1
ATOM 2946 C C . LYS A 1 358 ? -2.123 3.113 -41.142 1.00 89.12 358 LYS A C 1
ATOM 2948 O O . LYS A 1 358 ? -1.359 4.044 -40.925 1.00 89.12 358 LYS A O 1
ATOM 2953 N N . GLY A 1 359 ? -2.053 1.960 -40.470 1.00 90.62 359 GLY A N 1
ATOM 2954 C CA . GLY A 1 359 ? -1.062 1.702 -39.424 1.00 90.62 359 GLY A CA 1
ATOM 2955 C C . GLY A 1 359 ? -1.493 0.670 -38.382 1.00 90.62 359 GLY A C 1
ATOM 2956 O O . GLY A 1 359 ? -2.522 0.000 -38.522 1.00 90.62 359 GLY A O 1
ATOM 2957 N N . LEU A 1 360 ? -0.685 0.550 -37.328 1.00 92.56 360 LEU A N 1
ATOM 2958 C CA . LEU A 1 360 ? -0.918 -0.318 -36.173 1.00 92.56 360 LEU A CA 1
ATOM 2959 C C . LEU A 1 360 ? -1.413 0.496 -34.973 1.00 92.56 360 LEU A C 1
ATOM 2961 O O . LEU A 1 360 ? -1.019 1.646 -34.794 1.00 92.56 360 LEU A O 1
ATOM 2965 N N . ALA A 1 361 ? -2.244 -0.124 -34.140 1.00 94.56 361 ALA A N 1
ATOM 2966 C CA . ALA A 1 361 ? -2.686 0.440 -32.871 1.00 94.56 361 ALA A CA 1
ATOM 2967 C C . ALA A 1 361 ? -2.674 -0.611 -31.757 1.00 94.56 361 ALA A C 1
ATOM 2969 O O . ALA A 1 361 ? -2.855 -1.806 -32.006 1.00 94.56 361 ALA A O 1
ATOM 2970 N N . LEU A 1 362 ? -2.513 -0.159 -30.517 1.00 94.38 362 LEU A N 1
ATOM 2971 C CA . LEU A 1 362 ? -2.754 -0.953 -29.316 1.00 94.38 362 LEU A CA 1
ATOM 2972 C C . LEU A 1 362 ? -4.200 -0.793 -28.866 1.00 94.38 362 LEU A C 1
ATOM 2974 O O . LEU A 1 362 ? -4.825 0.243 -29.089 1.00 94.38 362 LEU A O 1
ATOM 2978 N N . VAL A 1 363 ? -4.692 -1.803 -28.156 1.00 94.81 363 VAL A N 1
ATOM 2979 C CA . VAL A 1 363 ? -5.977 -1.744 -27.456 1.00 94.81 363 VAL A CA 1
ATOM 2980 C C . VAL A 1 363 ? -5.716 -1.776 -25.963 1.00 94.81 363 VAL A C 1
ATOM 2982 O O . VAL A 1 363 ? -4.962 -2.620 -25.476 1.00 94.81 363 VAL A O 1
ATOM 2985 N N . ALA A 1 364 ? -6.363 -0.894 -25.219 1.00 96.19 364 ALA A N 1
ATOM 2986 C CA . ALA A 1 364 ? -6.290 -0.839 -23.776 1.00 96.19 364 ALA A CA 1
ATOM 2987 C C . ALA A 1 364 ? -7.681 -0.822 -23.148 1.00 96.19 364 ALA A C 1
ATOM 2989 O O . ALA A 1 364 ? -8.641 -0.318 -23.723 1.00 96.19 364 ALA A O 1
ATOM 2990 N N . ARG A 1 365 ? -7.776 -1.350 -21.930 1.00 96.44 365 ARG A N 1
ATOM 2991 C CA . ARG A 1 365 ? -8.890 -1.073 -21.025 1.00 96.44 365 ARG A CA 1
ATOM 2992 C C . ARG A 1 365 ? -8.448 0.000 -20.050 1.00 96.44 365 ARG A C 1
ATOM 2994 O O . ARG A 1 365 ? -7.422 -0.172 -19.400 1.00 96.44 365 ARG A O 1
ATOM 3001 N N . PHE A 1 366 ? -9.242 1.046 -19.898 1.00 96.56 366 PHE A N 1
ATOM 3002 C CA . PHE A 1 366 ? -9.036 2.031 -18.844 1.00 96.56 366 PHE A CA 1
ATOM 3003 C C . PHE A 1 366 ? -10.165 1.941 -17.819 1.00 96.56 366 PHE A C 1
ATOM 3005 O O . PHE A 1 366 ? -11.306 1.596 -18.139 1.00 96.56 366 PHE A O 1
ATOM 3012 N N . ASP A 1 367 ? -9.826 2.244 -16.579 1.00 95.56 367 ASP A N 1
ATOM 3013 C CA . ASP A 1 367 ? -10.750 2.431 -15.474 1.00 95.56 367 ASP A CA 1
ATOM 3014 C C . ASP A 1 367 ? -10.200 3.570 -14.623 1.00 95.56 367 ASP A C 1
ATOM 3016 O O . ASP A 1 367 ? -9.255 3.374 -13.870 1.00 95.56 367 ASP A O 1
ATOM 3020 N N . PHE A 1 368 ? -10.748 4.772 -14.781 1.00 94.38 368 PHE A N 1
ATOM 3021 C CA . PHE A 1 368 ? -10.366 5.940 -13.987 1.00 94.38 368 PHE A CA 1
ATOM 3022 C C . PHE A 1 368 ? -11.235 6.094 -12.728 1.00 94.38 368 PHE A C 1
ATOM 3024 O O . PHE A 1 368 ? -11.338 7.182 -12.163 1.00 94.38 368 PHE A O 1
ATOM 3031 N N . GLY A 1 369 ? -11.954 5.037 -12.330 1.00 91.69 369 GLY A N 1
ATOM 3032 C CA . GLY A 1 369 ? -12.894 5.026 -11.211 1.00 91.69 369 GLY A CA 1
ATOM 3033 C C . GLY A 1 369 ? -14.214 5.740 -11.513 1.00 91.69 369 GLY A C 1
ATOM 3034 O O . GLY A 1 369 ? -15.279 5.201 -11.227 1.00 91.69 369 GLY A O 1
ATOM 3035 N N . VAL A 1 370 ? -14.156 6.922 -12.128 1.00 92.56 370 VAL A N 1
ATOM 3036 C CA . VAL A 1 370 ? -15.308 7.748 -12.547 1.00 92.56 370 VAL A CA 1
ATOM 3037 C C . VAL A 1 370 ? -15.845 7.374 -13.925 1.00 92.56 370 VAL A C 1
ATOM 3039 O O . VAL A 1 370 ? -17.004 7.632 -14.242 1.00 92.56 370 VAL A O 1
ATOM 3042 N N . CYS A 1 371 ? -15.012 6.751 -14.752 1.00 93.75 371 CYS A N 1
ATOM 3043 C CA . CYS A 1 371 ? -15.392 6.186 -16.035 1.00 93.75 371 CYS A CA 1
ATOM 3044 C C . CYS A 1 371 ? -14.475 5.013 -16.374 1.00 93.75 371 CYS A C 1
ATOM 3046 O O . CYS A 1 371 ? -13.344 4.929 -15.897 1.00 93.75 371 CYS A O 1
ATOM 3048 N N . SER A 1 372 ? -14.971 4.099 -17.195 1.00 95.50 372 SER A N 1
ATOM 3049 C CA . SER A 1 372 ? -14.214 2.932 -17.640 1.00 95.50 372 SER A CA 1
ATOM 3050 C C . SER A 1 372 ? -14.623 2.547 -19.051 1.00 95.50 372 SER A C 1
ATOM 3052 O O . SER A 1 372 ? -15.750 2.822 -19.464 1.00 95.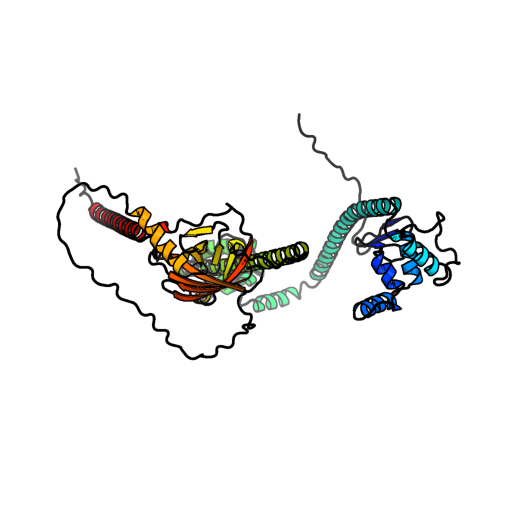50 372 SER A O 1
ATOM 3054 N N . GLY A 1 373 ? -13.732 1.905 -19.794 1.00 96.38 373 GLY A N 1
ATOM 3055 C CA . GLY A 1 373 ? -14.024 1.526 -21.167 1.00 96.38 373 GLY A CA 1
ATOM 3056 C C . GLY A 1 373 ? -12.820 0.987 -21.916 1.00 96.38 373 GLY A C 1
ATOM 3057 O O . GLY A 1 373 ? -11.873 0.467 -21.316 1.00 96.38 373 GLY A O 1
ATOM 3058 N N . THR A 1 374 ? -12.877 1.131 -23.235 1.00 96.94 374 THR A N 1
ATOM 3059 C CA . THR A 1 374 ? -11.849 0.664 -24.163 1.00 96.94 374 THR A CA 1
ATOM 3060 C C . THR A 1 374 ? -11.217 1.860 -24.866 1.00 96.94 374 THR A C 1
ATOM 3062 O O . THR A 1 374 ? -11.887 2.837 -25.195 1.00 96.94 374 THR A O 1
ATOM 3065 N N . MET A 1 375 ? -9.902 1.797 -25.051 1.00 96.75 375 MET A N 1
ATOM 3066 C CA . MET A 1 375 ? -9.059 2.847 -25.613 1.00 96.75 375 MET A CA 1
ATOM 3067 C C . MET A 1 375 ? -8.178 2.258 -26.716 1.00 96.75 375 MET A C 1
ATOM 3069 O O . MET A 1 375 ? -7.574 1.205 -26.526 1.00 96.75 375 MET A O 1
ATOM 3073 N N . PHE A 1 376 ? -8.077 2.945 -27.847 1.00 97.00 376 PHE A N 1
ATOM 3074 C CA . PHE A 1 376 ? -7.089 2.684 -28.887 1.00 97.00 376 PHE A CA 1
ATOM 3075 C C . PHE A 1 376 ? -5.930 3.666 -28.753 1.00 97.00 376 PHE A C 1
ATOM 3077 O O . PHE A 1 376 ? -6.160 4.851 -28.511 1.00 97.00 376 PHE A O 1
ATOM 3084 N N . LEU A 1 377 ? -4.702 3.175 -28.922 1.00 96.88 377 LEU A N 1
ATOM 3085 C CA . LEU A 1 377 ? -3.482 3.980 -28.875 1.00 96.88 377 LEU A CA 1
ATOM 3086 C C . LEU A 1 377 ? -2.698 3.791 -30.172 1.00 96.88 377 LEU A C 1
ATOM 3088 O O . LEU A 1 377 ? -2.413 2.654 -30.550 1.00 96.88 377 LEU A O 1
ATOM 3092 N N . ALA A 1 378 ? -2.343 4.880 -30.847 1.00 96.75 378 ALA A N 1
ATOM 3093 C CA . ALA A 1 378 ? -1.556 4.841 -32.077 1.00 96.75 378 ALA A CA 1
ATOM 3094 C C . ALA A 1 378 ? -0.722 6.117 -32.237 1.00 96.75 378 ALA A C 1
ATOM 3096 O O . ALA A 1 378 ? -1.067 7.166 -31.703 1.00 96.75 378 ALA A O 1
ATOM 3097 N N . GLU A 1 379 ? 0.342 6.042 -33.029 1.00 94.88 379 GLU A N 1
ATOM 3098 C CA . GLU A 1 379 ? 1.193 7.200 -33.346 1.00 94.88 379 GLU A CA 1
ATOM 3099 C C . GLU A 1 379 ? 0.488 8.209 -34.270 1.00 94.88 379 GLU A C 1
ATOM 3101 O O . GLU A 1 379 ? 0.755 9.405 -34.222 1.00 94.88 379 GLU A O 1
ATOM 3106 N N . SER A 1 380 ? -0.453 7.742 -35.100 1.00 95.12 380 SER A N 1
ATOM 3107 C CA . SER A 1 380 ? -1.150 8.569 -36.089 1.00 95.12 380 SER A CA 1
ATOM 3108 C C . SER A 1 380 ? -2.646 8.671 -35.817 1.00 95.12 380 SER A C 1
ATOM 3110 O O . SER A 1 380 ? -3.345 7.667 -35.648 1.00 95.12 380 SER A O 1
ATOM 3112 N N . ILE A 1 381 ? -3.166 9.900 -35.886 1.00 94.88 381 ILE A N 1
ATOM 3113 C CA . ILE A 1 381 ? -4.599 10.191 -35.764 1.00 94.88 381 ILE A CA 1
ATOM 3114 C C . ILE A 1 381 ? -5.418 9.487 -36.851 1.00 94.88 381 ILE A C 1
ATOM 3116 O O . ILE A 1 381 ? -6.545 9.063 -36.607 1.00 94.88 381 ILE A O 1
ATOM 3120 N N . HIS A 1 382 ? -4.845 9.302 -38.042 1.00 95.00 382 HIS A N 1
ATOM 3121 C CA . HIS A 1 382 ? -5.530 8.652 -39.154 1.00 95.00 382 HIS A CA 1
ATOM 3122 C C . HIS A 1 382 ? -5.751 7.157 -38.910 1.00 95.00 382 HIS A C 1
ATOM 3124 O O . HIS A 1 382 ? -6.762 6.612 -39.356 1.00 95.00 382 HIS A O 1
ATOM 3130 N N . THR A 1 383 ? -4.838 6.506 -38.183 1.00 94.75 383 THR A N 1
ATOM 3131 C CA . THR A 1 383 ? -5.000 5.119 -37.729 1.00 94.75 383 THR A CA 1
ATOM 3132 C C . THR A 1 383 ? -6.168 5.013 -36.751 1.00 94.75 383 THR A C 1
ATOM 3134 O O . THR A 1 383 ? -7.012 4.133 -36.904 1.00 94.75 383 THR A O 1
ATOM 3137 N N . LEU A 1 384 ? -6.269 5.943 -35.793 1.00 94.25 384 LEU A N 1
ATOM 3138 C CA . LEU A 1 384 ? -7.369 5.976 -34.820 1.00 94.25 384 LEU A CA 1
ATOM 3139 C C . LEU A 1 384 ? -8.724 6.244 -35.480 1.00 94.25 384 LEU A C 1
ATOM 3141 O O . LEU A 1 384 ? -9.696 5.560 -35.171 1.00 94.25 384 LEU A O 1
ATOM 3145 N N . GLN A 1 385 ? -8.783 7.190 -36.421 1.00 92.12 385 GLN A N 1
ATOM 3146 C CA . GLN A 1 385 ? -9.996 7.473 -37.198 1.00 92.12 385 GLN A CA 1
ATOM 3147 C C . GLN A 1 385 ? -10.458 6.238 -37.981 1.00 92.12 385 GLN A C 1
ATOM 3149 O O . GLN A 1 385 ? -11.635 5.893 -37.947 1.00 92.12 385 GLN A O 1
ATOM 3154 N N . GLY A 1 386 ? -9.525 5.519 -38.616 1.00 90.38 386 GLY A N 1
ATOM 3155 C CA . GLY A 1 386 ? -9.839 4.283 -39.336 1.00 90.38 386 GLY A CA 1
ATOM 3156 C C . GLY A 1 386 ? -10.419 3.181 -38.442 1.00 90.38 386 GLY A C 1
ATOM 3157 O O . GLY A 1 386 ? -11.302 2.453 -38.885 1.00 90.38 386 GLY A O 1
ATOM 3158 N N . LEU A 1 387 ? -9.966 3.073 -37.187 1.00 89.12 387 LEU A N 1
ATOM 3159 C CA . LEU A 1 387 ? -10.517 2.117 -36.215 1.00 89.12 387 LEU A CA 1
ATOM 3160 C C . LEU A 1 387 ? -11.902 2.523 -35.724 1.00 89.12 387 LEU A C 1
ATOM 3162 O O . LEU A 1 387 ? -12.796 1.683 -35.660 1.00 89.12 387 LEU A O 1
ATOM 3166 N N . ALA A 1 388 ? -12.080 3.806 -35.406 1.00 85.25 388 ALA A N 1
ATOM 3167 C CA . ALA A 1 388 ? -13.355 4.324 -34.929 1.00 85.25 388 ALA A CA 1
ATOM 3168 C C . ALA A 1 388 ? -14.463 4.177 -35.986 1.00 85.25 388 ALA A C 1
ATOM 3170 O O . ALA A 1 388 ? -15.589 3.848 -35.637 1.00 85.25 388 ALA A O 1
ATOM 3171 N N . GLU A 1 389 ? -14.140 4.374 -37.268 1.00 82.56 389 GLU A N 1
ATOM 3172 C CA . GLU A 1 389 ? -15.092 4.226 -38.377 1.00 82.56 389 GLU A CA 1
ATOM 3173 C C . GLU A 1 389 ? -15.291 2.767 -38.819 1.00 82.56 389 GLU A C 1
ATOM 3175 O O . GLU A 1 389 ? -16.379 2.398 -39.261 1.00 82.56 389 GLU A O 1
ATOM 3180 N N . GLY A 1 390 ? -14.240 1.943 -38.753 1.00 73.94 390 GLY A N 1
ATOM 3181 C CA . GLY A 1 390 ? -14.244 0.576 -39.276 1.00 73.94 390 GLY A CA 1
ATOM 3182 C C . GLY A 1 390 ? -15.022 -0.422 -38.420 1.00 73.94 390 GLY A C 1
ATOM 3183 O O . GLY A 1 390 ? -15.677 -1.300 -38.974 1.00 73.94 390 GLY A O 1
ATOM 3184 N N . GLU A 1 391 ? -14.989 -0.291 -37.090 1.00 64.25 391 GLU A N 1
ATOM 3185 C CA . GLU A 1 391 ? -15.741 -1.199 -36.209 1.00 64.25 391 GLU A CA 1
ATOM 3186 C C . GLU A 1 391 ? -17.249 -0.925 -36.201 1.00 64.25 391 GLU A C 1
ATOM 3188 O O . GLU A 1 391 ? -18.033 -1.862 -36.066 1.00 64.25 391 GLU A O 1
ATOM 3193 N N . ASP A 1 392 ? -17.669 0.325 -36.406 1.00 59.66 392 ASP A N 1
ATOM 3194 C CA . ASP A 1 392 ? -19.092 0.679 -36.403 1.00 59.66 392 ASP A CA 1
ATOM 3195 C C . ASP A 1 392 ? -19.819 0.170 -37.668 1.00 59.66 392 ASP A C 1
ATOM 3197 O O . ASP A 1 392 ? -21.002 -0.153 -37.614 1.00 59.66 392 ASP A O 1
ATOM 3201 N N . ARG A 1 393 ? -19.117 0.015 -38.803 1.00 57.72 393 ARG A N 1
ATOM 3202 C CA . ARG A 1 393 ? -19.723 -0.420 -40.081 1.00 57.72 393 ARG A CA 1
ATOM 3203 C C . ARG A 1 393 ? -20.094 -1.902 -40.147 1.00 57.72 393 ARG A C 1
ATOM 3205 O O . ARG A 1 393 ? -20.939 -2.265 -40.957 1.00 57.72 393 ARG A O 1
ATOM 3212 N N . ASN A 1 394 ? -19.495 -2.750 -39.314 1.00 54.78 394 ASN A N 1
ATOM 3213 C CA . ASN A 1 394 ? -19.761 -4.193 -39.339 1.00 54.78 394 ASN A CA 1
ATOM 3214 C C . ASN A 1 394 ? -21.036 -4.596 -38.573 1.00 54.78 394 ASN A C 1
ATOM 3216 O O . ASN A 1 394 ? -21.392 -5.768 -38.591 1.00 54.78 394 ASN A O 1
ATOM 3220 N N . MET A 1 395 ? -21.717 -3.657 -37.903 1.00 49.09 395 MET A N 1
ATOM 3221 C CA . M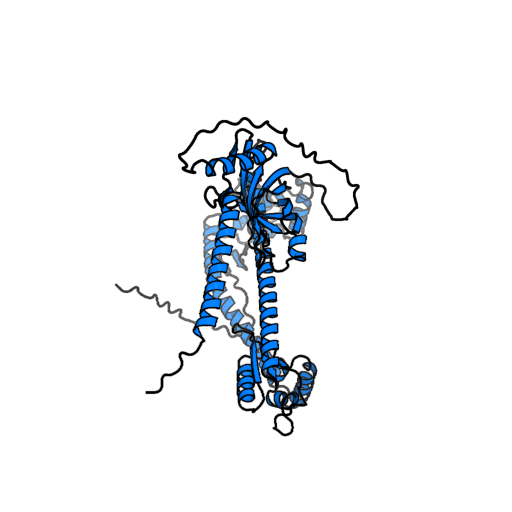ET A 1 395 ? -22.919 -3.925 -37.095 1.00 49.09 395 MET A CA 1
ATOM 3222 C C . MET A 1 395 ? -24.240 -3.534 -37.777 1.00 49.09 395 MET A C 1
ATOM 3224 O O . MET A 1 395 ? -25.288 -4.015 -37.362 1.00 49.09 395 MET A O 1
ATOM 3228 N N . ASP A 1 396 ? -24.205 -2.700 -38.822 1.00 51.75 396 ASP A N 1
ATOM 3229 C CA . ASP A 1 396 ? -25.411 -2.214 -39.520 1.00 51.75 396 ASP A CA 1
ATOM 3230 C C . ASP A 1 396 ? -25.789 -3.059 -40.757 1.00 51.75 396 ASP A C 1
ATOM 3232 O O . ASP A 1 396 ? -26.737 -2.731 -41.468 1.00 51.75 396 ASP A O 1
ATOM 3236 N N . ALA A 1 397 ? -25.058 -4.143 -41.045 1.00 50.34 397 ALA A N 1
ATOM 3237 C CA . ALA A 1 397 ? -25.235 -4.930 -42.271 1.00 50.34 397 ALA A CA 1
ATOM 3238 C C . ALA A 1 397 ? -26.245 -6.092 -42.164 1.00 50.34 397 ALA A C 1
ATOM 3240 O O . ALA A 1 397 ? -26.534 -6.721 -43.178 1.00 50.34 397 ALA A O 1
ATOM 3241 N N . GLU A 1 398 ? -26.820 -6.357 -40.988 1.00 46.62 398 GLU A N 1
ATOM 3242 C CA . GLU A 1 398 ? -27.864 -7.379 -40.808 1.00 46.62 398 GLU A CA 1
ATOM 3243 C C . GLU A 1 398 ? -29.144 -6.762 -40.233 1.00 46.62 398 GLU A C 1
ATOM 3245 O O . GLU A 1 398 ? -29.557 -7.028 -39.107 1.00 46.62 398 GLU A O 1
ATOM 3250 N N . SER A 1 399 ? -29.780 -5.895 -41.020 1.00 46.19 399 SER A N 1
ATOM 3251 C CA . SER A 1 399 ? -31.183 -5.543 -40.812 1.00 46.19 399 SER A CA 1
ATOM 3252 C C . SER A 1 399 ? -31.964 -5.989 -42.036 1.00 46.19 399 SER A C 1
ATOM 3254 O O . SER A 1 399 ? -32.039 -5.290 -43.044 1.00 46.19 399 SER A O 1
ATOM 3256 N N . ASP A 1 400 ? -32.520 -7.184 -41.902 1.00 54.50 400 ASP A N 1
ATOM 3257 C CA . ASP A 1 400 ? -33.445 -7.832 -42.813 1.00 54.50 400 ASP A CA 1
ATOM 3258 C C . ASP A 1 400 ? -34.659 -6.914 -43.050 1.00 54.50 400 ASP A C 1
ATOM 3260 O O . ASP A 1 400 ? -35.516 -6.735 -42.181 1.00 54.50 400 ASP A O 1
ATOM 3264 N N . SER A 1 401 ? -34.706 -6.251 -44.206 1.00 41.47 401 SER A N 1
ATOM 3265 C CA . SER A 1 401 ? -35.946 -5.669 -44.711 1.00 41.47 401 SER A CA 1
ATOM 3266 C C . SER A 1 401 ? -36.005 -5.829 -46.222 1.00 41.47 401 SER A C 1
ATOM 3268 O O . SER A 1 401 ? -35.500 -5.006 -46.991 1.00 41.47 401 SER A O 1
ATOM 3270 N N . GLU A 1 402 ? -36.687 -6.885 -46.651 1.00 50.25 402 GLU A N 1
ATOM 3271 C CA . GLU A 1 402 ? -37.426 -6.819 -47.897 1.00 50.25 402 GLU A CA 1
ATOM 3272 C C . GLU A 1 402 ? -38.339 -5.587 -47.865 1.00 50.25 402 GLU A C 1
ATOM 3274 O O . GLU A 1 402 ? -39.064 -5.366 -46.893 1.00 50.25 402 GLU A O 1
ATOM 3279 N N . THR A 1 403 ? -38.310 -4.793 -48.937 1.00 44.41 403 THR A N 1
ATOM 3280 C CA . THR A 1 403 ? -39.482 -4.240 -49.646 1.00 44.41 403 THR A CA 1
ATOM 3281 C C . THR A 1 403 ? -39.213 -2.840 -50.210 1.00 44.41 403 THR A C 1
ATOM 3283 O O . THR A 1 403 ? -38.969 -1.864 -49.506 1.00 44.41 403 THR A O 1
ATOM 3286 N N . SER A 1 404 ? -39.430 -2.757 -51.522 1.00 40.31 404 SER A N 1
ATOM 3287 C CA . SER A 1 404 ? -39.755 -1.581 -52.336 1.00 40.31 404 SER A CA 1
ATOM 3288 C C . SER A 1 404 ? -38.664 -0.544 -52.621 1.00 40.31 404 SER A C 1
ATOM 3290 O O . SER A 1 404 ? -38.380 0.393 -51.881 1.00 40.31 404 SER A O 1
ATOM 3292 N N . SER A 1 405 ? -38.166 -0.673 -53.847 1.00 47.69 405 SER A N 1
ATOM 3293 C CA . SER A 1 405 ? -37.911 0.420 -54.779 1.00 47.69 405 SER A CA 1
ATOM 3294 C C . SER A 1 405 ? -38.717 1.694 -54.494 1.00 47.69 405 SER A C 1
ATOM 3296 O O . SER A 1 405 ? -39.937 1.704 -54.651 1.00 47.69 405 SER A O 1
ATOM 3298 N N . ASN A 1 406 ? -38.024 2.801 -54.223 1.00 41.81 406 ASN A N 1
ATOM 3299 C CA . ASN A 1 406 ? -38.402 4.072 -54.827 1.00 41.81 406 ASN A CA 1
ATOM 3300 C C . ASN A 1 406 ? -37.214 5.024 -54.950 1.00 41.81 406 ASN A C 1
ATOM 3302 O O . ASN A 1 406 ? -36.547 5.421 -53.996 1.00 41.81 406 ASN A O 1
ATOM 3306 N N . THR A 1 407 ? -36.969 5.382 -56.201 1.00 52.38 407 THR A N 1
ATOM 3307 C CA . THR A 1 407 ? -35.971 6.321 -56.679 1.00 52.38 407 THR A CA 1
ATOM 3308 C C . THR A 1 407 ? -36.341 7.743 -56.276 1.00 52.38 407 THR A C 1
ATOM 3310 O O . THR A 1 407 ? -37.351 8.269 -56.735 1.00 52.38 407 THR A O 1
ATOM 3313 N N . SER A 1 408 ? -35.491 8.427 -55.514 1.00 47.03 408 SER A N 1
ATOM 3314 C CA . SER A 1 408 ? -35.438 9.890 -55.574 1.00 47.03 408 SER A CA 1
ATOM 3315 C C . SER A 1 408 ? -34.066 10.412 -55.144 1.00 47.03 408 SER A C 1
ATOM 3317 O O . SER A 1 408 ? -33.630 10.307 -54.001 1.00 47.03 408 SER A O 1
ATOM 3319 N N . ARG A 1 409 ? -33.351 10.963 -56.130 1.00 53.12 409 ARG A N 1
ATOM 3320 C CA . ARG A 1 409 ? -32.074 11.661 -55.979 1.00 53.12 409 ARG A CA 1
ATOM 3321 C C . ARG A 1 409 ? -32.286 12.900 -55.104 1.00 53.12 409 ARG A C 1
ATOM 3323 O O . ARG A 1 409 ? -32.956 13.836 -55.536 1.00 53.12 409 ARG A O 1
ATOM 3330 N N . LYS A 1 410 ? -31.653 12.960 -53.931 1.00 52.28 410 LYS A N 1
ATOM 3331 C CA . LYS A 1 410 ? -31.441 14.218 -53.198 1.00 52.28 410 LYS A CA 1
ATOM 3332 C C . LYS A 1 410 ? -29.951 14.468 -52.981 1.00 52.28 410 LYS A C 1
ATOM 3334 O O . LYS A 1 410 ? -29.177 13.573 -52.663 1.00 52.28 410 LYS A O 1
ATOM 3339 N N . ARG A 1 411 ? -29.578 15.707 -53.292 1.00 52.34 411 ARG A N 1
ATOM 3340 C CA . ARG A 1 411 ? -28.227 16.237 -53.489 1.00 52.34 411 ARG A CA 1
ATOM 3341 C C . ARG A 1 411 ? -27.356 16.089 -52.236 1.00 52.34 411 ARG A C 1
ATOM 3343 O O . ARG A 1 411 ? -27.806 16.373 -51.131 1.00 52.34 411 ARG A O 1
ATOM 3350 N N . LYS A 1 412 ? -26.091 15.713 -52.456 1.00 43.84 412 LYS A N 1
ATOM 3351 C CA . LYS A 1 412 ? -24.992 15.782 -51.483 1.00 43.84 412 LYS A CA 1
ATOM 3352 C C . LYS A 1 412 ? -24.832 17.224 -50.990 1.00 43.84 412 LYS A C 1
ATOM 3354 O O . LYS A 1 412 ? -24.541 18.107 -51.794 1.00 43.84 412 LYS A O 1
ATOM 3359 N N . ALA A 1 413 ? -24.981 17.445 -49.688 1.00 48.69 413 ALA A N 1
ATOM 3360 C CA . ALA A 1 413 ? -24.396 18.606 -49.028 1.00 48.69 413 ALA A CA 1
ATOM 3361 C C . ALA A 1 413 ? -22.901 18.320 -48.767 1.00 48.69 413 ALA A C 1
ATOM 3363 O O . ALA A 1 413 ? -22.558 17.180 -48.438 1.00 48.69 413 ALA A O 1
ATOM 3364 N N . PRO A 1 414 ? -22.000 19.299 -48.950 1.00 50.47 414 PRO A N 1
ATOM 3365 C CA . PRO A 1 414 ? -20.578 19.113 -48.690 1.00 50.47 414 PRO A CA 1
ATOM 3366 C C . PRO A 1 414 ? -20.310 18.967 -47.181 1.00 50.47 414 PRO A C 1
ATOM 3368 O O . PRO A 1 414 ? -21.058 19.517 -46.371 1.00 50.47 414 PRO A O 1
ATOM 3371 N N . PRO A 1 415 ? -19.245 18.248 -46.783 1.00 48.22 415 PRO A N 1
ATOM 3372 C CA . PRO A 1 415 ? -18.894 18.091 -45.381 1.00 48.22 415 PRO A CA 1
ATOM 3373 C C . PRO A 1 415 ? -18.458 19.438 -44.801 1.00 48.22 415 PRO A C 1
ATOM 3375 O O . PRO A 1 415 ? -17.510 20.069 -45.276 1.00 48.22 415 PRO A O 1
ATOM 3378 N N . THR A 1 416 ? -19.157 19.875 -43.758 1.00 40.84 416 THR A N 1
ATOM 3379 C CA . THR A 1 416 ? -18.800 21.046 -42.964 1.00 40.84 416 THR A CA 1
ATOM 3380 C C . THR A 1 416 ? -17.443 20.800 -42.312 1.00 40.84 416 THR A C 1
ATOM 3382 O O . THR A 1 416 ? -17.316 20.054 -41.344 1.00 40.84 416 THR A O 1
ATOM 3385 N N . SER A 1 417 ? -16.414 21.425 -42.876 1.00 41.31 417 SER A N 1
ATOM 3386 C CA . SER A 1 417 ? -15.082 21.554 -42.298 1.00 41.31 417 SER A CA 1
ATOM 3387 C C . SER A 1 417 ? -15.186 22.237 -40.929 1.00 41.31 417 SER A C 1
ATOM 3389 O O . SER A 1 417 ? -15.266 23.462 -40.830 1.00 41.31 417 SER A O 1
ATOM 3391 N N . GLN A 1 418 ? -15.204 21.449 -39.851 1.00 43.88 418 GLN A N 1
ATOM 3392 C CA . GLN A 1 418 ? -14.893 21.962 -38.521 1.00 43.88 418 GLN A CA 1
ATOM 3393 C C . GLN A 1 418 ? -13.388 22.231 -38.465 1.00 43.88 418 GLN A C 1
ATOM 3395 O O . GLN A 1 418 ? -12.582 21.384 -38.089 1.00 43.88 418 GLN A O 1
ATOM 3400 N N . ARG A 1 419 ? -13.014 23.444 -38.881 1.00 35.62 419 ARG A N 1
ATOM 3401 C CA . ARG A 1 419 ? -11.720 24.056 -38.583 1.00 35.62 419 ARG A CA 1
ATOM 3402 C C . ARG A 1 419 ? -11.554 24.148 -37.065 1.00 35.62 419 ARG A C 1
ATOM 3404 O O . ARG A 1 419 ? -12.154 25.006 -36.420 1.00 35.62 419 ARG A O 1
ATOM 3411 N N . SER A 1 420 ? -10.702 23.304 -36.498 1.00 39.00 420 SER A N 1
ATOM 3412 C CA . SER A 1 420 ? -10.101 23.525 -35.187 1.00 39.00 420 SER A CA 1
ATOM 3413 C C . SER A 1 420 ? -9.146 24.717 -35.289 1.00 39.00 420 SER A C 1
ATOM 3415 O O . SER A 1 420 ? -8.040 24.629 -35.818 1.00 39.00 420 SER A O 1
ATOM 3417 N N . ALA A 1 421 ? -9.599 25.874 -34.811 1.00 35.06 421 ALA A N 1
ATOM 3418 C CA . ALA A 1 421 ? -8.751 27.040 -34.641 1.00 35.06 421 ALA A CA 1
ATOM 3419 C C . ALA A 1 421 ? -7.758 26.778 -33.498 1.00 35.06 421 ALA A C 1
ATOM 3421 O O . ALA A 1 421 ? -8.117 26.844 -32.322 1.00 35.06 421 ALA A O 1
ATOM 3422 N N . CYS A 1 422 ? -6.498 26.519 -33.852 1.00 41.59 422 CYS A N 1
ATOM 3423 C CA . CYS A 1 422 ? -5.350 26.673 -32.963 1.00 41.59 422 CYS A CA 1
ATOM 3424 C C . CYS A 1 422 ? -5.262 28.134 -32.496 1.00 41.59 422 CYS A C 1
ATOM 3426 O O . CYS A 1 422 ? -4.573 28.957 -33.098 1.00 41.59 422 CYS A O 1
ATOM 3428 N N . LYS A 1 423 ? -5.960 28.477 -31.410 1.00 38.25 423 LYS A N 1
ATOM 3429 C CA . LYS A 1 423 ? -5.653 29.677 -30.631 1.00 38.25 423 LYS A CA 1
ATOM 3430 C C . LYS A 1 423 ? -4.543 29.333 -29.647 1.00 38.25 423 LYS A C 1
ATOM 3432 O O . LYS A 1 423 ? -4.782 28.699 -28.623 1.00 38.25 423 LYS A O 1
ATOM 3437 N N . ARG A 1 424 ? -3.334 29.795 -29.984 1.00 47.00 424 ARG A N 1
ATOM 3438 C CA . ARG A 1 424 ? -2.226 30.017 -29.049 1.00 47.00 424 ARG A CA 1
ATOM 3439 C C . ARG A 1 424 ? -2.777 30.762 -27.830 1.00 47.00 424 ARG A C 1
ATOM 3441 O O . ARG A 1 424 ? -3.204 31.907 -27.961 1.00 47.00 424 ARG A O 1
ATOM 3448 N N . LYS A 1 425 ? -2.791 30.108 -26.669 1.00 40.50 425 LYS A N 1
ATOM 3449 C CA . LYS A 1 425 ? -2.925 30.786 -25.382 1.00 40.50 425 LYS A CA 1
ATOM 3450 C C . LYS A 1 425 ? -1.561 30.806 -24.715 1.00 40.50 425 LYS A C 1
ATOM 3452 O O . LYS A 1 425 ? -0.941 29.776 -24.483 1.00 40.50 425 LYS A O 1
ATOM 3457 N N . THR A 1 426 ? -1.133 32.037 -24.498 1.00 36.38 426 THR A N 1
ATOM 3458 C CA . THR A 1 426 ? -0.054 32.505 -23.645 1.00 36.38 426 THR A CA 1
ATOM 3459 C C . THR A 1 426 ? -0.016 31.765 -22.313 1.00 36.38 426 THR A C 1
ATOM 3461 O O . THR A 1 426 ? -1.031 31.631 -21.631 1.00 36.38 426 THR A O 1
ATOM 3464 N N . SER A 1 427 ? 1.189 31.316 -21.980 1.00 41.84 427 SER A N 1
ATOM 3465 C CA . SER A 1 427 ? 1.598 30.676 -20.739 1.00 41.84 427 SER A CA 1
ATOM 3466 C C . SER A 1 427 ? 1.214 31.499 -19.508 1.00 41.84 427 SER A C 1
ATOM 3468 O O . SER A 1 427 ? 1.774 32.572 -19.276 1.00 41.84 427 SER A O 1
ATOM 3470 N N . SER A 1 428 ? 0.327 30.965 -18.674 1.00 40.38 428 SER A N 1
ATOM 3471 C CA . SER A 1 428 ? 0.365 31.243 -17.241 1.00 40.38 428 SER A CA 1
ATOM 3472 C C . SER A 1 428 ? 1.274 30.197 -16.608 1.00 40.38 428 SER A C 1
ATOM 3474 O O . SER A 1 428 ? 0.937 29.014 -16.591 1.00 40.38 428 SER A O 1
ATOM 3476 N N . ARG A 1 429 ? 2.444 30.651 -16.152 1.00 48.03 429 ARG A N 1
ATOM 3477 C CA . ARG A 1 429 ? 3.373 29.908 -15.300 1.00 48.03 429 ARG A CA 1
ATOM 3478 C C . ARG A 1 429 ? 2.604 29.317 -14.117 1.00 48.03 429 ARG A C 1
ATOM 3480 O O . ARG A 1 429 ? 2.097 30.066 -13.287 1.00 48.03 429 ARG A O 1
ATOM 3487 N N . GLN A 1 430 ? 2.511 27.996 -14.067 1.00 41.34 430 GLN A N 1
ATOM 3488 C CA . GLN A 1 430 ? 2.373 27.276 -12.814 1.00 41.34 430 GLN A CA 1
ATOM 3489 C C . GLN A 1 430 ? 3.657 26.482 -12.649 1.00 41.34 430 GLN A C 1
ATOM 3491 O O . GLN A 1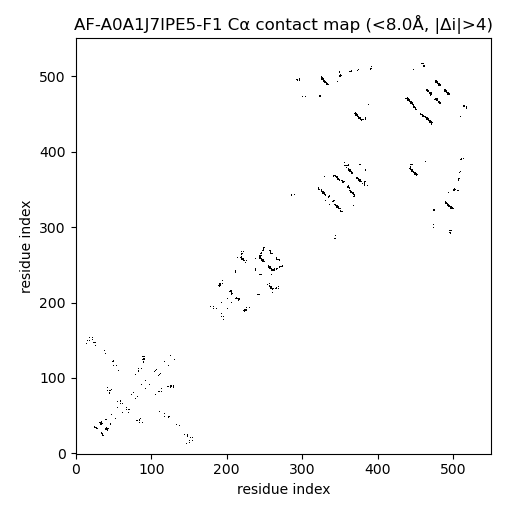 430 ? 3.948 25.588 -13.441 1.00 41.34 430 GLN A O 1
ATOM 3496 N N . ASP A 1 431 ? 4.432 26.914 -11.660 1.00 42.78 431 ASP A N 1
ATOM 3497 C CA . ASP A 1 431 ? 5.581 26.216 -11.117 1.00 42.78 431 ASP A CA 1
ATOM 3498 C C . ASP A 1 431 ? 5.150 24.806 -10.709 1.00 42.78 431 ASP A C 1
ATOM 3500 O O . ASP A 1 431 ? 4.382 24.607 -9.768 1.00 42.78 431 ASP A O 1
ATOM 3504 N N . SER A 1 432 ? 5.627 23.826 -11.457 1.00 44.41 432 SER A N 1
ATOM 3505 C CA . SER A 1 432 ? 5.736 22.452 -10.995 1.00 44.41 432 SER A CA 1
ATOM 3506 C C . SER A 1 432 ? 7.050 21.936 -11.548 1.00 44.41 432 SER A C 1
ATOM 3508 O O . SER A 1 432 ? 7.357 22.221 -12.706 1.00 44.41 432 SER A O 1
ATOM 3510 N N . ASP A 1 433 ? 7.808 21.256 -10.693 1.00 42.81 433 ASP A N 1
ATOM 3511 C CA . ASP A 1 433 ? 9.103 20.617 -10.935 1.00 42.81 433 ASP A CA 1
ATOM 3512 C C . ASP A 1 433 ? 9.014 19.545 -12.039 1.00 42.81 433 ASP A C 1
ATOM 3514 O O . ASP A 1 433 ? 9.163 18.346 -11.806 1.00 42.81 433 ASP A O 1
ATOM 3518 N N . ASP A 1 434 ? 8.695 19.969 -13.258 1.00 49.34 434 ASP A N 1
ATOM 3519 C CA . ASP A 1 434 ? 8.767 19.161 -14.462 1.00 49.34 434 ASP A CA 1
ATOM 3520 C C . ASP A 1 434 ? 10.235 19.211 -14.888 1.00 49.34 434 ASP A C 1
ATOM 3522 O O . ASP A 1 434 ? 10.668 20.123 -15.595 1.00 49.34 434 ASP A O 1
ATOM 3526 N N . ASP A 1 435 ? 11.023 18.259 -14.373 1.00 51.56 435 ASP A N 1
ATOM 3527 C CA . ASP A 1 435 ? 12.273 17.832 -15.008 1.00 51.56 435 ASP A CA 1
ATOM 3528 C C . ASP A 1 435 ? 11.985 17.798 -16.511 1.00 51.56 435 ASP A C 1
ATOM 3530 O O . ASP A 1 435 ? 11.134 17.018 -16.938 1.00 51.56 435 ASP A O 1
ATOM 3534 N N . GLY A 1 436 ? 12.600 18.698 -17.285 1.00 66.12 436 GLY A N 1
ATOM 3535 C CA . GLY A 1 436 ? 12.301 18.969 -18.699 1.00 66.12 436 GLY A CA 1
ATOM 3536 C C . GLY A 1 436 ? 12.672 17.824 -19.646 1.00 66.12 436 GLY A C 1
ATOM 3537 O O . GLY A 1 436 ? 13.281 18.042 -20.689 1.00 66.12 436 GLY A O 1
ATOM 3538 N N . GLN A 1 437 ? 12.356 16.596 -19.258 1.00 78.56 437 GLN A N 1
ATOM 3539 C CA . GLN A 1 437 ? 12.627 15.370 -19.963 1.00 78.56 437 GLN A CA 1
ATOM 3540 C C . GLN A 1 437 ? 11.624 15.238 -21.109 1.00 78.56 437 GLN A C 1
ATOM 3542 O O . GLN A 1 437 ? 10.415 15.106 -20.899 1.00 78.56 437 GLN A O 1
ATOM 3547 N N . GLU A 1 438 ? 12.135 15.286 -22.337 1.00 87.44 438 GLU A N 1
ATOM 3548 C CA . GLU A 1 438 ? 11.331 15.010 -23.521 1.00 87.44 438 GLU A CA 1
ATOM 3549 C C . GLU A 1 438 ? 10.789 13.570 -23.467 1.00 87.44 438 GLU A C 1
ATOM 3551 O O . GLU A 1 438 ? 11.497 12.653 -23.033 1.00 87.44 438 GLU A O 1
ATOM 3556 N N . PRO A 1 439 ? 9.529 13.344 -23.877 1.00 91.19 439 PRO A N 1
ATOM 3557 C CA . PRO A 1 439 ? 8.957 12.008 -23.872 1.00 91.19 439 PRO A CA 1
ATOM 3558 C C . PRO A 1 439 ? 9.674 11.104 -24.882 1.00 91.19 439 PRO A C 1
ATOM 3560 O O . PRO A 1 439 ? 9.916 11.500 -26.021 1.00 91.19 439 PRO A O 1
ATOM 3563 N N . SER A 1 440 ? 9.951 9.860 -24.485 1.00 89.50 440 SER A N 1
ATOM 3564 C CA . SER A 1 440 ? 10.529 8.830 -25.356 1.00 89.50 440 SER A CA 1
ATOM 3565 C C . SER A 1 440 ? 9.551 8.369 -26.440 1.00 89.50 440 SER A C 1
ATOM 3567 O O . SER A 1 440 ? 9.964 7.971 -27.527 1.00 89.50 440 SER A O 1
ATOM 3569 N N . LEU A 1 441 ? 8.246 8.431 -26.159 1.00 92.69 441 LEU A N 1
ATOM 3570 C CA . LEU A 1 441 ? 7.192 8.068 -27.101 1.00 92.69 441 LEU A CA 1
ATOM 3571 C C . LEU A 1 441 ? 5.899 8.819 -26.783 1.00 92.69 441 LEU A C 1
ATOM 3573 O O . LEU A 1 441 ? 5.408 8.766 -25.657 1.00 92.69 441 LEU A O 1
ATOM 3577 N N . THR A 1 442 ? 5.280 9.418 -27.798 1.00 95.50 442 THR A N 1
ATOM 3578 C CA . THR A 1 442 ? 3.937 9.999 -27.692 1.00 95.50 442 THR A CA 1
ATOM 3579 C C . THR A 1 442 ? 2.948 9.181 -28.511 1.00 95.50 442 THR A C 1
ATOM 3581 O O . THR A 1 442 ? 3.091 9.033 -29.724 1.00 95.50 442 THR A O 1
ATOM 3584 N N . LEU A 1 443 ? 1.899 8.685 -27.855 1.00 97.12 443 LEU A N 1
ATOM 3585 C CA . LEU A 1 443 ? 0.771 8.019 -28.495 1.00 97.12 443 LEU A CA 1
ATOM 3586 C C . LEU A 1 443 ? -0.477 8.892 -28.416 1.00 97.12 443 LEU A C 1
ATOM 3588 O O . LEU A 1 443 ? -0.862 9.389 -27.356 1.00 97.12 443 LEU A O 1
ATOM 3592 N N . LEU A 1 444 ? -1.163 9.026 -29.544 1.00 97.81 444 LEU A N 1
ATOM 3593 C CA . LEU A 1 444 ? -2.510 9.570 -29.581 1.00 97.81 444 LEU A CA 1
ATOM 3594 C C . LEU A 1 444 ? -3.484 8.498 -29.107 1.00 97.81 444 LEU A C 1
ATOM 3596 O O . LEU A 1 444 ? -3.301 7.308 -29.383 1.00 97.81 444 LEU A O 1
ATOM 3600 N N . VAL A 1 445 ? -4.538 8.925 -28.417 1.00 97.44 445 VAL A N 1
ATOM 3601 C CA . VAL A 1 445 ? -5.564 8.010 -27.922 1.00 97.44 445 VAL A CA 1
ATOM 3602 C C . VAL A 1 445 ? -6.949 8.400 -28.392 1.00 97.44 445 VAL A C 1
ATOM 3604 O O . VAL A 1 445 ? -7.284 9.582 -28.465 1.00 97.44 445 VAL A O 1
ATOM 3607 N N . SER A 1 446 ? -7.761 7.385 -28.671 1.00 96.81 446 SER A N 1
ATOM 3608 C CA . SER A 1 446 ? -9.204 7.511 -28.836 1.00 96.81 446 SER A CA 1
ATOM 3609 C C . SER A 1 446 ? -9.880 6.510 -27.908 1.00 96.81 446 SER A C 1
ATOM 3611 O O . SER A 1 446 ? -9.407 5.380 -27.799 1.00 96.81 446 SER A O 1
ATOM 3613 N N . PHE A 1 447 ? -10.965 6.872 -27.226 1.00 96.38 447 PHE A N 1
ATOM 3614 C CA . PHE A 1 447 ? -11.650 5.974 -26.291 1.00 96.38 447 PHE A CA 1
ATOM 3615 C C . PHE A 1 447 ? -13.175 6.141 -26.266 1.00 96.38 447 PHE A C 1
ATOM 3617 O O . PHE A 1 447 ? -13.709 7.231 -26.482 1.00 96.38 447 PHE A O 1
ATOM 3624 N N . ARG A 1 448 ? -13.867 5.042 -25.949 1.00 96.19 448 ARG A N 1
ATOM 3625 C CA . ARG A 1 448 ? -15.299 4.977 -25.612 1.00 96.19 448 ARG A CA 1
ATOM 3626 C C . ARG A 1 448 ? -15.479 4.222 -24.302 1.00 96.19 448 ARG A C 1
ATOM 3628 O O . ARG A 1 448 ? -14.609 3.453 -23.888 1.00 96.19 448 ARG A O 1
ATOM 3635 N N . GLY A 1 449 ? -16.610 4.423 -23.639 1.00 95.81 449 GLY A N 1
ATOM 3636 C CA . GLY A 1 449 ? -16.831 3.769 -22.362 1.00 95.81 449 GLY A CA 1
ATOM 3637 C C . GLY A 1 449 ? -18.148 4.110 -21.699 1.00 95.81 449 GLY A C 1
ATOM 3638 O O . GLY A 1 449 ? -19.124 4.515 -22.330 1.00 95.81 449 GLY A O 1
ATOM 3639 N N . ARG A 1 450 ? -18.149 3.938 -20.382 1.00 94.88 450 ARG A N 1
ATOM 3640 C CA . ARG A 1 450 ? -19.272 4.196 -19.493 1.00 94.88 450 ARG A CA 1
ATOM 3641 C C . ARG A 1 450 ? -18.828 5.052 -18.313 1.00 94.88 450 ARG A C 1
ATOM 3643 O O . ARG A 1 450 ? -17.727 4.868 -17.787 1.00 94.88 450 ARG A O 1
ATOM 3650 N N . LYS A 1 451 ? -19.694 5.964 -17.881 1.00 93.31 451 LYS A N 1
ATOM 3651 C CA . LYS A 1 451 ? -19.560 6.653 -16.593 1.00 93.31 451 LYS A CA 1
ATOM 3652 C C . LYS A 1 451 ? -19.833 5.674 -15.442 1.00 93.31 451 LYS A C 1
ATOM 3654 O O . LYS A 1 451 ? -20.661 4.777 -15.560 1.00 93.31 451 LYS A O 1
ATOM 3659 N N . ASN A 1 452 ? -19.131 5.839 -14.330 1.00 88.00 452 ASN A N 1
ATOM 3660 C CA . ASN A 1 452 ? -19.240 5.002 -13.132 1.00 88.00 452 ASN A CA 1
ATOM 3661 C C . ASN A 1 452 ? -19.648 5.829 -11.899 1.00 88.00 452 ASN A C 1
ATOM 3663 O O . ASN A 1 452 ? -19.350 5.455 -10.767 1.00 88.00 452 ASN A O 1
ATOM 3667 N N . LEU A 1 453 ? -20.327 6.959 -12.105 1.00 83.69 453 LEU A N 1
ATOM 3668 C CA . LEU A 1 453 ? -20.826 7.791 -11.012 1.00 83.69 453 LEU A CA 1
ATOM 3669 C C . LEU A 1 453 ? -22.093 7.153 -10.421 1.00 83.69 453 LEU A C 1
ATOM 3671 O O . LEU A 1 453 ? -22.860 6.528 -11.151 1.00 83.69 453 LEU A O 1
ATOM 3675 N N . GLU A 1 454 ? -22.314 7.303 -9.109 1.00 73.25 454 GLU A N 1
ATOM 3676 C CA . GLU A 1 454 ? -23.303 6.538 -8.317 1.00 73.25 454 GLU A CA 1
ATOM 3677 C C . GLU A 1 454 ? -24.694 6.416 -8.976 1.00 73.25 454 GLU A C 1
ATOM 3679 O O . GLU A 1 454 ? -25.314 5.354 -8.905 1.00 73.25 454 GLU A O 1
ATOM 3684 N N . ASN A 1 455 ? -25.140 7.448 -9.700 1.00 75.50 455 ASN A N 1
ATOM 3685 C CA . ASN A 1 455 ? -26.440 7.486 -10.378 1.00 75.50 455 ASN A CA 1
ATOM 3686 C C . ASN A 1 455 ? -26.365 7.605 -11.911 1.00 75.50 455 ASN A C 1
ATOM 3688 O O . ASN A 1 455 ? -27.400 7.562 -12.579 1.00 75.50 455 ASN A O 1
ATOM 3692 N N . ASP A 1 456 ? -25.164 7.736 -12.477 1.00 80.06 456 ASP A N 1
ATOM 3693 C CA . ASP A 1 456 ? -24.949 7.945 -13.907 1.00 80.06 456 ASP A CA 1
ATOM 3694 C C . ASP A 1 456 ? -24.020 6.860 -14.469 1.00 80.06 456 ASP A C 1
ATOM 3696 O O . ASP A 1 456 ? -22.792 6.942 -14.391 1.00 80.06 456 ASP A O 1
ATOM 3700 N N . LYS A 1 457 ? -24.653 5.815 -15.017 1.00 84.50 457 LYS A N 1
ATOM 3701 C CA . LYS A 1 457 ? -24.010 4.679 -15.696 1.00 84.50 457 LYS A CA 1
ATOM 3702 C C . LYS A 1 457 ? -24.137 4.761 -17.212 1.00 84.50 457 LYS A C 1
ATOM 3704 O O . LYS A 1 457 ? -24.245 3.736 -17.887 1.00 84.50 457 LYS A O 1
ATOM 3709 N N . GLU A 1 458 ? -24.205 5.973 -17.740 1.00 90.62 458 GLU A N 1
ATOM 3710 C CA . GLU A 1 458 ? -24.424 6.218 -19.154 1.00 90.62 458 GLU A CA 1
ATOM 3711 C C . GLU A 1 458 ? -23.208 5.836 -20.010 1.00 90.62 458 GLU A C 1
ATOM 3713 O O . GLU A 1 458 ? -22.057 6.097 -19.642 1.00 90.62 458 GLU A O 1
ATOM 3718 N N . ILE A 1 459 ? -23.474 5.210 -21.160 1.00 93.69 459 ILE A N 1
ATOM 3719 C CA . ILE A 1 459 ? -22.474 4.958 -22.201 1.00 93.69 459 ILE A CA 1
ATOM 3720 C C . ILE A 1 459 ? -22.217 6.264 -22.954 1.00 93.69 459 ILE A C 1
ATOM 3722 O O . ILE A 1 459 ? -23.151 6.891 -23.450 1.00 93.69 459 ILE A O 1
ATOM 3726 N N . PHE A 1 460 ? -20.951 6.647 -23.094 1.00 93.81 460 PHE A N 1
ATOM 3727 C CA . PHE A 1 460 ? -20.550 7.711 -24.008 1.00 93.81 460 PHE A CA 1
ATOM 3728 C C . PHE A 1 460 ? -20.024 7.082 -25.298 1.00 93.81 460 PHE A C 1
ATOM 3730 O O . PHE A 1 460 ? -18.892 6.609 -25.388 1.00 93.81 460 PHE A O 1
ATOM 3737 N N . TYR A 1 461 ? -20.900 7.057 -26.297 1.00 91.38 461 TYR A N 1
ATOM 3738 C CA . TYR A 1 461 ? -20.652 6.392 -27.573 1.00 91.38 461 TYR A CA 1
ATOM 3739 C C . TYR A 1 461 ? -19.899 7.265 -28.580 1.00 91.38 461 TYR A C 1
ATOM 3741 O O . TYR A 1 461 ? -19.326 6.759 -29.538 1.00 91.38 461 TYR A O 1
ATOM 3749 N N . MET A 1 462 ? -19.850 8.580 -28.375 1.00 93.19 462 MET A N 1
ATOM 3750 C CA . MET A 1 462 ? -19.008 9.457 -29.185 1.00 93.19 462 MET A CA 1
ATOM 3751 C C . MET A 1 462 ? -17.546 9.312 -28.738 1.00 93.19 462 MET A C 1
ATOM 3753 O O . MET A 1 462 ? -17.267 9.571 -27.563 1.00 93.19 462 MET A O 1
ATOM 3757 N N . PRO A 1 463 ? -16.617 8.900 -29.629 1.00 93.75 463 PRO A N 1
ATOM 3758 C CA . PRO A 1 463 ? -15.212 8.745 -29.274 1.00 93.75 463 PRO A CA 1
ATOM 3759 C C . PRO A 1 463 ? -14.630 10.034 -28.699 1.00 93.75 463 PRO A C 1
ATOM 3761 O O . PRO A 1 463 ? -14.793 11.122 -29.258 1.00 93.75 463 PRO A O 1
ATOM 3764 N N . LYS A 1 464 ? -13.920 9.897 -27.586 1.00 95.25 464 LYS A N 1
ATOM 3765 C CA . LYS A 1 464 ? -13.120 10.960 -26.982 1.00 95.25 464 LYS A CA 1
ATOM 3766 C C . LYS A 1 464 ? -11.661 10.758 -27.332 1.00 95.25 464 LYS A C 1
ATOM 3768 O O . LYS A 1 464 ? -11.231 9.628 -27.527 1.00 95.25 464 LYS A O 1
ATOM 3773 N N . ASN A 1 465 ? -10.908 11.849 -27.422 1.00 95.25 465 ASN A N 1
ATOM 3774 C CA . ASN A 1 465 ? -9.512 11.810 -27.845 1.00 95.25 465 ASN A CA 1
ATOM 3775 C C . ASN A 1 465 ? -8.595 12.402 -26.773 1.00 95.25 465 ASN A C 1
ATOM 3777 O O . ASN A 1 465 ? -9.036 13.138 -25.887 1.00 95.25 465 ASN A O 1
ATOM 3781 N N . GLY A 1 466 ? -7.313 12.081 -26.875 1.00 96.88 466 GLY A N 1
ATOM 3782 C CA . GLY A 1 466 ? -6.277 12.601 -25.997 1.00 96.88 466 GLY A CA 1
ATOM 3783 C C . GLY A 1 466 ? -4.887 12.190 -26.458 1.00 96.88 466 GLY A C 1
ATOM 3784 O O . GLY A 1 466 ? -4.704 11.729 -27.588 1.00 96.88 466 GLY A O 1
ATOM 3785 N N . LYS A 1 467 ? -3.920 12.313 -25.553 1.00 97.62 467 LYS A N 1
ATOM 3786 C CA . LYS A 1 467 ? -2.542 11.857 -25.755 1.00 97.62 467 LYS A CA 1
ATOM 3787 C C . LYS A 1 467 ? -1.977 11.197 -24.502 1.00 97.62 467 LYS A C 1
ATOM 3789 O O . LYS A 1 467 ? -2.386 11.539 -23.393 1.00 97.62 467 LYS A O 1
ATOM 3794 N N . ILE A 1 468 ? -1.047 10.270 -24.693 1.00 98.06 468 ILE A N 1
ATOM 3795 C CA . ILE A 1 468 ? -0.255 9.626 -23.646 1.00 98.06 468 ILE A CA 1
ATOM 3796 C C . ILE A 1 468 ? 1.215 9.699 -24.054 1.00 98.06 468 ILE A C 1
ATOM 3798 O O . ILE A 1 468 ? 1.594 9.192 -25.105 1.00 98.06 468 ILE A O 1
ATOM 3802 N N . ASP A 1 469 ? 2.013 10.316 -23.199 1.00 97.31 469 ASP A N 1
ATOM 3803 C CA . ASP A 1 469 ? 3.448 10.515 -23.328 1.00 97.31 469 ASP A CA 1
ATOM 3804 C C . ASP A 1 469 ? 4.161 9.528 -22.384 1.00 97.31 469 ASP A C 1
ATOM 3806 O O . ASP A 1 469 ? 3.809 9.431 -21.208 1.00 97.31 469 ASP A O 1
ATOM 3810 N N . PHE A 1 470 ? 5.128 8.764 -22.887 1.00 95.38 470 PHE A N 1
ATOM 3811 C CA . PHE A 1 470 ? 5.991 7.866 -22.111 1.00 95.38 470 PHE A CA 1
ATOM 3812 C C . PHE A 1 470 ? 7.351 8.531 -21.897 1.00 95.38 470 PHE A C 1
ATOM 3814 O O . PHE A 1 470 ? 7.838 9.210 -22.794 1.00 95.38 470 PHE A O 1
ATOM 3821 N N . PHE A 1 471 ? 7.951 8.358 -20.716 1.00 91.19 471 PHE A N 1
ATOM 3822 C CA . PHE A 1 471 ? 9.132 9.140 -20.294 1.00 91.19 471 PHE A CA 1
ATOM 3823 C C . PHE A 1 471 ? 10.390 8.306 -20.052 1.00 91.19 471 PHE A C 1
ATOM 3825 O O . PHE A 1 471 ? 11.447 8.847 -19.746 1.00 91.19 471 PHE A O 1
ATOM 3832 N N . ASP A 1 472 ? 10.296 6.987 -20.155 1.00 87.12 472 ASP A N 1
ATOM 3833 C CA . ASP A 1 472 ? 11.413 6.080 -19.941 1.00 87.12 472 ASP A CA 1
ATOM 3834 C C . ASP A 1 472 ? 11.571 5.111 -21.113 1.00 87.12 472 ASP A C 1
ATOM 3836 O O . ASP A 1 472 ? 10.610 4.758 -21.799 1.00 87.12 472 ASP A O 1
ATOM 3840 N N . ASP A 1 473 ? 12.797 4.631 -21.316 1.00 82.88 473 ASP A N 1
ATOM 3841 C CA . ASP A 1 473 ? 13.128 3.639 -22.349 1.00 82.88 473 ASP A CA 1
ATOM 3842 C C . ASP A 1 473 ? 12.307 2.345 -22.218 1.00 82.88 473 ASP A C 1
ATOM 3844 O O . ASP A 1 473 ? 12.124 1.591 -23.173 1.00 82.88 473 ASP A O 1
ATOM 3848 N N . TYR A 1 474 ? 11.822 2.066 -21.006 1.00 85.75 474 TYR A N 1
ATOM 3849 C CA . TYR A 1 474 ? 11.075 0.859 -20.660 1.00 85.75 474 TYR A CA 1
ATOM 3850 C C . TYR A 1 474 ? 9.559 1.043 -20.715 1.00 85.75 474 TYR A C 1
ATOM 3852 O O . TYR A 1 474 ? 8.820 0.085 -20.441 1.00 85.75 474 TYR A O 1
ATOM 3860 N N . HIS A 1 475 ? 9.087 2.250 -21.037 1.00 90.50 475 HIS A N 1
ATOM 3861 C CA . HIS A 1 475 ? 7.672 2.612 -21.059 1.00 90.50 475 HIS A CA 1
ATOM 3862 C C . HIS A 1 475 ? 6.955 2.212 -19.755 1.00 90.50 475 HIS A C 1
ATOM 3864 O O . HIS A 1 475 ? 5.827 1.704 -19.774 1.00 90.50 475 HIS A O 1
ATOM 3870 N N . CYS A 1 476 ? 7.645 2.331 -18.618 1.00 93.94 476 CYS A N 1
ATOM 3871 C CA . CYS A 1 476 ? 7.119 2.047 -17.293 1.00 93.94 476 CYS A CA 1
ATOM 3872 C C . CYS A 1 476 ? 6.516 3.283 -16.629 1.00 93.94 476 CYS A C 1
ATOM 3874 O O . CYS A 1 476 ? 5.737 3.112 -15.688 1.00 93.94 476 CYS A O 1
ATOM 3876 N N . ARG A 1 477 ? 6.809 4.489 -17.127 1.00 95.94 477 ARG A N 1
ATOM 3877 C CA . ARG A 1 477 ? 6.194 5.745 -16.688 1.00 95.94 477 ARG A CA 1
ATOM 3878 C C . ARG A 1 477 ? 5.508 6.443 -17.854 1.00 95.94 477 ARG A C 1
ATOM 3880 O O . ARG A 1 477 ? 6.075 6.565 -18.936 1.00 95.94 477 ARG A O 1
ATOM 3887 N N . LEU A 1 478 ? 4.291 6.920 -17.612 1.00 97.06 478 LEU A N 1
ATOM 3888 C CA . LEU A 1 478 ? 3.527 7.695 -18.585 1.00 97.06 478 LEU A CA 1
ATOM 3889 C C . LEU A 1 478 ? 2.840 8.900 -17.942 1.00 97.06 478 LEU A C 1
ATOM 3891 O O . LEU A 1 478 ? 2.480 8.855 -16.765 1.00 97.06 478 LEU A O 1
ATOM 3895 N N . LYS A 1 479 ? 2.608 9.946 -18.735 1.00 97.56 479 LYS A N 1
ATOM 3896 C CA . LYS A 1 479 ? 1.671 11.035 -18.437 1.00 97.56 479 LYS A CA 1
ATOM 3897 C C . LYS A 1 479 ? 0.640 11.104 -19.556 1.00 97.56 479 LYS A C 1
ATOM 3899 O O . LYS A 1 479 ? 0.976 11.013 -20.730 1.00 97.56 479 LYS A O 1
ATOM 3904 N N . GLY A 1 480 ? -0.629 11.242 -19.212 1.00 97.38 480 GLY A N 1
ATOM 3905 C CA . GLY A 1 480 ? -1.722 11.306 -20.170 1.00 97.38 480 GLY A CA 1
ATOM 3906 C C . GLY A 1 480 ? -2.576 12.546 -19.985 1.00 97.38 480 GLY A C 1
ATOM 3907 O O . GLY A 1 480 ? -2.718 13.058 -18.880 1.00 97.38 480 GLY A O 1
ATOM 3908 N N . ASN A 1 481 ? -3.156 13.014 -21.086 1.00 97.38 481 ASN A N 1
ATOM 3909 C CA . ASN A 1 481 ? -4.114 14.111 -21.120 1.00 97.38 481 ASN A CA 1
ATOM 3910 C C . ASN A 1 481 ? -5.313 13.688 -21.971 1.00 97.38 481 ASN A C 1
ATOM 3912 O O . ASN A 1 481 ? -5.168 13.435 -23.169 1.00 97.38 481 ASN A O 1
ATOM 3916 N N . VAL A 1 482 ? -6.492 13.594 -21.359 1.00 96.50 482 VAL A N 1
ATOM 3917 C CA . VAL A 1 482 ? -7.725 13.100 -21.997 1.00 96.50 482 VAL A CA 1
ATOM 3918 C C . VAL A 1 482 ? -8.922 13.970 -21.627 1.00 96.50 482 VAL A C 1
ATOM 3920 O O . VAL A 1 482 ? -8.998 14.465 -20.512 1.00 96.50 482 VAL A O 1
ATOM 3923 N N . ASP A 1 483 ? -9.883 14.142 -22.534 1.00 94.50 483 ASP A N 1
ATOM 3924 C CA . ASP A 1 483 ? -11.147 14.833 -22.232 1.00 94.50 483 ASP A CA 1
ATOM 3925 C C . ASP A 1 483 ? -12.206 13.837 -21.732 1.00 94.50 483 ASP A C 1
ATOM 3927 O O . ASP A 1 483 ? -12.825 13.114 -22.521 1.00 94.50 483 ASP A O 1
ATOM 3931 N N . LEU A 1 484 ? -12.397 13.769 -20.411 1.00 92.38 484 LEU A N 1
ATOM 3932 C CA . LEU A 1 484 ? -13.356 12.860 -19.788 1.00 92.38 484 LEU A CA 1
ATOM 3933 C C . LEU A 1 484 ? -14.773 13.457 -19.773 1.00 92.38 484 LEU A C 1
ATOM 3935 O O . LEU A 1 484 ? -14.962 14.612 -19.379 1.00 92.38 484 LEU A O 1
ATOM 3939 N N . PRO A 1 485 ? -15.814 12.668 -20.101 1.00 87.69 485 PRO A N 1
ATOM 3940 C CA . PRO A 1 485 ? -17.201 13.113 -19.982 1.00 87.69 485 PRO A CA 1
ATOM 3941 C C . PRO A 1 485 ? -17.526 13.631 -18.572 1.00 87.69 485 PRO A C 1
ATOM 3943 O O . PRO A 1 485 ? -17.169 13.000 -17.580 1.00 87.69 485 PRO A O 1
ATOM 3946 N N . SER A 1 486 ? -18.223 14.769 -18.482 1.00 83.50 486 SER A N 1
ATOM 3947 C CA . SER A 1 486 ? -18.663 15.420 -17.227 1.00 83.50 486 SER A CA 1
ATOM 3948 C C . SER A 1 486 ? -17.556 15.978 -16.314 1.00 83.50 486 SER A C 1
ATOM 3950 O O . SER A 1 486 ? -17.858 16.662 -15.330 1.00 83.50 486 SER A O 1
ATOM 3952 N N . ILE A 1 487 ? -16.285 15.722 -16.623 1.00 87.94 487 ILE A N 1
ATOM 3953 C CA . ILE A 1 487 ? -15.133 16.236 -15.868 1.00 87.94 487 ILE A CA 1
ATOM 3954 C C . ILE A 1 487 ? -14.370 17.267 -16.700 1.00 87.94 487 ILE A C 1
ATOM 3956 O O . ILE A 1 487 ? -13.984 18.296 -16.153 1.00 87.94 487 ILE A O 1
ATOM 3960 N N . GLY A 1 488 ? -14.252 17.042 -18.011 1.00 91.94 488 GLY A N 1
ATOM 3961 C CA . GLY A 1 488 ? -13.495 17.883 -18.930 1.00 91.94 488 GLY A CA 1
ATOM 3962 C C . GLY A 1 488 ? -12.065 17.366 -19.133 1.00 91.94 488 GLY A C 1
ATOM 3963 O O . GLY A 1 488 ? -11.823 16.166 -18.963 1.00 91.94 488 GLY A O 1
ATOM 3964 N N . PRO A 1 489 ? -11.111 18.242 -19.495 1.00 95.00 489 PRO A N 1
ATOM 3965 C CA . PRO A 1 489 ? -9.723 17.853 -19.708 1.00 95.00 489 PRO A CA 1
ATOM 3966 C C . PRO A 1 489 ? -9.085 17.402 -18.394 1.00 95.00 489 PRO A C 1
ATOM 3968 O O . PRO A 1 489 ? -9.066 18.151 -17.418 1.00 95.00 489 PRO A O 1
ATOM 3971 N N . VAL A 1 490 ? -8.558 16.179 -18.397 1.00 95.31 490 VAL A N 1
ATOM 3972 C CA . VAL A 1 490 ? -7.921 15.542 -17.253 1.00 95.31 490 VAL A CA 1
ATOM 3973 C C . VAL A 1 490 ? -6.492 15.135 -17.570 1.00 95.31 490 VAL A C 1
ATOM 3975 O O . VAL A 1 490 ? -6.258 14.393 -18.528 1.00 95.31 490 VAL A O 1
ATOM 3978 N N . SER A 1 491 ? -5.561 15.577 -16.726 1.00 96.81 491 SER A N 1
ATOM 3979 C CA . SER A 1 491 ? -4.189 15.075 -16.697 1.00 96.81 491 SER A CA 1
ATOM 3980 C C . SER A 1 491 ? -4.054 13.919 -15.703 1.00 96.81 491 SER A C 1
ATOM 3982 O O . SER A 1 491 ? -4.698 13.884 -14.645 1.00 96.81 491 SER A O 1
ATOM 3984 N N . PHE A 1 492 ? -3.238 12.933 -16.057 1.00 96.50 492 PHE A N 1
ATOM 3985 C CA . PHE A 1 492 ? -2.947 11.789 -15.203 1.00 96.50 492 PHE A CA 1
ATOM 3986 C C . PHE A 1 492 ? -1.524 11.286 -15.400 1.00 96.50 492 PHE A C 1
ATOM 3988 O O . PHE A 1 492 ? -0.931 11.454 -16.461 1.00 96.50 492 PHE A O 1
ATOM 3995 N N . GLU A 1 493 ? -1.012 10.599 -14.392 1.00 96.94 493 GLU A N 1
ATOM 3996 C CA . GLU A 1 493 ? 0.264 9.896 -14.431 1.00 96.94 493 GLU A CA 1
ATOM 3997 C C . GLU A 1 493 ? 0.032 8.400 -14.245 1.00 96.94 493 GLU A C 1
ATOM 3999 O O . GLU A 1 493 ? -0.934 7.988 -13.597 1.00 96.94 493 GLU A O 1
ATOM 4004 N N . GLY A 1 494 ? 0.890 7.572 -14.831 1.00 97.12 494 GLY A N 1
ATOM 4005 C CA . GLY A 1 494 ? 0.767 6.124 -14.780 1.00 97.12 494 GLY A CA 1
ATOM 4006 C C . GLY A 1 494 ? 2.100 5.425 -14.570 1.00 97.12 494 GLY A C 1
ATOM 4007 O O . GLY A 1 494 ? 3.112 5.792 -15.165 1.00 97.12 494 GLY A O 1
ATOM 4008 N N . TRP A 1 495 ? 2.064 4.364 -13.766 1.00 97.56 495 TRP A N 1
ATOM 4009 C CA . TRP A 1 495 ? 3.220 3.541 -13.422 1.00 97.56 495 TRP A CA 1
ATOM 4010 C C . TRP A 1 495 ? 2.922 2.078 -13.720 1.00 97.56 495 TRP A C 1
ATOM 4012 O O . TRP A 1 495 ? 1.928 1.518 -13.251 1.00 97.56 495 TRP A O 1
ATOM 4022 N N . LYS A 1 496 ? 3.783 1.446 -14.513 1.00 97.56 496 LYS A N 1
ATOM 4023 C CA . LYS A 1 496 ? 3.638 0.050 -14.929 1.00 97.56 496 LYS A CA 1
ATOM 4024 C C . LYS A 1 496 ? 3.973 -0.881 -13.774 1.00 97.56 496 LYS A C 1
ATOM 4026 O O . LYS A 1 496 ? 5.089 -0.844 -13.266 1.00 97.56 496 LYS A O 1
ATOM 4031 N N . THR A 1 497 ? 3.032 -1.741 -13.400 1.00 96.69 497 THR A N 1
ATOM 4032 C CA . THR A 1 497 ? 3.175 -2.731 -12.317 1.00 96.69 497 THR A CA 1
ATOM 4033 C C . THR A 1 497 ? 3.266 -4.164 -12.833 1.00 96.69 497 THR A C 1
ATOM 4035 O O . THR A 1 497 ? 3.706 -5.062 -12.120 1.00 96.69 497 THR A O 1
ATOM 4038 N N . MET A 1 498 ? 2.888 -4.407 -14.093 1.00 94.81 498 MET A N 1
ATOM 4039 C CA . MET A 1 498 ? 2.979 -5.729 -14.717 1.00 94.81 498 MET A CA 1
ATOM 4040 C C . MET A 1 498 ? 3.302 -5.625 -16.209 1.00 94.81 498 MET A C 1
ATOM 4042 O O . MET A 1 498 ? 2.695 -4.821 -16.918 1.00 94.81 498 MET A O 1
ATOM 4046 N N . LYS A 1 499 ? 4.200 -6.484 -16.715 1.00 92.25 499 LYS A N 1
ATOM 4047 C CA . LYS A 1 499 ? 4.444 -6.615 -18.163 1.00 92.25 499 LYS A CA 1
ATOM 4048 C C . LYS A 1 499 ? 3.225 -7.192 -18.881 1.00 92.25 499 LYS A C 1
ATOM 4050 O O . LYS A 1 499 ? 2.544 -8.079 -18.359 1.00 92.25 499 LYS A O 1
ATOM 4055 N N . GLY A 1 500 ? 2.986 -6.737 -20.108 1.00 85.88 500 GLY A N 1
ATOM 4056 C CA . GLY A 1 500 ? 1.993 -7.340 -20.985 1.00 85.88 500 GLY A CA 1
ATOM 4057 C C . GLY A 1 500 ? 2.383 -8.775 -21.337 1.00 85.88 500 GLY A C 1
ATOM 4058 O O . GLY A 1 500 ? 3.449 -9.027 -21.891 1.00 85.88 500 GLY A O 1
ATOM 4059 N N . LYS A 1 501 ? 1.508 -9.732 -21.029 1.00 82.38 501 LYS A N 1
ATOM 4060 C CA . LYS A 1 501 ? 1.612 -11.112 -21.517 1.00 82.38 501 LYS A CA 1
ATOM 4061 C C . LYS A 1 501 ? 0.603 -11.310 -22.643 1.00 82.38 501 LYS A C 1
ATOM 4063 O O . LYS A 1 501 ? -0.543 -10.864 -22.531 1.00 82.38 501 LYS A O 1
ATOM 4068 N N . LYS A 1 502 ? 1.012 -11.992 -23.718 1.00 72.00 502 LYS A N 1
ATOM 4069 C CA . LYS A 1 502 ? 0.084 -12.406 -24.781 1.00 72.00 502 LYS A CA 1
ATOM 4070 C C . LYS A 1 502 ? -1.049 -13.231 -24.151 1.00 72.00 502 LYS A C 1
ATOM 4072 O O . LYS A 1 502 ? -0.785 -14.074 -23.302 1.00 72.00 502 LYS A O 1
ATOM 4077 N N . HIS A 1 503 ? -2.291 -12.957 -24.546 1.00 66.31 503 HIS A N 1
ATOM 4078 C CA . HIS A 1 503 ? -3.510 -13.667 -24.115 1.00 66.31 503 HIS A CA 1
ATOM 4079 C C . HIS A 1 503 ? -3.940 -13.519 -22.647 1.00 66.31 503 HIS A C 1
ATOM 4081 O O . HIS A 1 503 ? -4.957 -14.083 -22.263 1.00 66.31 503 HIS A O 1
ATOM 4087 N N . CYS A 1 504 ? -3.251 -12.734 -21.812 1.00 64.31 504 CYS A N 1
ATOM 4088 C CA . CYS A 1 504 ? -3.677 -12.589 -20.414 1.00 64.31 504 CYS A CA 1
ATOM 4089 C C . CYS A 1 504 ? -4.887 -11.662 -20.217 1.00 64.31 504 CYS A C 1
ATOM 4091 O O . CYS A 1 504 ? -5.368 -11.556 -19.085 1.00 64.31 504 CYS A O 1
ATOM 4093 N N . TYR A 1 505 ? -5.341 -10.953 -21.262 1.00 69.88 505 TYR A N 1
ATOM 4094 C CA . TYR A 1 505 ? -6.501 -10.065 -21.190 1.00 69.88 505 TYR A CA 1
ATOM 4095 C C . TYR A 1 505 ? -6.954 -9.539 -22.556 1.00 69.88 505 TYR A C 1
ATOM 4097 O O . TYR A 1 505 ? -6.132 -9.015 -23.312 1.00 69.88 505 TYR A O 1
ATOM 4105 N N . GLU A 1 506 ? -8.261 -9.573 -22.815 1.00 80.00 506 GLU A N 1
ATOM 4106 C CA . GLU A 1 506 ? -8.887 -8.824 -23.905 1.00 80.00 506 GLU A CA 1
ATOM 4107 C C . GLU A 1 506 ? -9.801 -7.739 -23.308 1.00 80.00 506 GLU A C 1
ATOM 4109 O O . GLU A 1 506 ? -10.658 -8.045 -22.470 1.00 80.00 506 GLU A O 1
ATOM 4114 N N . PRO A 1 507 ? -9.587 -6.453 -23.653 1.00 87.44 507 PRO A N 1
ATOM 4115 C CA . PRO A 1 507 ? -10.540 -5.394 -23.344 1.00 87.44 507 PRO A CA 1
ATOM 4116 C C . PRO A 1 507 ? -11.923 -5.746 -23.889 1.00 87.44 507 PRO A C 1
ATOM 4118 O O . PRO A 1 507 ? -12.037 -6.498 -24.856 1.00 87.44 507 PRO A O 1
ATOM 4121 N N . ARG A 1 508 ? -12.970 -5.170 -23.290 1.00 90.12 508 ARG A N 1
ATOM 4122 C CA . ARG A 1 508 ? -14.307 -5.270 -23.880 1.00 90.12 508 ARG A CA 1
ATOM 4123 C C . ARG A 1 508 ? -14.250 -4.770 -25.325 1.00 90.12 508 ARG A C 1
ATOM 4125 O O . ARG A 1 508 ? -13.575 -3.759 -25.566 1.00 90.12 508 ARG A O 1
ATOM 4132 N N . PRO A 1 509 ? -14.925 -5.443 -26.264 1.00 90.94 509 PRO A N 1
ATOM 4133 C CA . PRO A 1 509 ? -14.990 -4.972 -27.632 1.00 90.94 509 PRO A CA 1
ATOM 4134 C C . PRO A 1 509 ? -15.472 -3.526 -27.686 1.00 90.94 509 PRO A C 1
ATOM 4136 O O . PRO A 1 509 ? -16.360 -3.117 -26.937 1.00 90.94 509 PRO A O 1
ATOM 4139 N N . TRP A 1 510 ? -14.868 -2.734 -28.562 1.00 90.75 510 TRP A N 1
ATOM 4140 C CA . TRP A 1 510 ? -15.151 -1.307 -28.645 1.00 90.75 510 TRP A CA 1
ATOM 4141 C C . TRP A 1 510 ? -16.612 -1.018 -29.024 1.00 90.75 510 TRP A C 1
ATOM 4143 O O . TRP A 1 510 ? -17.219 -0.080 -28.501 1.00 90.75 510 TRP A O 1
ATOM 4153 N N . HIS A 1 511 ? -17.211 -1.878 -29.851 1.00 90.94 511 HIS A N 1
ATOM 4154 C CA . HIS A 1 511 ? -18.621 -1.810 -30.236 1.00 90.94 511 HIS A CA 1
ATOM 4155 C C . HIS A 1 511 ? -19.619 -2.013 -29.078 1.00 90.94 511 HIS A C 1
ATOM 4157 O O . HIS A 1 511 ? -20.777 -1.615 -29.219 1.00 90.94 511 HIS A O 1
ATOM 4163 N N . GLU A 1 512 ? -19.212 -2.560 -27.920 1.00 92.94 512 GLU A N 1
ATOM 4164 C CA . GLU A 1 512 ? -20.077 -2.608 -26.721 1.00 92.94 512 GLU A CA 1
ATOM 4165 C C . GLU A 1 512 ? -20.446 -1.203 -26.217 1.00 92.94 512 GLU A C 1
ATOM 4167 O O . GLU A 1 512 ? -21.389 -1.040 -25.446 1.00 92.94 512 GLU A O 1
ATOM 4172 N N . PHE A 1 513 ? -19.709 -0.178 -26.646 1.00 93.25 513 PHE A N 1
ATOM 4173 C CA . PHE A 1 513 ? -19.953 1.218 -26.300 1.00 93.25 513 PHE A CA 1
ATOM 4174 C C . PHE A 1 513 ? -20.501 2.024 -27.485 1.00 93.25 513 PHE A C 1
ATOM 4176 O O . PHE A 1 513 ? -20.338 3.239 -27.525 1.00 93.25 513 PHE A O 1
ATOM 4183 N N . SER A 1 514 ? -21.103 1.366 -28.476 1.00 92.25 514 SER A N 1
ATOM 4184 C CA . SER A 1 514 ? -21.684 2.013 -29.659 1.00 92.25 514 SER A CA 1
ATOM 4185 C C . SER A 1 514 ? -23.007 2.732 -29.362 1.00 92.25 514 SER A C 1
ATOM 4187 O O . SER A 1 514 ? -23.629 2.564 -28.307 1.00 92.25 514 SER A O 1
ATOM 4189 N N . GLU A 1 515 ? -23.457 3.547 -30.321 1.00 91.25 515 GLU A N 1
ATOM 4190 C CA . GLU A 1 515 ? -24.731 4.263 -30.223 1.00 91.25 515 GLU A CA 1
ATOM 4191 C C . GLU A 1 515 ? -25.927 3.305 -30.150 1.00 91.25 515 GLU A C 1
ATOM 4193 O O . GLU A 1 515 ? -26.866 3.547 -29.391 1.00 91.25 515 GLU A O 1
ATOM 4198 N N . SER A 1 516 ? -25.891 2.203 -30.902 1.00 90.69 516 SER A N 1
ATOM 4199 C CA . SER A 1 516 ? -26.961 1.203 -30.906 1.00 90.69 516 SER A CA 1
ATOM 4200 C C . SER A 1 516 ? -27.121 0.564 -29.525 1.00 90.69 516 SER A C 1
ATOM 4202 O O . SER A 1 516 ? -28.235 0.505 -28.999 1.00 90.69 516 SER A O 1
ATOM 4204 N N . VAL A 1 517 ? -26.013 0.186 -28.876 1.00 92.31 517 VAL A N 1
ATOM 4205 C CA . VAL A 1 517 ? -26.027 -0.341 -27.503 1.00 92.31 517 VAL A CA 1
ATOM 4206 C C . VAL A 1 517 ? -26.551 0.709 -26.525 1.00 92.31 517 VAL A C 1
ATOM 4208 O O . VAL A 1 517 ? -27.423 0.403 -25.711 1.00 92.31 517 VAL A O 1
ATOM 4211 N N . PHE A 1 518 ? -26.097 1.959 -26.634 1.00 91.38 518 PHE A N 1
ATOM 4212 C CA . PHE A 1 518 ? -26.610 3.058 -25.816 1.00 91.38 518 PHE A CA 1
ATOM 4213 C C . PHE A 1 518 ? -28.133 3.235 -25.963 1.00 91.38 518 PHE A C 1
ATOM 4215 O O . PHE A 1 518 ? -28.851 3.269 -24.959 1.00 91.38 518 PHE A O 1
ATOM 4222 N N . ARG A 1 519 ? -28.652 3.294 -27.197 1.00 90.75 519 ARG A N 1
ATOM 4223 C CA . ARG A 1 519 ? -30.094 3.423 -27.477 1.00 90.75 519 ARG A CA 1
ATOM 4224 C C . ARG A 1 519 ? -30.882 2.240 -26.912 1.00 90.75 519 ARG A C 1
ATOM 4226 O O . ARG A 1 519 ? -31.926 2.448 -26.288 1.00 90.75 519 ARG A O 1
ATOM 4233 N N . ASN A 1 520 ? -30.361 1.022 -27.057 1.00 92.31 520 ASN A N 1
ATOM 4234 C CA . ASN A 1 520 ? -30.963 -0.189 -26.501 1.00 92.31 520 ASN A CA 1
ATOM 4235 C C . ASN A 1 520 ? -31.020 -0.149 -24.965 1.00 92.31 520 ASN A C 1
ATOM 4237 O O . ASN A 1 520 ? -32.052 -0.479 -24.376 1.00 92.31 520 ASN A O 1
ATOM 4241 N N . GLU A 1 521 ? -29.961 0.311 -24.290 1.00 92.00 521 GLU A N 1
ATOM 4242 C CA . GLU A 1 521 ? -29.966 0.479 -22.831 1.00 92.00 521 GLU A CA 1
ATOM 4243 C C . GLU A 1 521 ? -30.985 1.521 -22.362 1.00 92.00 521 GLU A C 1
ATOM 4245 O O . GLU A 1 521 ? -31.715 1.272 -21.397 1.00 92.00 521 GLU A O 1
ATOM 4250 N N . GLN A 1 522 ? -31.085 2.658 -23.056 1.00 89.62 522 GLN A N 1
ATOM 4251 C CA . GLN A 1 522 ? -32.078 3.688 -22.740 1.00 89.62 522 GLN A CA 1
ATOM 4252 C C . GLN A 1 522 ? -33.506 3.174 -22.947 1.00 89.62 522 GLN A C 1
ATOM 4254 O O . GLN A 1 522 ? -34.368 3.373 -22.085 1.00 89.62 522 GLN A O 1
ATOM 4259 N N . HIS A 1 523 ? -33.752 2.441 -24.037 1.00 92.12 523 HIS A N 1
ATOM 4260 C CA . HIS A 1 523 ? -35.042 1.803 -24.282 1.00 92.12 523 HIS A CA 1
ATOM 4261 C C . HIS A 1 523 ? -35.404 0.826 -23.154 1.00 92.12 523 HIS A C 1
ATOM 4263 O O . HIS A 1 523 ? -36.491 0.909 -22.576 1.00 92.12 523 HIS A O 1
ATOM 4269 N N . ASN A 1 524 ? -34.473 -0.049 -22.769 1.00 91.88 524 ASN A N 1
ATOM 4270 C CA . ASN A 1 524 ? -34.671 -1.017 -21.690 1.00 91.88 524 ASN A CA 1
ATOM 4271 C C . ASN A 1 524 ? -34.921 -0.341 -20.334 1.00 91.88 524 ASN A C 1
ATOM 4273 O O . ASN A 1 524 ? -35.790 -0.778 -19.570 1.00 91.88 524 ASN A O 1
ATOM 4277 N N . LYS A 1 525 ? -34.207 0.752 -20.036 1.00 89.62 525 LYS A N 1
ATOM 4278 C CA . LYS A 1 525 ? -34.409 1.556 -18.823 1.00 89.62 525 LYS A CA 1
ATOM 4279 C C . LYS A 1 525 ? -35.816 2.154 -18.783 1.00 89.62 525 LYS A C 1
ATOM 4281 O O . LYS A 1 525 ? -36.499 2.015 -17.766 1.00 89.62 525 LYS A O 1
ATOM 4286 N N . HIS A 1 526 ? -36.278 2.732 -19.893 1.00 91.75 526 HIS A N 1
ATOM 4287 C CA . HIS A 1 526 ? -37.633 3.279 -20.025 1.00 91.75 526 HIS A CA 1
ATOM 4288 C C . HIS A 1 526 ? -38.711 2.204 -19.849 1.00 91.75 526 HIS A C 1
ATOM 4290 O O . HIS A 1 526 ? -39.666 2.384 -19.092 1.00 91.75 526 HIS A O 1
ATOM 4296 N N . GLN A 1 527 ? -38.539 1.037 -20.479 1.00 94.19 527 GLN A N 1
ATOM 4297 C CA . GLN A 1 527 ? -39.462 -0.094 -20.326 1.00 94.19 527 GLN A CA 1
ATOM 4298 C C . GLN A 1 527 ? -39.526 -0.591 -18.876 1.00 94.19 527 GLN A C 1
ATOM 4300 O O . GLN A 1 527 ? -40.607 -0.889 -18.359 1.00 94.19 527 GLN A O 1
ATOM 4305 N N . ARG A 1 528 ? -38.382 -0.650 -18.183 1.00 92.12 528 ARG A N 1
ATOM 4306 C CA . ARG A 1 528 ? -38.323 -1.033 -16.767 1.00 92.12 528 ARG A CA 1
ATOM 4307 C C . ARG A 1 528 ? -39.045 -0.022 -15.879 1.00 92.12 528 ARG A C 1
ATOM 4309 O O . ARG A 1 528 ? -39.822 -0.441 -15.024 1.00 92.12 528 ARG A O 1
ATOM 4316 N N . GLN A 1 529 ? -38.837 1.276 -16.098 1.00 92.50 529 GLN A N 1
ATOM 4317 C CA . GLN A 1 529 ? -39.535 2.331 -15.356 1.00 92.50 529 GLN A CA 1
ATOM 4318 C C . GLN A 1 529 ? -41.049 2.254 -15.570 1.00 92.50 529 GLN A C 1
ATOM 4320 O O . GLN A 1 529 ? -41.788 2.188 -14.593 1.00 92.50 529 GLN A O 1
ATOM 4325 N N . LYS A 1 530 ? -41.515 2.103 -16.818 1.00 94.06 530 LYS A N 1
ATOM 4326 C CA . LYS A 1 530 ? -42.942 1.893 -17.124 1.00 94.06 530 LYS A CA 1
ATOM 4327 C C . LYS A 1 530 ? -43.538 0.692 -16.387 1.00 94.06 530 LYS A C 1
ATOM 4329 O O . LYS A 1 530 ? -44.664 0.761 -15.898 1.00 94.06 530 LYS A O 1
ATOM 4334 N N . ARG A 1 531 ? -42.802 -0.423 -16.298 1.00 94.00 531 ARG A N 1
ATOM 4335 C CA . ARG A 1 531 ? -43.243 -1.618 -15.555 1.00 94.00 531 ARG A CA 1
ATOM 4336 C C . ARG A 1 531 ? -43.337 -1.363 -14.050 1.00 94.00 531 ARG A C 1
ATOM 4338 O O . ARG A 1 531 ? -44.272 -1.865 -13.431 1.00 94.00 531 ARG A O 1
ATOM 4345 N N . ILE A 1 532 ? -42.399 -0.608 -13.476 1.00 93.56 532 ILE A N 1
ATOM 4346 C CA . ILE A 1 532 ? -42.414 -0.234 -12.053 1.00 93.56 532 ILE A CA 1
ATOM 4347 C C . ILE A 1 532 ? -43.609 0.680 -11.767 1.00 93.56 532 ILE A C 1
ATOM 4349 O O . ILE A 1 532 ? -44.425 0.333 -10.918 1.00 93.56 532 ILE A O 1
ATOM 4353 N N . SER A 1 533 ? -43.801 1.746 -12.548 1.00 93.44 533 SER A N 1
ATOM 4354 C CA . SER A 1 533 ? -44.932 2.667 -12.373 1.00 93.44 533 SER A CA 1
ATOM 4355 C C . SER A 1 533 ? -46.285 1.956 -12.489 1.00 93.44 533 SER A C 1
ATOM 4357 O O . SER A 1 533 ? -47.156 2.157 -11.651 1.00 93.44 533 SER A O 1
ATOM 4359 N N . ARG A 1 534 ? -46.446 1.033 -13.452 1.00 93.44 534 ARG A N 1
ATOM 4360 C CA . ARG A 1 534 ? -47.667 0.210 -13.569 1.00 93.44 534 ARG A CA 1
ATOM 4361 C C . ARG A 1 534 ? -47.891 -0.710 -12.367 1.00 93.44 534 ARG A C 1
ATOM 4363 O O . ARG A 1 534 ? -49.035 -0.988 -12.022 1.00 93.44 534 ARG A O 1
ATOM 4370 N N . ARG A 1 535 ? -46.826 -1.241 -11.754 1.00 91.50 535 ARG A N 1
ATOM 4371 C CA . ARG A 1 535 ? -46.937 -2.071 -10.541 1.00 91.50 535 ARG A CA 1
ATOM 4372 C C . ARG A 1 535 ? -47.349 -1.234 -9.338 1.00 91.50 535 ARG A C 1
ATOM 4374 O O . ARG A 1 535 ? -48.217 -1.670 -8.594 1.00 91.50 535 ARG A O 1
ATOM 4381 N N . GLU A 1 536 ? -46.773 -0.050 -9.179 1.00 92.88 536 GLU A N 1
ATOM 4382 C CA . GLU A 1 536 ? -47.135 0.887 -8.111 1.00 92.88 536 GLU A CA 1
ATOM 4383 C C . GLU A 1 536 ? -48.578 1.384 -8.256 1.00 92.88 536 GLU A C 1
ATOM 4385 O O . GLU A 1 536 ? -49.312 1.442 -7.276 1.00 92.88 536 GLU A O 1
ATOM 4390 N N . GLU A 1 537 ? -49.021 1.673 -9.480 1.00 92.00 537 GLU A N 1
ATOM 4391 C CA . GLU A 1 537 ? -50.406 2.054 -9.772 1.00 92.00 537 GLU A CA 1
ATOM 4392 C C . GLU A 1 537 ? -51.388 0.913 -9.467 1.00 92.00 537 GLU A C 1
ATOM 4394 O O . GLU A 1 537 ? -52.382 1.116 -8.771 1.00 92.00 537 GLU A O 1
ATOM 4399 N N . LYS A 1 538 ? -51.075 -0.320 -9.894 1.00 90.06 538 LYS A N 1
ATOM 4400 C CA . LYS A 1 538 ? -51.870 -1.506 -9.536 1.00 90.06 538 LYS A CA 1
ATOM 4401 C C . LYS A 1 538 ? -51.891 -1.764 -8.031 1.00 90.06 538 LYS A C 1
ATOM 4403 O O . LYS A 1 538 ? -52.936 -2.142 -7.514 1.00 90.06 538 LYS A O 1
ATOM 4408 N N . ALA A 1 539 ? -50.777 -1.553 -7.331 1.00 88.31 539 ALA A N 1
ATOM 4409 C CA . ALA A 1 539 ? -50.714 -1.692 -5.878 1.00 88.31 539 ALA A CA 1
ATOM 4410 C C . ALA A 1 539 ? -51.602 -0.659 -5.169 1.00 88.31 539 ALA A C 1
ATOM 4412 O O . ALA A 1 539 ? -52.254 -1.007 -4.194 1.00 88.31 539 ALA A O 1
ATOM 4413 N N . LYS A 1 540 ? -51.687 0.574 -5.689 1.00 87.69 540 LYS A N 1
ATOM 4414 C CA . LYS A 1 540 ? -52.597 1.619 -5.185 1.00 87.69 540 LYS A CA 1
ATOM 4415 C C . LYS A 1 540 ? -54.073 1.338 -5.495 1.00 87.69 540 LYS A C 1
ATOM 4417 O O . LYS A 1 540 ? -54.938 1.717 -4.715 1.00 87.69 540 LYS A O 1
ATOM 4422 N N . LEU A 1 541 ? -54.373 0.697 -6.626 1.00 84.25 541 LEU A N 1
ATOM 4423 C CA . LEU A 1 541 ? -55.743 0.328 -7.011 1.00 84.25 541 LEU A CA 1
ATOM 4424 C C . LEU A 1 541 ? -56.239 -0.941 -6.296 1.00 84.25 541 LEU A C 1
ATOM 4426 O O . LEU A 1 541 ? -57.425 -1.049 -5.999 1.00 84.25 541 LEU A O 1
ATOM 4430 N N . GLY A 1 542 ? -55.341 -1.887 -6.006 1.00 68.38 542 GLY A N 1
ATOM 4431 C CA . GLY A 1 542 ? -55.643 -3.151 -5.324 1.00 68.38 542 GLY A CA 1
ATOM 4432 C C . GLY A 1 542 ? -55.879 -3.035 -3.815 1.00 68.38 542 GLY A C 1
ATOM 4433 O O . GLY A 1 542 ? -56.369 -3.985 -3.216 1.00 68.38 542 GLY A O 1
ATOM 4434 N N . THR A 1 543 ? -55.574 -1.888 -3.202 1.00 57.34 543 THR A N 1
ATOM 4435 C CA . THR A 1 543 ? -55.905 -1.569 -1.801 1.00 57.34 543 THR A CA 1
ATOM 4436 C C . THR A 1 543 ? -57.299 -0.970 -1.614 1.00 57.34 543 THR A C 1
ATOM 4438 O O . THR A 1 543 ? -57.656 -0.637 -0.487 1.00 57.34 543 THR A O 1
ATOM 4441 N N . LYS A 1 544 ? -58.129 -0.868 -2.665 1.00 58.22 544 LYS A N 1
ATOM 4442 C CA . LYS A 1 544 ? -59.574 -0.697 -2.456 1.00 58.22 544 LYS A CA 1
ATOM 4443 C C . LYS A 1 544 ? -60.126 -1.995 -1.874 1.00 58.22 544 LYS A C 1
ATOM 4445 O O . LYS A 1 544 ? -60.328 -2.967 -2.600 1.00 58.22 544 LYS A O 1
ATOM 4450 N N . GLU A 1 545 ? -60.297 -1.989 -0.553 1.00 53.41 545 GLU A N 1
ATOM 4451 C CA . GLU A 1 545 ? -60.955 -3.021 0.241 1.00 53.41 545 GLU A CA 1
ATOM 4452 C C . GLU A 1 545 ? -62.160 -3.572 -0.522 1.00 53.41 545 GLU A C 1
ATOM 4454 O O . GLU A 1 545 ? -63.064 -2.830 -0.913 1.00 53.41 545 GLU A O 1
ATOM 4459 N N . ARG A 1 546 ? -62.160 -4.886 -0.773 1.00 53.56 546 ARG A N 1
ATOM 4460 C CA . ARG A 1 546 ? -63.394 -5.561 -1.167 1.00 53.56 546 ARG A CA 1
ATOM 4461 C C . ARG A 1 546 ? -64.390 -5.288 -0.037 1.00 53.56 546 ARG A C 1
ATOM 4463 O O . ARG A 1 546 ? -64.053 -5.625 1.099 1.00 53.56 546 ARG A O 1
ATOM 4470 N N . PRO A 1 547 ? -65.561 -4.685 -0.301 1.00 52.66 547 PRO A N 1
ATOM 4471 C CA . PRO A 1 547 ? -66.568 -4.542 0.734 1.00 52.66 547 PRO A CA 1
ATOM 4472 C C . PRO A 1 547 ? -66.889 -5.948 1.235 1.00 52.66 547 PRO A C 1
ATOM 4474 O O . PRO A 1 547 ? -67.303 -6.808 0.454 1.00 52.66 547 PRO A O 1
ATOM 4477 N N . TYR A 1 548 ? -66.612 -6.196 2.515 1.00 48.69 548 TYR A N 1
ATOM 4478 C CA . TYR A 1 548 ? -67.026 -7.416 3.189 1.00 48.69 548 TYR A CA 1
ATOM 4479 C C . TYR A 1 548 ? -68.538 -7.520 3.026 1.00 48.69 548 TYR A C 1
ATOM 4481 O O . TYR A 1 548 ? -69.294 -6.740 3.599 1.00 48.69 548 TYR A O 1
ATOM 4489 N N . THR A 1 549 ? -68.978 -8.445 2.179 1.00 55.12 549 THR A N 1
ATOM 4490 C CA . THR A 1 549 ? -70.387 -8.802 2.096 1.00 55.12 549 THR A CA 1
ATOM 4491 C C . THR A 1 549 ? -70.652 -9.658 3.324 1.00 55.12 549 THR A C 1
ATOM 4493 O O . THR A 1 549 ? -70.232 -10.811 3.381 1.00 55.12 549 THR A O 1
ATOM 4496 N N . ILE A 1 550 ? -71.234 -9.043 4.352 1.00 56.41 550 ILE A N 1
ATOM 4497 C CA . ILE A 1 550 ? -71.734 -9.745 5.532 1.00 56.41 550 ILE A CA 1
ATOM 4498 C C . ILE A 1 550 ? -72.947 -10.552 5.049 1.00 56.41 550 ILE A C 1
ATOM 4500 O O . ILE A 1 550 ? -73.914 -9.955 4.574 1.00 56.41 550 ILE A O 1
ATOM 4504 N N . GLN A 1 551 ? -72.844 -11.882 5.091 1.00 58.88 551 GLN A N 1
ATOM 4505 C CA . GLN A 1 551 ? -73.980 -12.800 4.968 1.00 58.88 551 GLN A CA 1
ATOM 4506 C C . GLN A 1 551 ? -74.460 -13.208 6.352 1.00 58.88 551 GLN A C 1
ATOM 4508 O O . GLN A 1 551 ? -73.584 -13.430 7.221 1.00 58.88 551 GLN A O 1
#

Nearest PDB structures (foldseek):
  3gku-assembly1_A  TM=7.174E-01  e=2.264E+00  [Clostridium] symbiosum ATCC 14940
  3ve2-assembly1_B  TM=2.249E-01  e=4.200E-01  Neisseria meningitidis serogroup B
  4o3y-assembly1_A  TM=3.052E-01  e=1.486E+00  Actinobacillus pleuropneumoniae
  4qq1-assembly1_A  TM=2.377E-01  e=7.899E-01  Neisseria meningitidis serogroup B
  7vwk-assembly1_A  TM=2.133E-01  e=2.794E+00  Streptomyces viridochromogenes Tue57

Sequence (551 aa):
MSPDIFDCKLEELSDWDPEDAEPRPPVLKKDGFILRDDKFTVLGHEREKPARIRDYMHVGDLDGVHKEEVQAAIKGMSRRFHFHSQLIHYGIYKKKNMLTTEDYSLHNTILPLMQEALDKRWFDKVPRRILKLENKLRQKTKNEKIIYQRNRAKWDRYLAQKQIKASTDGTTTEKESNNDIAWNSMDDNPGQQANLDMDRFFNHYFLTDGKLDVTKTPNTLRLDNITIENGKEVVRRTKALKGLHYHLSSQTSGSILCVGVDKTKARELAHKIQLAVKEKAMIKHQEDQWKKDMQDHIRLAGQLCQQKVEEFSDSDPVWKLRDCSGLFVVRSEQICQKYPRHFRSTLRISARMVRTAKGLALVARFDFGVCSGTMFLAESIHTLQGLAEGEDRNMDAESDSETSSNTSRKRKAPPTSQRSACKRKTSSRQDSDDDGQEPSLTLLVSFRGRKNLENDKEIFYMPKNGKIDFFDDYHCRLKGNVDLPSIGPVSFEGWKTMKGKKHCYEPRPWHEFSESVFRNEQHNKHQRQKRISRREEKAKLGTKERPYTIQ

Secondary structure (DSSP, 8-state):
-----------------TTT-PPPPP-EEETTEEEETTEEEETTEEPPPHHHHHHHH-GGG--HHHHHHHHHHHHTS-HHHHHHHHHHHTT--SSTT----S---IIIIIHHHHHHHHHTTGGG---HHHHHHHHHHHHHHHHHHHHHHHHHHHHHHHHHHHHHHHHHSS-TTHHHHHHHHHHHTTTT-HHHHHHH-HHHHHHHHTEETTEE-TTT--SPEEE-S--HHHHHHHHHHHHHSTT-EEEEE-SSSS-EEEEES-HHHHHHHHHHHHHHHHHHHHHHHHHHHHHHHHHHHHHHHHHHHHHHHHH-SS------GGGG-EEEEEE-HHHHHH-TT---EEEEEEEEEEEETTEEEEEEEEE-SSEEEEEEEES-HHHHHHHHHHHHTTSSS-------------PPPPP------------------------SEEEEEEEEEEE-BTTB--EEEEEEEEEEEE-STTS-EEEEEEEETTTEEEEEEEEEEEEPPTTS--PPPGGGGSHHHHHHHHHHHHHHHHHHHHHHHHHHHHTS-------